Protein AF-0000000080481669 (afdb_homodimer)

Foldseek 3Di:
DWWDAQQDIDFPVRDDPVLVPDDAPFAAAFEACPDPHDQFFPFKEKEAELQDLLQLLLVLLCQVLVCCRRYPYFYFALAADRRGTAADCVDPPGHAPPQPRDGHQSVLQCQQPVGHRDHRHDTWMAGNVVSHTNGHGRLRSSVRSLPSSVVSDPPDNQQDPVCNVVLVVLLVLCPQQQVVLLVQLQVPPDPVSNVVSLVSNVVVVVVVLVVLVPALAPRHQHHHSSRSSCLSSLVCCQQDSCPQSVSPPDRLCVSLRSLLSNLVSCPPPRSVVSNDNVSNQQNRLQNPCVRHVVSDRDPDDDDDSNPHSPRPNPPDD/DWWAAQQDIDFPVRDDPVLVPDDAPFAAAFEACPDPHDQFFPFKEKEAELQDLLQLLLVLLCQVLVCCRRYPYFYFALAADRRGTAADCVDPPGHAPPQPRDGHQSVLQCQQPVGHRTHRHDTWMAGNVVSHTNGHGRLRSSVRSLPSSVVSDPPANQQDPVCNVVLVVLLVLCVQQQVVLLVQLQVPPDPVSNVVSLVSNVVVVVVVLVVLVPALAPRHQHHHSSRSSCLSSLVCCQQDSCPQSVSPPDRLCVSLRSLLSNLVSCPPPRSVVSNDNVSNQQNRLQNPCVRHVVSDRDPDDDDDSNPHSPRPSPPPD

Radius of gyration: 29.28 Å; Cα contacts (8 Å, |Δi|>4): 1212; chains: 2; bounding box: 60×85×59 Å

Nearest PDB structures (foldseek):
  4fqu-assembly1_A  TM=9.410E-01  e=4.681E-32  Sphingobium chlorophenolicum
  4fqu-assembly4_G  TM=9.455E-01  e=5.014E-31  Sphingobium chlorophenolicum
  4fqu-assembly3_F  TM=9.466E-01  e=1.044E-30  Sphingobium chlorophenolicum
  4fqu-assembly1_B  TM=9.462E-01  e=3.053E-30  Sphingobium chlorophenolicum
  4pts-assembly1_A  TM=9.419E-01  e=7.474E-26  Gordonia bronchialis DSM 43247

Sequence (634 aa):
MGRLIDGHWKTTDELTENDQNRSDDGFRERVSPDSRYPPESGRYHLYIARACPWAHGATLVRKLLGLEDVISMDIVDPDRGAGGWQFTPDKPGCTPDSIHDSDFLHEVYTAADREYTGGVTTPVLWDREDGTIVNNESIEIMQMLATAFADHTDEYDLYPAGKRDRIDAVVEKLYEPILKGVYTAGFAQSQDTYERAVEAMFDALDYWEDVLDNQRFLVGDSLTIADLRLFPALVRFDPVYYTHFKCNIRRLVDYPNLWGYTRDIYQHDGVSETVNLDHIKKHYYRSHTDINPTGFVPVGPNIDFTASHSRKRTVSKMGRLIDGHWKTTDELTENDQNRSDDGFRERVSPDSRYPPESGRYHLYIARACPWAHGATLVRKLLGLEDVISMDIVDPDRGAGGWQFTPDKPGCTPDSIHDSDFLHEVYTAADREYTGGVTTPVLWDREDGTIVNNESIEIMQMLATAFADHTDEYDLYPAGKRDRIDAVVEKLYEPILKGVYTAGFAQSQDTYERAVEAMFDALDYWEDVLDNQRFLVGDSLTIADLRLFPALVRFDPVYYTHFKCNIRRLVDYPNLWGYTRDIYQHDGVSETVNLDHIKKHYYRSHTDINPTGFVPVGPNIDFTASHSRKRTVSK

InterPro domains:
  IPR004045 Glutathione S-transferase, N-terminal [PF13409] (51-147)
  IPR010987 Glutathione S-transferase, C-terminal-like [PS50405] (157-284)
  IPR016639 Glutathione S-transferase Omega/GSH [PIRSF015753] (12-311)
  IPR016639 Glutathione S-transferase Omega/GSH [PTHR32419] (15-314)
  IPR016639 Glutathione S-transferase Omega/GSH [SFLDG01206] (1-313)
  IPR036249 Thioredoxin-like superfamily [SSF52833] (32-151)
  IPR036282 Glutathione S-transferase, C-terminal domain superfamily [SSF47616] (168-312)
  IPR040079 Glutathione transferase family [SFLDS00019] (1-313)
  IPR047047 Glutathione S-transferases Omega-like, C-terminal [cd03190] (160-301)

Solvent-accessible surface area (backbone atoms only — not comparable to full-atom values): 33386 Å² total; per-residue (Å²): 118,43,32,31,55,64,43,40,82,32,34,55,89,65,55,46,72,69,62,71,65,51,71,60,78,78,39,82,54,64,51,24,81,89,41,98,36,49,73,50,78,62,40,37,35,36,40,31,30,67,44,36,50,50,17,38,26,35,52,48,52,35,53,67,40,64,29,66,84,32,40,45,74,32,25,30,36,40,60,42,56,73,82,38,49,27,39,37,52,87,42,90,87,25,25,51,39,86,85,76,64,42,58,33,52,62,53,57,50,30,63,46,31,62,58,40,42,30,75,75,69,54,21,32,36,33,31,63,84,81,52,31,61,37,26,51,47,36,72,57,50,33,50,30,50,41,56,48,48,37,83,67,34,89,85,59,65,39,61,46,80,96,43,42,68,60,38,51,51,50,44,57,65,40,33,61,36,46,71,48,12,53,50,46,23,50,66,39,90,42,64,66,53,22,51,52,26,42,53,44,23,51,52,49,52,52,51,50,33,57,53,40,68,77,32,68,32,86,79,37,64,49,73,32,53,45,45,43,59,47,44,43,56,59,76,40,27,54,63,32,40,26,44,78,34,39,47,29,50,59,55,54,81,74,33,69,41,51,31,19,45,49,21,48,56,41,66,39,82,65,44,51,80,67,61,45,64,66,36,32,40,42,19,58,28,48,42,38,45,76,60,28,58,79,38,59,64,59,87,26,50,76,75,74,60,81,53,86,33,88,65,75,79,57,68,82,126,118,42,31,31,55,64,42,39,82,34,34,54,89,66,54,46,72,69,62,71,66,51,71,58,80,78,40,81,54,63,50,24,80,89,41,98,34,50,73,49,78,63,40,35,36,35,39,30,30,69,43,36,48,51,18,38,27,36,52,47,51,36,51,66,40,64,30,66,83,32,39,44,74,34,25,31,37,41,60,42,56,73,83,38,48,27,40,38,50,89,43,91,86,26,27,51,38,86,84,76,65,42,59,32,53,63,53,56,52,30,63,46,33,63,58,39,39,30,75,75,68,53,19,31,35,32,32,64,84,81,51,30,60,38,26,49,47,35,71,56,51,34,50,31,51,41,57,48,46,36,83,65,35,88,85,59,64,36,61,45,81,93,44,42,69,59,36,51,51,50,44,55,65,41,34,62,36,45,70,47,12,53,52,46,22,50,66,40,91,43,64,66,52,22,51,52,26,43,52,43,24,50,52,48,51,51,51,51,31,55,53,41,70,78,32,67,34,88,79,37,67,49,72,33,55,45,44,43,60,47,44,43,55,58,75,40,27,56,62,33,40,24,44,77,35,38,48,29,50,59,54,52,81,75,34,69,42,51,32,18,44,49,20,47,56,41,65,39,83,64,43,51,79,64,61,45,64,67,37,31,39,43,19,57,26,48,42,38,46,76,60,29,59,78,38,60,64,59,86,24,50,73,75,73,62,80,53,87,33,86,66,72,78,56,66,83,126

Organism: Haloferax mediterranei (strain ATCC 33500 / DSM 1411 / JCM 8866 / NBRC 14739 / NCIMB 2177 / R-4) (NCBI:txid523841)

Structure (mmCIF, N/CA/C/O backbone):
data_AF-0000000080481669-model_v1
#
loop_
_entity.id
_entity.type
_entity.pdbx_description
1 polymer 'Glutathione S-transferase'
#
loop_
_atom_site.group_PDB
_atom_site.id
_atom_site.type_symbol
_atom_site.label_atom_id
_atom_site.label_alt_id
_atom_site.label_comp_id
_atom_site.label_asym_id
_atom_site.label_entity_id
_atom_site.label_seq_id
_atom_site.pdbx_PDB_ins_code
_atom_site.Cartn_x
_atom_site.Cartn_y
_atom_site.Cartn_z
_atom_site.occupancy
_atom_site.B_iso_or_equiv
_atom_site.auth_seq_id
_atom_site.auth_comp_id
_atom_site.auth_asym_id
_atom_site.auth_atom_id
_atom_site.pdbx_PDB_model_num
ATOM 1 N N . MET A 1 1 ? 15.781 13.719 10.516 1 81.69 1 MET A N 1
ATOM 2 C CA . MET A 1 1 ? 15.531 14.984 9.828 1 81.69 1 MET A CA 1
ATOM 3 C C . MET A 1 1 ? 16.516 16.047 10.273 1 81.69 1 MET A C 1
ATOM 5 O O . MET A 1 1 ? 16.984 16.031 11.414 1 81.69 1 MET A O 1
ATOM 9 N N . GLY A 1 2 ? 16.812 16.938 9.398 1 91.19 2 GLY A N 1
ATOM 10 C CA . GLY A 1 2 ? 17.719 18.016 9.734 1 91.19 2 GLY A CA 1
ATOM 11 C C . GLY A 1 2 ? 17.219 18.875 10.883 1 91.19 2 GLY A C 1
ATOM 12 O O . GLY A 1 2 ? 16.031 18.844 11.227 1 91.19 2 GLY A O 1
ATOM 13 N N . ARG A 1 3 ? 18.156 19.547 11.492 1 95.44 3 ARG A N 1
ATOM 14 C CA . ARG A 1 3 ? 17.812 20.391 12.617 1 95.44 3 ARG A CA 1
ATOM 15 C C . ARG A 1 3 ? 18.734 21.609 12.695 1 95.44 3 ARG A C 1
ATOM 17 O O . ARG A 1 3 ? 19.797 21.609 12.07 1 95.44 3 ARG A O 1
ATOM 24 N N . LEU A 1 4 ? 18.266 22.594 13.367 1 97.25 4 LEU A N 1
ATOM 25 C CA . LEU A 1 4 ? 19.125 23.734 13.672 1 97.25 4 LEU A CA 1
ATOM 26 C C . LEU A 1 4 ? 19.938 23.484 14.938 1 97.25 4 LEU A C 1
ATOM 28 O O . LEU A 1 4 ? 19.391 23 15.938 1 97.25 4 LEU A O 1
ATOM 32 N N . ILE A 1 5 ? 21.234 23.75 14.852 1 97.12 5 ILE A N 1
ATOM 33 C CA . ILE A 1 5 ? 22.141 23.703 15.984 1 97.12 5 ILE A CA 1
ATOM 34 C C . ILE A 1 5 ? 22.844 25.047 16.156 1 97.12 5 ILE A C 1
ATOM 36 O O . ILE A 1 5 ? 23.703 25.406 15.344 1 97.12 5 ILE A O 1
ATOM 40 N N . ASP A 1 6 ? 22.469 25.75 17.125 1 96 6 ASP A N 1
ATOM 41 C CA . ASP A 1 6 ? 23.031 27.078 17.375 1 96 6 ASP A CA 1
ATOM 42 C C . ASP A 1 6 ? 22.891 27.969 16.141 1 96 6 ASP A C 1
ATOM 44 O O . ASP A 1 6 ? 23.844 28.609 15.727 1 96 6 ASP A O 1
ATOM 48 N N . GLY A 1 7 ? 21.766 27.844 15.539 1 96.5 7 GLY A N 1
ATOM 49 C CA . GLY A 1 7 ? 21.422 28.719 14.43 1 96.5 7 GLY A CA 1
ATOM 50 C C . GLY A 1 7 ? 21.906 28.203 13.086 1 96.5 7 GLY A C 1
ATOM 51 O O . GLY A 1 7 ? 21.672 28.828 12.055 1 96.5 7 GLY A O 1
ATOM 52 N N . HIS A 1 8 ? 22.578 27.062 13.117 1 97.12 8 HIS A N 1
ATOM 53 C CA . HIS A 1 8 ? 23.109 26.516 11.883 1 97.12 8 HIS A CA 1
ATOM 54 C C . HIS A 1 8 ? 22.375 25.234 11.477 1 97.12 8 HIS A C 1
ATOM 56 O O . HIS A 1 8 ? 22.219 24.312 12.289 1 97.12 8 HIS A O 1
ATOM 62 N N . TRP A 1 9 ? 21.891 25.25 10.242 1 97.38 9 TRP A N 1
ATOM 63 C CA . TRP A 1 9 ? 21.172 24.078 9.727 1 97.38 9 TRP A CA 1
ATOM 64 C C . TRP A 1 9 ? 22.141 22.922 9.516 1 97.38 9 TRP A C 1
ATOM 66 O O . TRP A 1 9 ? 23.188 23.078 8.891 1 97.38 9 TRP A O 1
ATOM 76 N N . LYS A 1 10 ? 21.797 21.797 10.055 1 97.06 10 LYS A N 1
ATOM 77 C CA . LYS A 1 10 ? 22.516 20.547 9.82 1 97.06 10 LYS A CA 1
ATOM 78 C C . LYS A 1 10 ? 21.594 19.484 9.219 1 97.06 10 LYS A C 1
ATOM 80 O O . LYS A 1 10 ? 20.5 19.25 9.727 1 97.06 10 LYS A O 1
ATOM 85 N N . THR A 1 11 ? 22.078 18.922 8.148 1 95.5 11 THR A N 1
ATOM 86 C CA . THR A 1 11 ? 21.328 17.844 7.539 1 95.5 11 THR A CA 1
ATOM 87 C C . THR A 1 11 ? 21.391 16.578 8.398 1 95.5 11 THR A C 1
ATOM 89 O O . THR A 1 11 ? 22.172 16.516 9.344 1 95.5 11 THR A O 1
ATOM 92 N N . THR A 1 12 ? 20.547 15.641 8.031 1 90.38 12 THR A N 1
ATOM 93 C CA . THR A 1 12 ? 20.469 14.406 8.797 1 90.38 12 THR A CA 1
ATOM 94 C C . THR A 1 12 ? 21.828 13.727 8.883 1 90.38 12 THR A C 1
ATOM 96 O O . THR A 1 12 ? 22.219 13.234 9.938 1 90.38 12 THR A O 1
ATOM 99 N N . ASP A 1 13 ? 22.594 13.75 7.84 1 90.69 13 ASP A N 1
ATOM 100 C CA . ASP A 1 13 ? 23.891 13.062 7.758 1 90.69 13 ASP A CA 1
ATOM 101 C C . ASP A 1 13 ? 24.953 13.812 8.547 1 90.69 13 ASP A C 1
ATOM 103 O O . ASP A 1 13 ? 25.984 13.234 8.906 1 90.69 13 ASP A O 1
ATOM 107 N N . GLU A 1 14 ? 24.672 15 8.844 1 94.5 14 GLU A N 1
ATOM 108 C CA . GLU A 1 14 ? 25.656 15.836 9.516 1 94.5 14 GLU A CA 1
ATOM 109 C C . GLU A 1 14 ? 25.453 15.82 11.031 1 94.5 14 GLU A C 1
ATOM 111 O O . GLU A 1 14 ? 26.328 16.25 11.781 1 94.5 14 GLU A O 1
ATOM 116 N N . LEU A 1 15 ? 24.406 15.383 11.453 1 93.5 15 LEU A N 1
ATOM 117 C CA . LEU A 1 15 ? 24.062 15.445 12.867 1 93.5 15 LEU A CA 1
ATOM 118 C C . LEU A 1 15 ? 24.859 14.414 13.664 1 93.5 15 LEU A C 1
ATOM 120 O O . LEU A 1 15 ? 24.953 13.25 13.266 1 93.5 15 LEU A O 1
ATOM 124 N N . THR A 1 16 ? 25.391 14.852 14.734 1 93.19 16 THR A N 1
ATOM 125 C CA . THR A 1 16 ? 26.047 13.953 15.688 1 93.19 16 THR A CA 1
ATOM 126 C C . THR A 1 16 ? 25.062 13.5 16.766 1 93.19 16 THR A C 1
ATOM 128 O O . THR A 1 16 ? 23.938 14.016 16.844 1 93.19 16 THR A O 1
ATOM 131 N N . GLU A 1 17 ? 25.547 12.57 17.516 1 91.56 17 GLU A N 1
ATOM 132 C CA . GLU A 1 17 ? 24.734 12.125 18.641 1 91.56 17 GLU A CA 1
ATOM 133 C C . GLU A 1 17 ? 24.469 13.266 19.625 1 91.56 17 GLU A C 1
ATOM 135 O O . GLU A 1 17 ? 23.375 13.375 20.188 1 91.56 17 GLU A O 1
ATOM 140 N N . ASN A 1 18 ? 25.422 14.031 19.781 1 92 18 ASN A N 1
ATOM 141 C CA . ASN A 1 18 ? 25.297 15.172 20.672 1 92 18 ASN A CA 1
ATOM 142 C C . ASN A 1 18 ? 24.25 16.172 20.156 1 92 18 ASN A C 1
ATOM 144 O O . ASN A 1 18 ? 23.5 16.734 20.953 1 92 18 ASN A O 1
ATOM 148 N N . ASP A 1 19 ? 24.266 16.375 18.906 1 91.56 19 ASP A N 1
ATOM 149 C CA . ASP A 1 19 ? 23.281 17.266 18.297 1 91.56 19 ASP A CA 1
ATOM 150 C C . ASP A 1 19 ? 21.859 16.766 18.516 1 91.56 19 ASP A C 1
ATOM 152 O O . ASP A 1 19 ? 20.953 17.547 18.828 1 91.56 19 ASP A O 1
ATOM 156 N N . GLN A 1 20 ? 21.719 15.453 18.391 1 86.31 20 GLN A N 1
ATOM 157 C CA . GLN A 1 20 ? 20.391 14.828 18.469 1 86.31 20 GLN A CA 1
ATOM 158 C C . GLN A 1 20 ? 19.844 14.867 19.891 1 86.31 20 GLN A C 1
ATOM 160 O O . GLN A 1 20 ? 18.625 14.859 20.078 1 86.31 20 GLN A O 1
ATOM 165 N N . ASN A 1 21 ? 20.672 15.062 20.812 1 87.94 21 ASN A N 1
ATOM 166 C CA . ASN A 1 21 ? 20.266 15.023 22.219 1 87.94 21 ASN A CA 1
ATOM 167 C C . ASN A 1 21 ? 20.047 16.422 22.766 1 87.94 21 ASN A C 1
ATOM 169 O O . ASN A 1 21 ? 19.625 16.578 23.922 1 87.94 21 ASN A O 1
ATOM 173 N N . ARG A 1 22 ? 20.266 17.344 21.969 1 86.19 22 ARG A N 1
ATOM 174 C CA . ARG A 1 22 ? 20.047 18.703 22.438 1 86.19 22 ARG A CA 1
ATOM 175 C C . ARG A 1 22 ? 18.562 18.969 22.656 1 86.19 22 ARG A C 1
ATOM 177 O O . ARG A 1 22 ? 17.719 18.516 21.891 1 86.19 22 ARG A O 1
ATOM 184 N N . SER A 1 23 ? 18.344 19.703 23.641 1 84.12 23 SER A N 1
ATOM 185 C CA . SER A 1 23 ? 16.969 20.031 23.969 1 84.12 23 SER A CA 1
ATOM 186 C C . SER A 1 23 ? 16.344 20.953 22.938 1 84.12 23 SER A C 1
ATOM 188 O O . SER A 1 23 ? 17.031 21.797 22.344 1 84.12 23 SER A O 1
ATOM 190 N N . ASP A 1 24 ? 15.062 20.75 22.688 1 87.19 24 ASP A N 1
ATOM 191 C CA . ASP A 1 24 ? 14.227 21.578 21.828 1 87.19 24 ASP A CA 1
ATOM 192 C C . ASP A 1 24 ? 13.086 22.219 22.625 1 87.19 24 ASP A C 1
ATOM 194 O O . ASP A 1 24 ? 12.094 21.547 22.922 1 87.19 24 ASP A O 1
ATOM 198 N N . ASP A 1 25 ? 13.25 23.422 22.969 1 83.25 25 ASP A N 1
ATOM 199 C CA . ASP A 1 25 ? 12.234 24.078 23.797 1 83.25 25 ASP A CA 1
ATOM 200 C C . ASP A 1 25 ? 11.102 24.625 22.938 1 83.25 25 ASP A C 1
ATOM 202 O O . ASP A 1 25 ? 10 24.859 23.422 1 83.25 25 ASP A O 1
ATOM 206 N N . GLY A 1 26 ? 11.367 24.797 21.781 1 93 26 GLY A N 1
ATOM 207 C CA . GLY A 1 26 ? 10.383 25.359 20.875 1 93 26 GLY A CA 1
ATOM 208 C C . GLY A 1 26 ? 9.914 26.75 21.297 1 93 26 GLY A C 1
ATOM 209 O O . GLY A 1 26 ? 10.586 27.422 22.078 1 93 26 GLY A O 1
ATOM 210 N N . PHE A 1 27 ? 8.953 27.312 20.625 1 97.62 27 PHE A N 1
ATOM 211 C CA . PHE A 1 27 ? 8.266 28.562 20.938 1 97.62 27 PHE A CA 1
ATOM 212 C C . PHE A 1 27 ? 6.875 28.297 21.5 1 97.62 27 PHE A C 1
ATOM 214 O O . PHE A 1 27 ? 6.066 27.609 20.859 1 97.62 27 PHE A O 1
ATOM 221 N N . ARG A 1 28 ? 6.523 28.875 22.719 1 97.5 28 ARG A N 1
ATOM 222 C CA . ARG A 1 28 ? 5.324 28.422 23.406 1 97.5 28 ARG A CA 1
ATOM 223 C C . ARG A 1 28 ? 4.504 29.594 23.922 1 97.5 28 ARG A C 1
ATOM 225 O O . ARG A 1 28 ? 3.723 29.453 24.875 1 97.5 28 ARG A O 1
ATOM 232 N N . GLU A 1 29 ? 4.688 30.719 23.297 1 97.69 29 GLU A N 1
ATOM 233 C CA . GLU A 1 29 ? 3.846 31.844 23.672 1 97.69 29 GLU A CA 1
ATOM 234 C C . GLU A 1 29 ? 2.426 31.688 23.141 1 97.69 29 GLU A C 1
ATOM 236 O O . GLU A 1 29 ? 2.162 30.797 22.328 1 97.69 29 GLU A O 1
ATOM 241 N N . ARG A 1 30 ? 1.489 32.562 23.672 1 97.25 30 ARG A N 1
ATOM 242 C CA . ARG A 1 30 ? 0.082 32.375 23.344 1 97.25 30 ARG A CA 1
ATOM 243 C C . ARG A 1 30 ? -0.57 33.688 22.938 1 97.25 30 ARG A C 1
ATOM 245 O O . ARG A 1 30 ? -0.304 34.719 23.547 1 97.25 30 ARG A O 1
ATOM 252 N N . VAL A 1 31 ? -1.377 33.594 21.969 1 97.81 31 VAL A N 1
ATOM 253 C CA . VAL A 1 31 ? -2.223 34.719 21.578 1 97.81 31 VAL A CA 1
ATOM 254 C C . VAL A 1 31 ? -3.457 34.781 22.469 1 97.81 31 VAL A C 1
ATOM 256 O O . VAL A 1 31 ? -4.219 33.812 22.547 1 97.81 31 VAL A O 1
ATOM 259 N N . SER A 1 32 ? -3.617 35.844 23.125 1 96 32 SER A N 1
ATOM 260 C CA . SER A 1 32 ? -4.785 36.125 23.969 1 96 32 SER A CA 1
ATOM 261 C C . SER A 1 32 ? -4.934 37.625 24.25 1 96 32 SER A C 1
ATOM 263 O O . SER A 1 32 ? -3.963 38.375 24.156 1 96 32 SER A O 1
ATOM 265 N N . PRO A 1 33 ? -6.152 38 24.625 1 93.19 33 PRO A N 1
ATOM 266 C CA . PRO A 1 33 ? -6.379 39.438 24.859 1 93.19 33 PRO A CA 1
ATOM 267 C C . PRO A 1 33 ? -5.492 40 25.953 1 93.19 33 PRO A C 1
ATOM 269 O O . PRO A 1 33 ? -5.09 41.156 25.891 1 93.19 33 PRO A O 1
ATOM 272 N N . ASP A 1 34 ? -5.117 39.219 26.891 1 92.38 34 ASP A N 1
ATOM 273 C CA . ASP A 1 34 ? -4.391 39.719 28.062 1 92.38 34 ASP A CA 1
ATOM 274 C C . ASP A 1 34 ? -2.896 39.438 27.938 1 92.38 34 ASP A C 1
ATOM 276 O O . ASP A 1 34 ? -2.137 39.625 28.891 1 92.38 34 ASP A O 1
ATOM 280 N N . SER A 1 35 ? -2.494 39 26.781 1 93.69 35 SER A N 1
ATOM 281 C CA . SER A 1 35 ? -1.089 38.625 26.609 1 93.69 35 SER A CA 1
ATOM 282 C C . SER A 1 35 ? -0.345 39.688 25.797 1 93.69 35 SER A C 1
ATOM 284 O O . SER A 1 35 ? -0.941 40.688 25.344 1 93.69 35 SER A O 1
ATOM 286 N N . ARG A 1 36 ? 0.949 39.438 25.75 1 95.75 36 ARG A N 1
ATOM 287 C CA . ARG A 1 36 ? 1.813 40.25 24.875 1 95.75 36 ARG A CA 1
ATOM 288 C C . ARG A 1 36 ? 1.383 40.125 23.422 1 95.75 36 ARG A C 1
ATOM 290 O O . ARG A 1 36 ? 1.724 40.969 22.594 1 95.75 36 ARG A O 1
ATOM 297 N N . TYR A 1 37 ? 0.617 39.156 23.141 1 98 37 TYR A N 1
ATOM 298 C CA . TYR A 1 37 ? 0.192 38.875 21.781 1 98 37 TYR A CA 1
ATOM 299 C C . TYR A 1 37 ? -1.327 38.906 21.656 1 98 37 TYR A C 1
ATOM 301 O O . TYR A 1 37 ? -1.975 37.875 21.516 1 98 37 TYR A O 1
ATOM 309 N N . PRO A 1 38 ? -1.915 40.094 21.625 1 97.12 38 PRO A N 1
ATOM 310 C CA . PRO A 1 38 ? -3.371 40.188 21.484 1 97.12 38 PRO A CA 1
ATOM 311 C C . PRO A 1 38 ? -3.863 39.75 20.109 1 97.12 38 PRO A C 1
ATOM 313 O O . PRO A 1 38 ? -3.113 39.844 19.125 1 97.12 38 PRO A O 1
ATOM 316 N N . PRO A 1 39 ? -5.09 39.312 19.984 1 97.25 39 PRO A N 1
ATOM 317 C CA . PRO A 1 39 ? -5.645 38.875 18.703 1 97.25 39 PRO A CA 1
ATOM 318 C C . PRO A 1 39 ? -5.992 40.062 17.797 1 97.25 39 PRO A C 1
ATOM 320 O O . PRO A 1 39 ? -7.129 40.531 17.797 1 97.25 39 PRO A O 1
ATOM 323 N N . GLU A 1 40 ? -5.09 40.469 17.016 1 96.62 40 GLU A N 1
ATOM 324 C CA . GLU A 1 40 ? -5.25 41.594 16.109 1 96.62 40 GLU A CA 1
ATOM 325 C C . GLU A 1 40 ? -5.191 41.156 14.648 1 96.62 40 GLU A C 1
ATOM 327 O O . GLU A 1 40 ? -4.309 40.406 14.266 1 96.62 40 GLU A O 1
ATOM 332 N N . SER A 1 41 ? -6.172 41.719 13.891 1 96.31 41 SER A N 1
ATOM 333 C CA . SER A 1 41 ? -6.227 41.375 12.469 1 96.31 41 SER A CA 1
ATOM 334 C C . SER A 1 41 ? -4.969 41.844 11.75 1 96.31 41 SER A C 1
ATOM 336 O O . SER A 1 41 ? -4.523 42.969 11.922 1 96.31 41 SER A O 1
ATOM 338 N N . GLY A 1 42 ? -4.379 40.875 10.984 1 97.25 42 GLY A N 1
ATOM 339 C CA . GLY A 1 42 ? -3.244 41.219 10.148 1 97.25 42 GLY A CA 1
ATOM 340 C C . GLY A 1 42 ? -1.913 41.094 10.859 1 97.25 42 GLY A C 1
ATOM 341 O O . GLY A 1 42 ? -0.854 41.188 10.234 1 97.25 42 GLY A O 1
ATOM 342 N N . ARG A 1 43 ? -1.948 40.812 12.102 1 98.12 43 ARG A N 1
ATOM 343 C CA . ARG A 1 43 ? -0.722 40.781 12.891 1 98.12 43 ARG A CA 1
ATOM 344 C C . ARG A 1 43 ? -0.009 39.438 12.742 1 98.12 43 ARG A C 1
ATOM 346 O O . ARG A 1 43 ? 1.22 39.375 12.664 1 98.12 43 ARG A O 1
ATOM 353 N N . TYR A 1 44 ? -0.714 38.406 12.633 1 98.56 44 TYR A N 1
ATOM 354 C CA . TYR A 1 44 ? -0.13 37.062 12.695 1 98.56 44 TYR A CA 1
ATOM 355 C C . TYR A 1 44 ? -0.088 36.406 11.312 1 98.56 44 TYR A C 1
ATOM 357 O O . TYR A 1 44 ? -0.847 36.812 10.422 1 98.56 44 TYR A O 1
ATOM 365 N N . HIS A 1 45 ? 0.859 35.531 11.18 1 98.81 45 HIS A N 1
ATOM 366 C CA . HIS A 1 45 ? 1.111 34.812 9.945 1 98.81 45 HIS A CA 1
ATOM 367 C C . HIS A 1 45 ? 1.393 33.344 10.219 1 98.81 45 HIS A C 1
ATOM 369 O O . HIS A 1 45 ? 2.096 33 11.172 1 98.81 45 HIS A O 1
ATOM 375 N N . LEU A 1 46 ? 0.795 32.531 9.406 1 98.88 46 LEU A N 1
ATOM 376 C CA . LEU A 1 46 ? 0.94 31.078 9.586 1 98.88 46 LEU A CA 1
ATOM 377 C C . LEU A 1 46 ? 1.792 30.469 8.477 1 98.88 46 LEU A C 1
ATOM 379 O O . LEU A 1 46 ? 1.552 30.734 7.293 1 98.88 46 LEU A O 1
ATOM 383 N N . TYR A 1 47 ? 2.889 29.719 8.812 1 98.94 47 TYR A N 1
ATOM 384 C CA . TYR A 1 47 ? 3.635 28.891 7.883 1 98.94 47 TYR A CA 1
ATOM 385 C C . TYR A 1 47 ? 3.195 27.438 7.992 1 98.94 47 TYR A C 1
ATOM 387 O O . TYR A 1 47 ? 3.162 26.859 9.086 1 98.94 47 TYR A O 1
ATOM 395 N N . ILE A 1 48 ? 2.881 26.828 6.844 1 98.88 48 ILE A N 1
ATOM 396 C CA . ILE A 1 48 ? 2.4 25.438 6.898 1 98.88 48 ILE A CA 1
ATOM 397 C C . ILE A 1 48 ? 2.979 24.656 5.73 1 98.88 48 ILE A C 1
ATOM 399 O O . ILE A 1 48 ? 3.475 25.234 4.762 1 98.88 48 ILE A O 1
ATOM 403 N N . ALA A 1 49 ? 3.023 23.406 5.922 1 98.69 49 ALA A N 1
ATOM 404 C CA . ALA A 1 49 ? 3.059 22.438 4.832 1 98.69 49 ALA A CA 1
ATOM 405 C C . ALA A 1 49 ? 1.709 21.734 4.668 1 98.69 49 ALA A C 1
ATOM 407 O O . ALA A 1 49 ? 1.194 21.141 5.617 1 98.69 49 ALA A O 1
ATOM 408 N N . ARG A 1 50 ? 1.157 21.766 3.508 1 98.19 50 ARG A N 1
ATOM 409 C CA . ARG A 1 50 ? -0.155 21.156 3.299 1 98.19 50 ARG A CA 1
ATOM 410 C C . ARG A 1 50 ? -0.109 19.656 3.527 1 98.19 50 ARG A C 1
ATOM 412 O O . ARG A 1 50 ? -1.134 19.031 3.814 1 98.19 50 ARG A O 1
ATOM 419 N N . ALA A 1 51 ? 1.061 19.141 3.455 1 97.31 51 ALA A N 1
ATOM 420 C CA . ALA A 1 51 ? 1.238 17.703 3.627 1 97.31 51 ALA A CA 1
ATOM 421 C C . ALA A 1 51 ? 1.22 17.312 5.102 1 97.31 51 ALA A C 1
ATOM 423 O O . ALA A 1 51 ? 1.003 16.156 5.445 1 97.31 51 ALA A O 1
ATOM 424 N N . CYS A 1 52 ? 1.562 18.234 5.98 1 98 52 CYS A N 1
ATOM 425 C CA . CYS A 1 52 ? 1.727 17.953 7.406 1 98 52 CYS A CA 1
ATOM 426 C C . CYS A 1 52 ? 0.376 17.891 8.109 1 98 52 CYS A C 1
ATOM 428 O O . CYS A 1 52 ? -0.364 18.875 8.125 1 98 52 CYS A O 1
ATOM 430 N N . PRO A 1 53 ? 0.102 16.734 8.719 1 98.38 53 PRO A N 1
ATOM 431 C CA . PRO A 1 53 ? -1.205 16.625 9.375 1 98.38 53 PRO A CA 1
ATOM 432 C C . PRO A 1 53 ? -1.338 17.562 10.57 1 98.38 53 PRO A C 1
ATOM 434 O O . PRO A 1 53 ? -2.447 17.984 10.914 1 98.38 53 PRO A O 1
ATOM 437 N N . TRP A 1 54 ? -0.24 17.906 11.172 1 98 54 TRP A N 1
ATOM 438 C CA . TRP A 1 54 ? -0.253 18.812 12.312 1 98 54 TRP A CA 1
ATOM 439 C C . TRP A 1 54 ? -0.583 20.234 11.875 1 98 54 TRP A C 1
ATOM 441 O O . TRP A 1 54 ? -1.429 20.891 12.477 1 98 54 TRP A O 1
ATOM 451 N N . ALA A 1 55 ? 0.039 20.625 10.82 1 98.75 55 ALA A N 1
ATOM 452 C CA . ALA A 1 55 ? -0.239 21.938 10.266 1 98.75 55 ALA A CA 1
ATOM 453 C C . ALA A 1 55 ? -1.657 22.016 9.711 1 98.75 55 ALA A C 1
ATOM 455 O O . ALA A 1 55 ? -2.297 23.062 9.758 1 98.75 55 ALA A O 1
ATOM 456 N N . HIS A 1 56 ? -2.123 20.891 9.211 1 98.88 56 HIS A N 1
ATOM 457 C CA . HIS A 1 56 ? -3.469 20.812 8.648 1 98.88 56 HIS A CA 1
ATOM 458 C C . HIS A 1 56 ? -4.516 21.172 9.703 1 98.88 56 HIS A C 1
ATOM 460 O O . HIS A 1 56 ? -5.504 21.859 9.391 1 98.88 56 HIS A O 1
ATOM 466 N N . GLY A 1 57 ? -4.336 20.75 10.898 1 98.75 57 GLY A N 1
ATOM 467 C CA . GLY A 1 57 ? -5.246 21.125 11.969 1 98.75 57 GLY A CA 1
ATOM 468 C C . GLY A 1 57 ? -5.391 22.625 12.148 1 98.75 57 GLY A C 1
ATOM 469 O O . GLY A 1 57 ? -6.504 23.125 12.266 1 98.75 57 GLY A O 1
ATOM 470 N N . ALA A 1 58 ? -4.301 23.281 12.125 1 98.69 58 ALA A N 1
ATOM 471 C CA . ALA A 1 58 ? -4.316 24.734 12.273 1 98.69 58 ALA A CA 1
ATOM 472 C C . ALA A 1 58 ? -5.023 25.406 11.094 1 98.69 58 ALA A C 1
ATOM 474 O O . ALA A 1 58 ? -5.785 26.359 11.273 1 98.69 58 ALA A O 1
ATOM 475 N N . THR A 1 59 ? -4.77 24.891 9.961 1 98.75 59 THR A N 1
ATOM 476 C CA . THR A 1 59 ? -5.398 25.422 8.758 1 98.75 59 THR A CA 1
ATOM 477 C C . THR A 1 59 ? -6.914 25.234 8.805 1 98.75 59 THR A C 1
ATOM 479 O O . THR A 1 59 ? -7.664 26.094 8.336 1 98.75 59 THR A O 1
ATOM 482 N N . LEU A 1 60 ? -7.301 24.125 9.328 1 98.81 60 LEU A N 1
ATOM 483 C CA . LEU A 1 60 ? -8.727 23.844 9.461 1 98.81 60 LEU A CA 1
ATOM 484 C C . LEU A 1 60 ? -9.406 24.859 10.375 1 98.81 60 LEU A C 1
ATOM 486 O O . LEU A 1 60 ? -10.469 25.391 10.047 1 98.81 60 LEU A O 1
ATOM 490 N N . VAL A 1 61 ? -8.828 25.125 11.508 1 98.56 61 VAL A N 1
ATOM 491 C CA . VAL A 1 61 ? -9.398 26.094 12.438 1 98.56 61 VAL A CA 1
ATOM 492 C C . VAL A 1 61 ? -9.461 27.469 11.781 1 98.56 61 VAL A C 1
ATOM 494 O O . VAL A 1 61 ? -10.484 28.156 11.852 1 98.56 61 VAL A O 1
ATOM 497 N N . ARG A 1 62 ? -8.406 27.844 11.086 1 98.56 62 ARG A N 1
ATOM 498 C CA . ARG A 1 62 ? -8.359 29.109 10.375 1 98.56 62 ARG A CA 1
ATOM 499 C C . ARG A 1 62 ? -9.5 29.219 9.367 1 98.56 62 ARG A C 1
ATOM 501 O O . ARG A 1 62 ? -10.141 30.266 9.266 1 98.56 62 ARG A O 1
ATOM 508 N N . LYS A 1 63 ? -9.734 28.156 8.672 1 98.19 63 LYS A N 1
ATOM 509 C CA . LYS A 1 63 ? -10.758 28.141 7.633 1 98.19 63 LYS A CA 1
ATOM 510 C C . LYS A 1 63 ? -12.156 28.219 8.234 1 98.19 63 LYS A C 1
ATOM 512 O O . LYS A 1 63 ? -12.969 29.047 7.82 1 98.19 63 LYS A O 1
ATOM 517 N N . LEU A 1 64 ? -12.406 27.391 9.188 1 98.06 64 LEU A N 1
ATOM 518 C CA . LEU A 1 64 ? -13.75 27.266 9.742 1 98.06 64 LEU A CA 1
ATOM 519 C C . LEU A 1 64 ? -14.164 28.531 10.484 1 98.06 64 LEU A C 1
ATOM 521 O O . LEU A 1 64 ? -15.336 28.906 10.484 1 98.06 64 LEU A O 1
ATOM 525 N N . LEU A 1 65 ? -13.188 29.25 11.055 1 97.56 65 LEU A N 1
ATOM 526 C CA . LEU A 1 65 ? -13.492 30.484 11.781 1 97.56 65 LEU A CA 1
ATOM 527 C C . LEU A 1 65 ? -13.469 31.688 10.844 1 97.56 65 LEU A C 1
ATOM 529 O O . LEU A 1 65 ? -13.742 32.812 11.266 1 97.56 65 LEU A O 1
ATOM 533 N N . GLY A 1 66 ? -13.133 31.438 9.586 1 97.25 66 GLY A N 1
ATOM 534 C CA . GLY A 1 66 ? -13.117 32.531 8.609 1 97.25 66 GLY A CA 1
ATOM 535 C C . GLY A 1 66 ? -11.984 33.5 8.828 1 97.25 66 GLY A C 1
ATOM 536 O O . GLY A 1 66 ? -12.172 34.719 8.703 1 97.25 66 GLY A O 1
ATOM 537 N N . LEU A 1 67 ? -10.812 33 9.18 1 97.81 67 LEU A N 1
ATOM 538 C CA . LEU A 1 67 ? -9.711 33.875 9.57 1 97.81 67 LEU A CA 1
ATOM 539 C C . LEU A 1 67 ? -8.758 34.125 8.406 1 97.81 67 LEU A C 1
ATOM 541 O O . LEU A 1 67 ? -7.633 34.594 8.602 1 97.81 67 LEU A O 1
ATOM 545 N N . GLU A 1 68 ? -9.133 33.844 7.215 1 97.19 68 GLU A N 1
ATOM 546 C CA . GLU A 1 68 ? -8.234 33.906 6.066 1 97.19 68 GLU A CA 1
ATOM 547 C C . GLU A 1 68 ? -7.77 35.344 5.789 1 97.19 68 GLU A C 1
ATOM 549 O O . GLU A 1 68 ? -6.648 35.531 5.324 1 97.19 68 GLU A O 1
ATOM 554 N N . ASP A 1 69 ? -8.609 36.312 6.164 1 96.25 69 ASP A N 1
ATOM 555 C CA . ASP A 1 69 ? -8.227 37.688 5.965 1 96.25 69 ASP A CA 1
ATOM 556 C C . ASP A 1 69 ? -7.566 38.25 7.219 1 96.25 69 ASP A C 1
ATOM 558 O O . ASP A 1 69 ? -7.07 39.406 7.203 1 96.25 69 ASP A O 1
ATOM 562 N N . VAL A 1 70 ? -7.582 37.531 8.289 1 96.94 70 VAL A N 1
ATOM 563 C CA . VAL A 1 70 ? -7.074 38 9.586 1 96.94 70 VAL A CA 1
ATOM 564 C C . VAL A 1 70 ? -5.664 37.438 9.797 1 96.94 70 VAL A C 1
ATOM 566 O O . VAL A 1 70 ? -4.797 38.156 10.328 1 96.94 70 VAL A O 1
ATOM 569 N N . ILE A 1 71 ? -5.469 36.219 9.391 1 98.38 71 ILE A N 1
ATOM 570 C CA . ILE A 1 71 ? -4.195 35.531 9.531 1 98.38 71 ILE A CA 1
ATOM 571 C C . ILE A 1 71 ? -3.719 35.031 8.164 1 98.38 71 ILE A C 1
ATOM 573 O O . ILE A 1 71 ? -4.285 34.094 7.609 1 98.38 71 ILE A O 1
ATOM 577 N N . SER A 1 72 ? -2.672 35.688 7.621 1 98.62 72 SER A N 1
ATOM 578 C CA . SER A 1 72 ? -2.115 35.25 6.34 1 98.62 72 SER A CA 1
ATOM 579 C C . SER A 1 72 ? -1.364 33.938 6.48 1 98.62 72 SER A C 1
ATOM 581 O O . SER A 1 72 ? -1.113 33.469 7.598 1 98.62 72 SER A O 1
ATOM 583 N N . MET A 1 73 ? -1.04 33.312 5.328 1 98.75 73 MET A N 1
ATOM 584 C CA . MET A 1 73 ? -0.473 31.969 5.379 1 98.75 73 MET A CA 1
ATOM 585 C C . MET A 1 73 ? 0.457 31.734 4.195 1 98.75 73 MET A C 1
ATOM 587 O O . MET A 1 73 ? 0.158 32.156 3.07 1 98.75 73 MET A O 1
ATOM 591 N N . ASP A 1 74 ? 1.589 31.203 4.438 1 98.88 74 ASP A N 1
ATOM 592 C CA . ASP A 1 74 ? 2.498 30.734 3.395 1 98.88 74 ASP A CA 1
ATOM 593 C C . ASP A 1 74 ? 2.674 29.219 3.457 1 98.88 74 ASP A C 1
ATOM 595 O O . ASP A 1 74 ? 2.562 28.625 4.527 1 98.88 74 ASP A O 1
ATOM 599 N N . ILE A 1 75 ? 2.898 28.625 2.293 1 98.88 75 ILE A N 1
ATOM 600 C CA . ILE A 1 75 ? 2.893 27.188 2.129 1 98.88 75 ILE A CA 1
ATOM 601 C C . ILE A 1 75 ? 4.223 26.719 1.539 1 98.88 75 ILE A C 1
ATOM 603 O O . ILE A 1 75 ? 4.625 27.172 0.466 1 98.88 75 ILE A O 1
ATOM 607 N N . VAL A 1 76 ? 4.898 25.828 2.195 1 98.75 76 VAL A N 1
ATOM 608 C CA . VAL A 1 76 ? 6.188 25.297 1.742 1 98.75 76 VAL A CA 1
ATOM 609 C C . VAL A 1 76 ? 5.961 24.141 0.781 1 98.75 76 VAL A C 1
ATOM 611 O O . VAL A 1 76 ? 4.84 23.641 0.638 1 98.75 76 VAL A O 1
ATOM 614 N N . ASP A 1 77 ? 7.031 23.719 0.22 1 98.38 77 ASP A N 1
ATOM 615 C CA . ASP A 1 77 ? 7.082 22.641 -0.758 1 98.38 77 ASP A CA 1
ATOM 616 C C . ASP A 1 77 ? 6.75 21.297 -0.11 1 98.38 77 ASP A C 1
ATOM 618 O O . ASP A 1 77 ? 7.184 21.031 1.011 1 98.38 77 ASP A O 1
ATOM 622 N N . PRO A 1 78 ? 5.949 20.469 -0.825 1 97.5 78 PRO A N 1
ATOM 623 C CA . PRO A 1 78 ? 5.707 19.141 -0.259 1 97.5 78 PRO A CA 1
ATOM 624 C C . PRO A 1 78 ? 6.953 18.25 -0.258 1 97.5 78 PRO A C 1
ATOM 626 O O . PRO A 1 78 ? 7.066 17.344 0.565 1 97.5 78 PRO A O 1
ATOM 629 N N . ASP A 1 79 ? 7.82 18.469 -1.187 1 95 79 ASP A N 1
ATOM 630 C CA . ASP A 1 79 ? 9.078 17.734 -1.209 1 95 79 ASP A CA 1
ATOM 631 C C . ASP A 1 79 ? 10.07 18.297 -0.2 1 95 79 ASP A C 1
ATOM 633 O O . ASP A 1 79 ? 10.516 19.438 -0.34 1 95 79 ASP A O 1
ATOM 637 N N . ARG A 1 80 ? 10.336 17.531 0.722 1 94.5 80 ARG A N 1
ATOM 638 C CA . ARG A 1 80 ? 11.289 17.953 1.737 1 94.5 80 ARG A CA 1
ATOM 639 C C . ARG A 1 80 ? 12.664 17.328 1.501 1 94.5 80 ARG A C 1
ATOM 641 O O . ARG A 1 80 ? 12.891 16.172 1.844 1 94.5 80 ARG A O 1
ATOM 648 N N . GLY A 1 81 ? 13.57 18.047 0.963 1 92.31 81 GLY A N 1
ATOM 649 C CA . GLY A 1 81 ? 14.93 17.594 0.719 1 92.31 81 GLY A CA 1
ATOM 650 C C . GLY A 1 81 ? 15.844 17.781 1.912 1 92.31 81 GLY A C 1
ATOM 651 O O . GLY A 1 81 ? 15.375 17.969 3.035 1 92.31 81 GLY A O 1
ATOM 652 N N . ALA A 1 82 ? 17.078 17.703 1.707 1 93.12 82 ALA A N 1
ATOM 653 C CA . ALA A 1 82 ? 18.094 17.766 2.76 1 93.12 82 ALA A CA 1
ATOM 654 C C . ALA A 1 82 ? 18.078 19.125 3.459 1 93.12 82 ALA A C 1
ATOM 656 O O . ALA A 1 82 ? 18.391 19.219 4.648 1 93.12 82 ALA A O 1
ATOM 657 N N . GLY A 1 83 ? 17.641 20.109 2.748 1 95.56 83 GLY A N 1
ATOM 658 C CA . GLY A 1 83 ? 17.625 21.453 3.307 1 95.56 83 GLY A CA 1
ATOM 659 C C . GLY A 1 83 ? 16.406 21.719 4.168 1 95.56 83 GLY A C 1
ATOM 660 O O . GLY A 1 83 ? 16.297 22.781 4.797 1 95.56 83 GLY A O 1
ATOM 661 N N . GLY A 1 84 ? 15.523 20.781 4.207 1 96.31 84 GLY A N 1
ATOM 662 C CA . GLY A 1 84 ? 14.312 20.953 4.996 1 96.31 84 GLY A CA 1
ATOM 663 C C . GLY A 1 84 ? 13.164 21.547 4.211 1 96.31 84 GLY A C 1
ATOM 664 O O . GLY A 1 84 ? 13.102 21.406 2.986 1 96.31 84 GLY A O 1
ATOM 665 N N . TRP A 1 85 ? 12.242 22.156 4.895 1 98 85 TRP A N 1
ATOM 666 C CA . TRP A 1 85 ? 11.078 22.781 4.27 1 98 85 TRP A CA 1
ATOM 667 C C . TRP A 1 85 ? 11.5 24 3.439 1 98 85 TRP A C 1
ATOM 669 O O . TRP A 1 85 ? 12.109 24.938 3.957 1 98 85 TRP A O 1
ATOM 679 N N . GLN A 1 86 ? 11.148 23.969 2.141 1 98.44 86 GLN A N 1
ATOM 680 C CA . GLN A 1 86 ? 11.594 25 1.209 1 98.44 86 GLN A CA 1
ATOM 681 C C . GLN A 1 86 ? 10.414 25.766 0.628 1 98.44 86 GLN A C 1
ATOM 683 O O . GLN A 1 86 ? 9.359 25.188 0.372 1 98.44 86 GLN A O 1
ATOM 688 N N . PHE A 1 87 ? 10.578 27.031 0.422 1 98.75 87 PHE A N 1
ATOM 689 C CA . PHE A 1 87 ? 9.617 27.844 -0.312 1 98.75 87 PHE A CA 1
ATOM 690 C C . PHE A 1 87 ? 9.906 27.797 -1.809 1 98.75 87 PHE A C 1
ATOM 692 O O . PHE A 1 87 ? 11 28.172 -2.248 1 98.75 87 PHE A O 1
ATOM 699 N N . THR A 1 88 ? 8.914 27.312 -2.537 1 98.25 88 THR A N 1
ATOM 700 C CA . THR A 1 88 ? 9.047 27.203 -3.986 1 98.25 88 THR A CA 1
ATOM 701 C C . THR A 1 88 ? 7.82 27.781 -4.684 1 98.25 88 THR A C 1
ATOM 703 O O . THR A 1 88 ? 6.965 27.031 -5.168 1 98.25 88 THR A O 1
ATOM 706 N N . PRO A 1 89 ? 7.781 29.062 -4.855 1 97.5 89 PRO A N 1
ATOM 707 C CA . PRO A 1 89 ? 6.566 29.734 -5.332 1 97.5 89 PRO A CA 1
ATOM 708 C C . PRO A 1 89 ? 6.188 29.328 -6.758 1 97.5 89 PRO A C 1
ATOM 710 O O . PRO A 1 89 ? 5.039 29.5 -7.172 1 97.5 89 PRO A O 1
ATOM 713 N N . ASP A 1 90 ? 7.082 28.719 -7.527 1 97.19 90 ASP A N 1
ATOM 714 C CA . ASP A 1 90 ? 6.797 28.344 -8.906 1 97.19 90 ASP A CA 1
ATOM 715 C C . ASP A 1 90 ? 6.039 27.016 -8.961 1 97.19 90 ASP A C 1
ATOM 717 O O . ASP A 1 90 ? 5.477 26.656 -10 1 97.19 90 ASP A O 1
ATOM 721 N N . LYS A 1 91 ? 6.02 26.312 -7.867 1 96.69 91 LYS A N 1
ATOM 722 C CA . LYS A 1 91 ? 5.293 25.047 -7.828 1 96.69 91 LYS A CA 1
ATOM 723 C C . LYS A 1 91 ? 3.836 25.266 -7.426 1 96.69 91 LYS A C 1
ATOM 725 O O . LYS A 1 91 ? 3.543 26.062 -6.535 1 96.69 91 LYS A O 1
ATOM 730 N N . PRO A 1 92 ? 2.938 24.516 -8.117 1 96.81 92 PRO A N 1
ATOM 731 C CA . PRO A 1 92 ? 1.52 24.672 -7.781 1 96.81 92 PRO A CA 1
ATOM 732 C C . PRO A 1 92 ? 1.231 24.406 -6.305 1 96.81 92 PRO A C 1
ATOM 734 O O . PRO A 1 92 ? 1.684 23.391 -5.758 1 96.81 92 PRO A O 1
ATOM 737 N N . GLY A 1 93 ? 0.584 25.359 -5.664 1 97.12 93 GLY A N 1
ATOM 738 C CA . GLY A 1 93 ? 0.145 25.172 -4.289 1 97.12 93 GLY A CA 1
ATOM 739 C C . GLY A 1 93 ? 1.152 25.672 -3.27 1 97.12 93 GLY A C 1
ATOM 740 O O . GLY A 1 93 ? 0.896 25.641 -2.064 1 97.12 93 GLY A O 1
ATOM 741 N N . CYS A 1 94 ? 2.299 26.156 -3.717 1 98.44 94 CYS A N 1
ATOM 742 C CA . CYS A 1 94 ? 3.332 26.688 -2.84 1 98.44 94 CYS A CA 1
ATOM 743 C C . CYS A 1 94 ? 3.395 28.203 -2.939 1 98.44 94 CYS A C 1
ATOM 745 O O . CYS A 1 94 ? 2.941 28.797 -3.928 1 98.44 94 CYS A O 1
ATOM 747 N N . THR A 1 95 ? 3.887 28.828 -1.938 1 98.69 95 THR A N 1
ATOM 748 C CA . THR A 1 95 ? 4.035 30.281 -1.909 1 98.69 95 THR A CA 1
ATOM 749 C C . THR A 1 95 ? 5.473 30.672 -1.573 1 98.69 95 THR A C 1
ATOM 751 O O . THR A 1 95 ? 6.242 29.844 -1.076 1 98.69 95 THR A O 1
ATOM 754 N N . PRO A 1 96 ? 5.832 31.906 -1.949 1 98.69 96 PRO A N 1
ATOM 755 C CA . PRO A 1 96 ? 7.047 32.438 -1.323 1 98.69 96 PRO A CA 1
ATOM 756 C C . PRO A 1 96 ? 6.863 32.719 0.162 1 98.69 96 PRO A C 1
ATOM 758 O O . PRO A 1 96 ? 5.742 32.688 0.672 1 98.69 96 PRO A O 1
ATOM 761 N N . ASP A 1 97 ? 7.93 32.875 0.885 1 98.75 97 ASP A N 1
ATOM 762 C CA . ASP A 1 97 ? 7.848 33.531 2.186 1 98.75 97 ASP A CA 1
ATOM 763 C C . ASP A 1 97 ? 7.512 35 2.031 1 98.75 97 ASP A C 1
ATOM 765 O O . ASP A 1 97 ? 8.375 35.812 1.653 1 98.75 97 ASP A O 1
ATOM 769 N N . SER A 1 98 ? 6.363 35.344 2.375 1 98.38 98 SER A N 1
ATOM 770 C CA . SER A 1 98 ? 5.883 36.688 2.098 1 98.38 98 SER A CA 1
ATOM 771 C C . SER A 1 98 ? 6.387 37.656 3.139 1 98.38 98 SER A C 1
ATOM 773 O O . SER A 1 98 ? 6.219 38.875 2.984 1 98.38 98 SER A O 1
ATOM 775 N N . ILE A 1 99 ? 6.961 37.156 4.164 1 98.12 99 ILE A N 1
ATOM 776 C CA . ILE A 1 99 ? 7.391 38.031 5.25 1 98.12 99 ILE A CA 1
ATOM 777 C C . ILE A 1 99 ? 8.883 38.312 5.113 1 98.12 99 ILE A C 1
ATOM 779 O O . ILE A 1 99 ? 9.297 39.5 5.105 1 98.12 99 ILE A O 1
ATOM 783 N N . HIS A 1 100 ? 9.711 37.281 4.879 1 97.88 100 HIS A N 1
ATOM 784 C CA . HIS A 1 100 ? 11.156 37.406 4.945 1 97.88 100 HIS A CA 1
ATOM 785 C C . HIS A 1 100 ? 11.805 37.156 3.59 1 97.88 100 HIS A C 1
ATOM 787 O O . HIS A 1 100 ? 13.008 37.344 3.426 1 97.88 100 HIS A O 1
ATOM 793 N N . ASP A 1 101 ? 11.023 36.625 2.703 1 98.25 101 ASP A N 1
ATOM 794 C CA . ASP A 1 101 ? 11.562 36.188 1.42 1 98.25 101 ASP A CA 1
ATOM 795 C C . ASP A 1 101 ? 12.609 35.094 1.61 1 98.25 101 ASP A C 1
ATOM 797 O O . ASP A 1 101 ? 13.633 35.062 0.933 1 98.25 101 ASP A O 1
ATOM 801 N N . SER A 1 102 ? 12.43 34.25 2.58 1 98.56 102 SER A N 1
ATOM 802 C CA . SER A 1 102 ? 13.336 33.125 2.883 1 98.56 102 SER A CA 1
ATOM 803 C C . SER A 1 102 ? 13.234 32.031 1.828 1 98.56 102 SER A C 1
ATOM 805 O O . SER A 1 102 ? 12.203 31.875 1.184 1 98.56 102 SER A O 1
ATOM 807 N N . ASP A 1 103 ? 14.336 31.328 1.671 1 98.44 103 ASP A N 1
ATOM 808 C CA . ASP A 1 103 ? 14.352 30.141 0.812 1 98.44 103 ASP A CA 1
ATOM 809 C C . ASP A 1 103 ? 13.867 28.906 1.57 1 98.44 103 ASP A C 1
ATOM 811 O O . ASP A 1 103 ? 13.227 28.031 0.992 1 98.44 103 ASP A O 1
ATOM 815 N N . PHE A 1 104 ? 14.273 28.891 2.82 1 98.69 104 PHE A N 1
ATOM 816 C CA . PHE A 1 104 ? 13.922 27.75 3.664 1 98.69 104 PHE A CA 1
ATOM 817 C C . PHE A 1 104 ? 13.258 28.219 4.953 1 98.69 104 PHE A C 1
ATOM 819 O O . PHE A 1 104 ? 13.531 29.312 5.438 1 98.69 104 PHE A O 1
ATOM 826 N N . LEU A 1 105 ? 12.469 27.312 5.504 1 98.75 105 LEU A N 1
ATOM 827 C CA . LEU A 1 105 ? 11.719 27.641 6.715 1 98.75 105 LEU A CA 1
ATOM 828 C C . LEU A 1 105 ? 12.656 27.828 7.898 1 98.75 105 LEU A C 1
ATOM 830 O O . LEU A 1 105 ? 12.359 28.594 8.812 1 98.75 105 LEU A O 1
ATOM 834 N N . HIS A 1 106 ? 13.82 27.078 7.93 1 98.31 106 HIS A N 1
ATOM 835 C CA . HIS A 1 106 ? 14.719 27.219 9.07 1 98.31 106 HIS A CA 1
ATOM 836 C C . HIS A 1 106 ? 15.258 28.641 9.188 1 98.31 106 HIS A C 1
ATOM 838 O O . HIS A 1 106 ? 15.719 29.047 10.25 1 98.31 106 HIS A O 1
ATOM 844 N N . GLU A 1 107 ? 15.188 29.422 8.094 1 98.62 107 GLU A N 1
ATOM 845 C CA . GLU A 1 107 ? 15.586 30.828 8.141 1 98.62 107 GLU A CA 1
ATOM 846 C C . GLU A 1 107 ? 14.586 31.672 8.93 1 98.62 107 GLU A C 1
ATOM 848 O O . GLU A 1 107 ? 14.953 32.688 9.531 1 98.62 107 GLU A O 1
ATOM 853 N N . VAL A 1 108 ? 13.336 31.297 8.914 1 98.75 108 VAL A N 1
ATOM 854 C CA . VAL A 1 108 ? 12.312 31.953 9.727 1 98.75 108 VAL A CA 1
ATOM 855 C C . VAL A 1 108 ? 12.602 31.703 11.203 1 98.75 108 VAL A C 1
ATOM 857 O O . VAL A 1 108 ? 12.469 32.594 12.031 1 98.75 108 VAL A O 1
ATOM 860 N N . TYR A 1 109 ? 13.008 30.469 11.555 1 98.5 109 TYR A N 1
ATOM 861 C CA . TYR A 1 109 ? 13.367 30.141 12.93 1 98.5 109 TYR A CA 1
ATOM 862 C C . TYR A 1 109 ? 14.555 30.969 13.398 1 98.5 109 TYR A C 1
ATOM 864 O O . TYR A 1 109 ? 14.562 31.469 14.523 1 98.5 109 TYR A O 1
ATOM 872 N N . THR A 1 110 ? 15.562 31.125 12.523 1 98.06 110 THR A N 1
ATOM 873 C CA . THR A 1 110 ? 16.75 31.875 12.914 1 98.06 110 THR A CA 1
ATOM 874 C C . THR A 1 110 ? 16.453 33.375 12.969 1 98.06 110 THR A C 1
ATOM 876 O O . THR A 1 110 ? 17.109 34.125 13.711 1 98.06 110 THR A O 1
ATOM 879 N N . ALA A 1 111 ? 15.469 33.781 12.18 1 98.44 111 ALA A N 1
ATOM 880 C CA . ALA A 1 111 ? 15.023 35.188 12.297 1 98.44 111 ALA A CA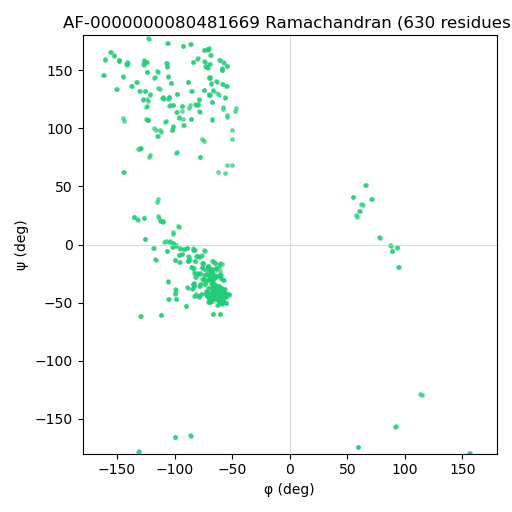 1
ATOM 881 C C . ALA A 1 111 ? 14.422 35.438 13.672 1 98.44 111 ALA A C 1
ATOM 883 O O . ALA A 1 111 ? 14.555 36.531 14.219 1 98.44 111 ALA A O 1
ATOM 884 N N . ALA A 1 112 ? 13.742 34.5 14.219 1 98.31 112 ALA A N 1
ATOM 885 C CA . ALA A 1 112 ? 13.125 34.625 15.539 1 98.31 112 ALA A CA 1
ATOM 886 C C . ALA A 1 112 ? 14.164 34.5 16.641 1 98.31 112 ALA A C 1
ATOM 888 O O . ALA A 1 112 ? 14.102 35.188 17.656 1 98.31 112 ALA A O 1
ATOM 889 N N . ASP A 1 113 ? 15.094 33.531 16.469 1 97.44 113 ASP A N 1
ATOM 890 C CA . ASP A 1 113 ? 16.188 33.25 17.391 1 97.44 113 ASP A CA 1
ATOM 891 C C . ASP A 1 113 ? 17.438 32.812 16.641 1 97.44 113 ASP A C 1
ATOM 893 O O . ASP A 1 113 ? 17.547 31.656 16.219 1 97.44 113 ASP A O 1
ATOM 897 N N . ARG A 1 114 ? 18.391 33.656 16.625 1 97.25 114 ARG A N 1
ATOM 898 C CA . ARG A 1 114 ? 19.594 33.438 15.828 1 97.25 114 ARG A CA 1
ATOM 899 C C . ARG A 1 114 ? 20.359 32.219 16.312 1 97.25 114 ARG A C 1
ATOM 901 O O . ARG A 1 114 ? 21.156 31.641 15.562 1 97.25 114 ARG A O 1
ATOM 908 N N . GLU A 1 115 ? 20.141 31.828 17.531 1 96.19 115 GLU A N 1
ATOM 909 C CA . GLU A 1 115 ? 20.875 30.719 18.094 1 96.19 115 GLU A CA 1
ATOM 910 C C . GLU A 1 115 ? 19.969 29.516 18.344 1 96.19 115 GLU A C 1
ATOM 912 O O . GLU A 1 115 ? 20.266 28.656 19.188 1 96.19 115 GLU A O 1
ATOM 917 N N . TYR A 1 116 ? 18.859 29.484 17.688 1 96.94 116 TYR A N 1
ATOM 918 C CA . TYR A 1 116 ? 17.875 28.438 17.906 1 96.94 116 TYR A CA 1
ATOM 919 C C . TYR A 1 116 ? 18.5 27.062 17.719 1 96.94 116 TYR A C 1
ATOM 921 O O . TYR A 1 116 ? 19.297 26.844 16.812 1 96.94 116 TYR A O 1
ATOM 929 N N . THR A 1 117 ? 18.188 26.172 18.609 1 96.62 117 THR A N 1
ATOM 930 C CA . THR A 1 117 ? 18.516 24.75 18.516 1 96.62 117 THR A CA 1
ATOM 931 C C . THR A 1 117 ? 17.266 23.891 18.641 1 96.62 117 THR A C 1
ATOM 933 O O . THR A 1 117 ? 16.531 23.984 19.625 1 96.62 117 THR A O 1
ATOM 936 N N . GLY A 1 118 ? 17 23.141 17.562 1 95.81 118 GLY A N 1
ATOM 937 C CA . GLY A 1 118 ? 15.82 22.312 17.578 1 95.81 118 GLY A CA 1
ATOM 938 C C . GLY A 1 118 ? 15.312 21.969 16.188 1 95.81 118 GLY A C 1
ATOM 939 O O . GLY A 1 118 ? 15.969 22.281 15.188 1 95.81 118 GLY A O 1
ATOM 940 N N . GLY A 1 119 ? 14.281 21.266 16.172 1 94.88 119 GLY A N 1
ATOM 941 C CA . GLY A 1 119 ? 13.664 20.906 14.914 1 94.88 119 GLY A CA 1
ATOM 942 C C . GLY A 1 119 ? 12.945 22.062 14.25 1 94.88 119 GLY A C 1
ATOM 943 O O . GLY A 1 119 ? 12.508 23 14.93 1 94.88 119 GLY A O 1
ATOM 944 N N . VAL A 1 120 ? 12.859 22 12.969 1 96.81 120 VAL A N 1
ATOM 945 C CA . VAL A 1 120 ? 12.102 22.969 12.188 1 96.81 120 VAL A CA 1
ATOM 946 C C . VAL A 1 120 ? 10.828 22.328 11.656 1 96.81 120 VAL A C 1
ATOM 948 O O . VAL A 1 120 ? 10.867 21.531 10.711 1 96.81 120 VAL A O 1
ATOM 951 N N . THR A 1 121 ? 9.703 22.703 12.266 1 95.56 121 THR A N 1
ATOM 952 C CA . THR A 1 121 ? 8.438 22.031 11.992 1 95.56 121 THR A CA 1
ATOM 953 C C . THR A 1 121 ? 7.375 23.031 11.555 1 95.56 121 THR A C 1
ATOM 955 O O . THR A 1 121 ? 7.578 24.25 11.664 1 95.56 121 THR A O 1
ATOM 958 N N . THR A 1 122 ? 6.395 22.594 10.875 1 97.94 122 THR A N 1
ATOM 959 C CA . THR A 1 122 ? 5.152 23.312 10.633 1 97.94 122 THR A CA 1
ATOM 960 C C . THR A 1 122 ? 4.016 22.734 11.469 1 97.94 122 THR A C 1
ATOM 962 O O . THR A 1 122 ? 4.02 21.547 11.781 1 97.94 122 THR A O 1
ATOM 965 N N . PRO A 1 123 ? 3.121 23.484 11.945 1 98.62 123 PRO A N 1
ATOM 966 C CA . PRO A 1 123 ? 2.887 24.906 11.672 1 98.62 123 PRO A CA 1
ATOM 967 C C . PRO A 1 123 ? 3.748 25.828 12.531 1 98.62 123 PRO A C 1
ATOM 969 O O . PRO A 1 123 ? 4.23 25.406 13.594 1 98.62 123 PRO A O 1
ATOM 972 N N . VAL A 1 124 ? 3.924 27.016 12.008 1 98.69 124 VAL A N 1
ATOM 973 C CA . VAL A 1 124 ? 4.59 28.094 12.742 1 98.69 124 VAL A CA 1
ATOM 974 C C . VAL A 1 124 ? 3.715 29.344 12.75 1 98.69 124 VAL A C 1
ATOM 976 O O . VAL A 1 124 ? 3.268 29.797 11.695 1 98.69 124 VAL A O 1
ATOM 979 N N . LEU A 1 125 ? 3.453 29.797 13.93 1 98.88 125 LEU A N 1
ATOM 980 C CA . LEU A 1 125 ? 2.73 31.062 14.055 1 98.88 125 LEU A CA 1
ATOM 981 C C . LEU A 1 125 ? 3.695 32.219 14.297 1 98.88 125 LEU A C 1
ATOM 983 O O . LEU A 1 125 ? 4.348 32.281 15.336 1 98.88 125 LEU A O 1
ATOM 987 N N . TRP A 1 126 ? 3.754 33.094 13.352 1 98.88 126 TRP A N 1
ATOM 988 C CA . TRP A 1 126 ? 4.672 34.219 13.352 1 98.88 126 TRP A CA 1
ATOM 989 C C . TRP A 1 126 ? 3.945 35.531 13.727 1 98.88 126 TRP A C 1
ATOM 991 O O . TRP A 1 126 ? 2.811 35.75 13.297 1 98.88 126 TRP A O 1
ATOM 1001 N N . ASP A 1 127 ? 4.543 36.344 14.516 1 98.75 127 ASP A N 1
ATOM 1002 C CA . ASP A 1 127 ? 4.066 37.688 14.844 1 98.75 127 ASP A CA 1
ATOM 1003 C C . ASP A 1 127 ? 4.836 38.75 14.062 1 98.75 127 ASP A C 1
ATOM 1005 O O . ASP A 1 127 ? 6.027 38.938 14.297 1 98.75 127 ASP A O 1
ATOM 1009 N N . ARG A 1 128 ? 4.176 39.5 13.289 1 98 128 ARG A N 1
ATOM 1010 C CA . ARG A 1 128 ? 4.801 40.5 12.445 1 98 128 ARG A CA 1
ATOM 1011 C C . ARG A 1 128 ? 5.273 41.688 13.273 1 98 128 ARG A C 1
ATOM 1013 O O . ARG A 1 128 ? 6.258 42.344 12.93 1 98 128 ARG A O 1
ATOM 1020 N N . GLU A 1 129 ? 4.551 41.969 14.266 1 97.69 129 GLU A N 1
ATOM 1021 C CA . GLU A 1 129 ? 4.836 43.156 15.07 1 97.69 129 GLU A CA 1
ATOM 1022 C C . GLU A 1 129 ? 6.121 43 15.875 1 97.69 129 GLU A C 1
ATOM 1024 O O . GLU A 1 129 ? 7.012 43.844 15.812 1 97.69 129 GLU A O 1
ATOM 1029 N N . ASP A 1 130 ? 6.266 41.875 16.547 1 97.75 130 ASP A N 1
ATOM 1030 C CA . ASP A 1 130 ? 7.457 41.625 17.344 1 97.75 130 ASP A CA 1
ATOM 1031 C C . ASP A 1 130 ? 8.555 40.969 16.516 1 97.75 130 ASP A C 1
ATOM 1033 O O . ASP A 1 130 ? 9.711 40.906 16.953 1 97.75 130 ASP A O 1
ATOM 1037 N N . GLY A 1 131 ? 8.188 40.5 15.391 1 98.06 131 GLY A N 1
ATOM 1038 C CA . GLY A 1 131 ? 9.18 39.875 14.539 1 98.06 131 GLY A CA 1
ATOM 1039 C C . GLY A 1 131 ? 9.742 38.594 15.133 1 98.06 131 GLY A C 1
ATOM 1040 O O . GLY A 1 131 ? 10.961 38.406 15.203 1 98.06 131 GLY A O 1
ATOM 1041 N N . THR A 1 132 ? 8.82 37.719 15.539 1 98.62 132 THR A N 1
ATOM 1042 C CA . THR A 1 132 ? 9.258 36.5 16.172 1 98.62 132 THR A CA 1
ATOM 1043 C C . THR A 1 132 ? 8.195 35.406 16.031 1 98.62 132 THR A C 1
ATOM 1045 O O . THR A 1 132 ? 7.086 35.656 15.555 1 98.62 132 THR A O 1
ATOM 1048 N N . ILE A 1 133 ? 8.625 34.156 16.312 1 98.75 133 ILE A N 1
ATOM 1049 C CA . ILE A 1 133 ? 7.684 33.031 16.375 1 98.75 133 ILE A CA 1
ATOM 1050 C C . ILE A 1 133 ? 6.957 33.062 17.719 1 98.75 133 ILE A C 1
ATOM 1052 O O . ILE A 1 133 ? 7.59 33.094 18.781 1 98.75 133 ILE A O 1
ATOM 1056 N N . VAL A 1 134 ? 5.617 33.062 17.609 1 98.69 134 VAL A N 1
ATOM 1057 C CA . VAL A 1 134 ? 4.809 33.031 18.828 1 98.69 134 VAL A CA 1
ATOM 1058 C C . VAL A 1 134 ? 4.73 31.578 19.328 1 98.69 134 VAL A C 1
ATOM 1060 O O . VAL A 1 134 ? 4.895 31.328 20.531 1 98.69 134 VAL A O 1
ATOM 1063 N N . ASN A 1 135 ? 4.539 30.656 18.422 1 98.62 135 ASN A N 1
ATOM 1064 C CA . ASN A 1 135 ? 4.305 29.266 18.781 1 98.62 135 ASN A CA 1
ATOM 1065 C C . ASN A 1 135 ? 4.551 28.328 17.594 1 98.62 135 ASN A C 1
ATOM 1067 O O . ASN A 1 135 ? 4.293 28.703 16.453 1 98.62 135 ASN A O 1
ATOM 1071 N N . ASN A 1 136 ? 5.055 27.141 17.906 1 98.56 136 ASN A N 1
ATOM 1072 C CA . ASN A 1 136 ? 5.25 26.156 16.844 1 98.56 136 ASN A CA 1
ATOM 1073 C C . ASN A 1 136 ? 4.703 24.781 17.25 1 98.56 136 ASN A C 1
ATOM 1075 O O . ASN A 1 136 ? 5.141 23.766 16.734 1 98.56 136 ASN A O 1
ATOM 1079 N N . GLU A 1 137 ? 3.779 24.766 18.219 1 97.62 137 GLU A N 1
ATOM 1080 C CA . GLU A 1 137 ? 3.064 23.562 18.625 1 97.62 137 GLU A CA 1
ATOM 1081 C C . GLU A 1 137 ? 1.64 23.562 18.078 1 97.62 137 GLU A C 1
ATOM 1083 O O . GLU A 1 137 ? 0.821 24.391 18.453 1 97.62 137 GLU A O 1
ATOM 1088 N N . SER A 1 138 ? 1.292 22.547 17.266 1 98.06 138 SER A N 1
ATOM 1089 C CA . SER A 1 138 ? 0.084 22.547 16.438 1 98.06 138 SER A CA 1
ATOM 1090 C C . SER A 1 138 ? -1.17 22.609 17.312 1 98.06 138 SER A C 1
ATOM 1092 O O . SER A 1 138 ? -2.07 23.406 17.047 1 98.06 138 SER A O 1
ATOM 1094 N N . ILE A 1 139 ? -1.232 21.75 18.391 1 98.06 139 ILE A N 1
ATOM 1095 C CA . ILE A 1 139 ? -2.453 21.703 19.188 1 98.06 139 ILE A CA 1
ATOM 1096 C C . ILE A 1 139 ? -2.643 23.016 19.938 1 98.06 139 ILE A C 1
ATOM 1098 O O . ILE A 1 139 ? -3.77 23.484 20.109 1 98.06 139 ILE A O 1
ATOM 1102 N N . GLU A 1 140 ? -1.578 23.625 20.328 1 98.12 140 GLU A N 1
ATOM 1103 C CA . GLU A 1 140 ? -1.667 24.922 21 1 98.12 140 GLU A CA 1
ATOM 1104 C C . GLU A 1 140 ? -2.115 26.016 20.031 1 98.12 140 GLU A C 1
ATOM 1106 O O . GLU A 1 140 ? -2.93 26.859 20.391 1 98.12 140 GLU A O 1
ATOM 1111 N N . ILE A 1 141 ? -1.575 25.969 18.875 1 98.75 141 ILE A N 1
ATOM 1112 C CA . ILE A 1 141 ? -1.972 26.938 17.859 1 98.75 141 ILE A CA 1
ATOM 1113 C C . ILE A 1 141 ? -3.463 26.797 17.562 1 98.75 141 ILE A C 1
ATOM 1115 O O . ILE A 1 141 ? -4.18 27.797 17.469 1 98.75 141 ILE A O 1
ATOM 1119 N N . MET A 1 142 ? -3.963 25.594 17.469 1 98.69 142 MET A N 1
ATOM 1120 C CA . MET A 1 142 ? -5.387 25.359 17.25 1 98.69 142 MET A CA 1
ATOM 1121 C C . MET A 1 142 ? -6.223 25.938 18.375 1 98.69 142 MET A C 1
ATOM 1123 O O . MET A 1 142 ? -7.219 26.625 18.125 1 98.69 142 MET A O 1
ATOM 1127 N N . GLN A 1 143 ? -5.785 25.703 19.578 1 98.12 143 GLN A N 1
ATOM 1128 C CA . GLN A 1 143 ? -6.504 26.203 20.734 1 98.12 143 GLN A CA 1
ATOM 1129 C C . GLN A 1 143 ? -6.512 27.734 20.781 1 98.12 143 GLN A C 1
ATOM 1131 O O . GLN A 1 143 ? -7.543 28.344 21.047 1 98.12 143 GLN A O 1
ATOM 1136 N N . MET A 1 144 ? -5.441 28.344 20.469 1 96.69 144 MET A N 1
ATOM 1137 C CA . MET A 1 144 ? -5.32 29.797 20.5 1 96.69 144 MET A CA 1
ATOM 1138 C C . MET A 1 144 ? -6.203 30.438 19.438 1 96.69 144 MET A C 1
ATOM 1140 O O . MET A 1 144 ? -6.891 31.422 19.719 1 96.69 144 MET A O 1
ATOM 1144 N N . LEU A 1 145 ? -6.137 29.828 18.297 1 97.44 145 LEU A N 1
ATOM 1145 C CA . LEU A 1 145 ? -6.977 30.391 17.25 1 97.44 145 LEU A CA 1
ATOM 1146 C C . LEU A 1 145 ? -8.453 30.234 17.594 1 97.44 145 LEU A C 1
ATOM 1148 O O . LEU A 1 145 ? -9.242 31.156 17.422 1 97.44 145 LEU A O 1
ATOM 1152 N N . ALA A 1 146 ? -8.82 29.109 18.141 1 97.56 146 ALA A N 1
ATOM 1153 C CA . ALA A 1 146 ? -10.211 28.781 18.438 1 97.56 146 ALA A CA 1
ATOM 1154 C C . ALA A 1 146 ? -10.758 29.656 19.562 1 97.56 146 ALA A C 1
ATOM 1156 O O . ALA A 1 146 ? -11.969 29.844 19.672 1 97.56 146 ALA A O 1
ATOM 1157 N N . THR A 1 147 ? -9.883 30.188 20.375 1 97 147 THR A N 1
ATOM 1158 C CA . THR A 1 147 ? -10.336 30.953 21.531 1 97 147 THR A CA 1
ATOM 1159 C C . THR A 1 147 ? -10.125 32.438 21.312 1 97 147 THR A C 1
ATOM 1161 O O . THR A 1 147 ? -11.07 33.219 21.422 1 97 147 THR A O 1
ATOM 1164 N N . ALA A 1 148 ? -8.977 32.812 20.859 1 96.31 148 ALA A N 1
ATOM 1165 C CA . ALA A 1 148 ? -8.617 34.219 20.734 1 96.31 148 ALA A CA 1
ATOM 1166 C C . ALA A 1 148 ? -9.414 34.875 19.625 1 96.31 148 ALA A C 1
ATOM 1168 O O . ALA A 1 148 ? -9.672 36.094 19.688 1 96.31 148 ALA A O 1
ATOM 1169 N N . PHE A 1 149 ? -9.781 34.156 18.656 1 95.06 149 PHE A N 1
ATOM 1170 C CA . PHE A 1 149 ? -10.5 34.719 17.516 1 95.06 149 PHE A CA 1
ATOM 1171 C C . PHE A 1 149 ? -11.922 34.156 17.453 1 95.06 149 PHE A C 1
ATOM 1173 O O . PHE A 1 149 ? -12.539 34.156 16.375 1 95.06 149 PHE A O 1
ATOM 1180 N N . ALA A 1 150 ? -12.477 33.719 18.5 1 88.44 150 ALA A N 1
ATOM 1181 C CA . ALA A 1 150 ? -13.766 33.031 18.578 1 88.44 150 ALA A CA 1
ATOM 1182 C C . ALA A 1 150 ? -14.891 33.969 18.078 1 88.44 150 ALA A C 1
ATOM 1184 O O . ALA A 1 150 ? -15.883 33.469 17.531 1 88.44 150 ALA A O 1
ATOM 1185 N N . ASP A 1 151 ? -14.68 35.25 18.188 1 89.12 151 ASP A N 1
ATOM 1186 C CA . ASP A 1 151 ? -15.75 36.188 17.875 1 89.12 151 ASP A CA 1
ATOM 1187 C C . ASP A 1 151 ? -15.82 36.469 16.375 1 89.12 151 ASP A C 1
ATOM 1189 O O . ASP A 1 151 ? -16.734 37.156 15.906 1 89.12 151 ASP A O 1
ATOM 1193 N N . HIS A 1 152 ? -14.914 35.906 15.68 1 90.19 152 HIS A N 1
ATOM 1194 C CA . HIS A 1 152 ? -14.867 36.156 14.242 1 90.19 152 HIS A CA 1
ATOM 1195 C C . HIS A 1 152 ? -16.031 35.5 13.523 1 90.19 152 HIS A C 1
ATOM 1197 O O . HIS A 1 152 ? -16.344 35.844 12.383 1 90.19 152 HIS A O 1
ATOM 1203 N N . THR A 1 153 ? -16.562 34.406 14.125 1 86.75 153 THR A N 1
ATOM 1204 C CA . THR A 1 153 ? -17.719 33.75 13.547 1 86.75 153 THR A CA 1
ATOM 1205 C C . THR A 1 153 ? -18.672 33.281 14.641 1 86.75 153 THR A C 1
ATOM 1207 O O . THR A 1 153 ? -18.266 33.062 15.781 1 86.75 153 THR A O 1
ATOM 1210 N N . ASP A 1 154 ? -19.922 33.156 14.281 1 86.56 154 ASP A N 1
ATOM 1211 C CA . ASP A 1 154 ? -20.938 32.594 15.18 1 86.56 154 ASP A CA 1
ATOM 1212 C C . ASP A 1 154 ? -21.281 31.172 14.789 1 86.56 154 ASP A C 1
ATOM 1214 O O . ASP A 1 154 ? -22.078 30.516 15.477 1 86.56 154 ASP A O 1
ATOM 1218 N N . GLU A 1 155 ? -20.641 30.703 13.844 1 90.5 155 GLU A N 1
ATOM 1219 C CA . GLU A 1 155 ? -21.016 29.406 13.289 1 90.5 155 GLU A CA 1
ATOM 1220 C C . GLU A 1 155 ? -20.391 28.25 14.078 1 90.5 155 GLU A C 1
ATOM 1222 O O . GLU A 1 155 ? -21 27.188 14.227 1 90.5 155 GLU A O 1
ATOM 1227 N N . TYR A 1 156 ? -19.188 28.5 14.586 1 94.12 156 TYR A N 1
ATOM 1228 C CA . TYR A 1 156 ? -18.453 27.406 15.234 1 94.12 156 TYR A CA 1
ATOM 1229 C C . TYR A 1 156 ? -17.922 27.844 16.594 1 94.12 156 TYR A C 1
ATOM 1231 O O . TYR A 1 156 ? -17.422 28.953 16.75 1 94.12 156 TYR A O 1
ATOM 1239 N N . ASP A 1 157 ? -18.141 27.062 17.516 1 96.38 157 ASP A N 1
ATOM 1240 C CA . ASP A 1 157 ? -17.359 27.062 18.75 1 96.38 157 ASP A CA 1
ATOM 1241 C C . ASP A 1 157 ? -16.531 25.781 18.875 1 96.38 157 ASP A C 1
ATOM 1243 O O . ASP A 1 157 ? -17 24.781 19.406 1 96.38 157 ASP A O 1
ATOM 1247 N N . LEU A 1 158 ? -15.273 25.906 18.5 1 98.19 158 LEU A N 1
ATOM 1248 C CA . LEU A 1 158 ? -14.445 24.719 18.281 1 98.19 158 LEU A CA 1
ATOM 1249 C C . LEU A 1 158 ? -13.766 24.297 19.578 1 98.19 158 LEU A C 1
ATOM 1251 O O . LEU A 1 158 ? -13.164 23.219 19.656 1 98.19 158 LEU A O 1
ATOM 1255 N N . TYR A 1 159 ? -13.789 25.141 20.547 1 98.25 159 TYR A N 1
ATOM 1256 C CA . TYR A 1 159 ? -13.188 24.844 21.844 1 98.25 159 TYR A CA 1
ATOM 1257 C C . TYR A 1 159 ? -14.008 25.453 22.984 1 98.25 159 TYR A C 1
ATOM 1259 O O . TYR A 1 159 ? -13.492 26.234 23.781 1 98.25 159 TYR A O 1
ATOM 1267 N N . PRO A 1 160 ? -15.242 24.969 23.078 1 96.94 160 PRO A N 1
ATOM 1268 C CA . PRO A 1 160 ? -16.141 25.562 24.062 1 96.94 160 PRO A CA 1
ATOM 1269 C C . PRO A 1 160 ? -15.664 25.359 25.5 1 96.94 160 PRO A C 1
ATOM 1271 O O . PRO A 1 160 ? -15.188 24.281 25.844 1 96.94 160 PRO A O 1
ATOM 1274 N N . ALA A 1 161 ? -15.812 26.328 26.312 1 95.5 161 ALA A N 1
ATOM 1275 C CA . ALA A 1 161 ? -15.297 26.344 27.672 1 95.5 161 ALA A CA 1
ATOM 1276 C C . ALA A 1 161 ? -15.812 25.156 28.469 1 95.5 161 ALA A C 1
ATOM 1278 O O . ALA A 1 161 ? -15.062 24.531 29.219 1 95.5 161 ALA A O 1
ATOM 1279 N N . GLY A 1 162 ? -17.031 24.781 28.391 1 96.31 162 GLY A N 1
ATOM 1280 C CA . GLY A 1 162 ? -17.656 23.719 29.172 1 96.31 162 GLY A CA 1
ATOM 1281 C C . GLY A 1 162 ? -17.234 22.328 28.734 1 96.31 162 GLY A C 1
ATOM 1282 O O . GLY A 1 162 ? -17.5 21.359 29.438 1 96.31 162 GLY A O 1
ATOM 1283 N N . LYS A 1 163 ? -16.438 22.203 27.625 1 97.56 163 LYS A N 1
ATOM 1284 C CA . LYS A 1 163 ? -16.078 20.891 27.094 1 97.56 163 LYS A CA 1
ATOM 1285 C C . LYS A 1 163 ? -14.562 20.734 26.969 1 97.56 163 LYS A C 1
ATOM 1287 O O . LYS A 1 163 ? -14.078 19.719 26.469 1 97.56 163 LYS A O 1
ATOM 1292 N N . ARG A 1 164 ? -13.797 21.672 27.406 1 98.12 164 ARG A N 1
ATOM 1293 C CA . ARG A 1 164 ? -12.367 21.719 27.125 1 98.12 164 ARG A CA 1
ATOM 1294 C C . ARG A 1 164 ? -11.648 20.531 27.75 1 98.12 164 ARG A C 1
ATOM 1296 O O . ARG A 1 164 ? -10.766 19.922 27.141 1 98.12 164 ARG A O 1
ATOM 1303 N N . ASP A 1 165 ? -12.039 20.141 28.969 1 98.19 165 ASP A N 1
ATOM 1304 C CA . ASP A 1 165 ? -11.414 18.984 29.609 1 98.19 165 ASP A CA 1
ATOM 1305 C C . ASP A 1 165 ? -11.641 17.719 28.812 1 98.19 165 ASP A C 1
ATOM 1307 O O . ASP A 1 165 ? -10.727 16.906 28.625 1 98.19 165 ASP A O 1
ATOM 1311 N N . ARG A 1 166 ? -12.852 17.578 28.375 1 98.31 166 ARG A N 1
ATOM 1312 C CA . ARG A 1 166 ? -13.188 16.391 27.578 1 98.31 166 ARG A CA 1
ATOM 1313 C C . ARG A 1 166 ? -12.477 16.406 26.234 1 98.31 166 ARG A C 1
ATOM 1315 O O . ARG A 1 166 ? -11.977 15.383 25.766 1 98.31 166 ARG A O 1
ATOM 1322 N N . ILE A 1 167 ? -12.414 17.562 25.625 1 98.69 167 ILE A N 1
ATOM 1323 C CA . ILE A 1 167 ? -11.742 17.734 24.344 1 98.69 167 ILE A CA 1
ATOM 1324 C C . ILE A 1 167 ? -10.266 17.375 24.484 1 98.69 167 ILE A C 1
ATOM 1326 O O . ILE A 1 167 ? -9.734 16.578 23.703 1 98.69 167 ILE A O 1
ATOM 1330 N N . ASP A 1 168 ? -9.656 17.875 25.531 1 98.56 168 ASP A N 1
ATOM 1331 C CA . ASP A 1 168 ? -8.234 17.625 25.734 1 98.56 168 ASP A CA 1
ATOM 1332 C C . ASP A 1 168 ? -7.973 16.156 26.031 1 98.56 168 ASP A C 1
ATOM 1334 O O . ASP A 1 168 ? -6.957 15.602 25.609 1 98.56 168 ASP A O 1
ATOM 1338 N N . ALA A 1 169 ? -8.828 15.547 26.75 1 98.62 169 ALA A N 1
ATOM 1339 C CA . ALA A 1 169 ? -8.703 14.125 27.047 1 98.62 169 ALA A CA 1
ATOM 1340 C C . ALA A 1 169 ? -8.781 13.289 25.766 1 98.62 169 ALA A C 1
ATOM 1342 O O . ALA A 1 169 ? -8.047 12.312 25.609 1 98.62 169 ALA A O 1
ATOM 1343 N N . VAL A 1 170 ? -9.695 13.648 24.875 1 98.69 170 VAL A N 1
ATOM 1344 C CA . VAL A 1 170 ? -9.836 12.93 23.609 1 98.69 170 VAL A CA 1
ATOM 1345 C C . VAL A 1 170 ? -8.586 13.141 22.766 1 98.69 170 VAL A C 1
ATOM 1347 O O . VAL A 1 170 ? -8.07 12.188 22.172 1 98.69 170 VAL A O 1
ATOM 1350 N N . VAL A 1 171 ? -8.133 14.359 22.703 1 98.56 171 VAL A N 1
ATOM 1351 C CA . VAL A 1 171 ? -6.93 14.664 21.938 1 98.56 171 VAL A CA 1
ATOM 1352 C C . VAL A 1 171 ? -5.766 13.812 22.438 1 98.56 171 VAL A C 1
ATOM 1354 O O . VAL A 1 171 ? -5 13.266 21.625 1 98.56 171 VAL A O 1
ATOM 1357 N N . GLU A 1 172 ? -5.652 13.695 23.703 1 97.88 172 GLU A N 1
ATOM 1358 C CA . GLU A 1 172 ? -4.598 12.883 24.297 1 97.88 172 GLU A CA 1
ATOM 1359 C C . GLU A 1 172 ? -4.77 11.414 23.938 1 97.88 172 GLU A C 1
ATOM 1361 O O . GLU A 1 172 ? -3.793 10.719 23.641 1 97.88 172 GLU A O 1
ATOM 1366 N N . LYS A 1 173 ? -5.949 10.93 23.953 1 98.25 173 LYS A N 1
ATOM 1367 C CA . LYS A 1 173 ? -6.258 9.531 23.672 1 98.25 173 LYS A CA 1
ATOM 1368 C C . LYS A 1 173 ? -5.93 9.18 22.219 1 98.25 173 LYS A C 1
ATOM 1370 O O . LYS A 1 173 ? -5.602 8.031 21.906 1 98.25 173 LYS A O 1
ATOM 1375 N N . LEU A 1 174 ? -6.016 10.156 21.328 1 98.5 174 LEU A N 1
ATOM 1376 C CA . LEU A 1 174 ? -5.77 9.953 19.906 1 98.5 174 LEU A CA 1
ATOM 1377 C C . LEU A 1 174 ? -4.273 9.883 19.609 1 98.5 174 LEU A C 1
ATOM 1379 O O . LEU A 1 174 ? -3.857 9.289 18.625 1 98.5 174 LEU A O 1
ATOM 1383 N N . TYR A 1 175 ? -3.529 10.477 20.453 1 98.12 175 TYR A N 1
ATOM 1384 C CA . TYR A 1 175 ? -2.152 10.828 20.125 1 98.12 175 TYR A CA 1
ATOM 1385 C C . TYR A 1 175 ? -1.301 9.57 19.953 1 98.12 175 TYR A C 1
ATOM 1387 O O . TYR A 1 175 ? -0.824 9.281 18.844 1 98.12 175 TYR A O 1
ATOM 1395 N N . GLU A 1 176 ? -1.15 8.719 20.891 1 97.25 176 GLU A N 1
ATOM 1396 C CA . GLU A 1 176 ? -0.202 7.605 20.859 1 97.25 176 GLU A CA 1
ATOM 1397 C C . GLU A 1 176 ? -0.623 6.539 19.859 1 97.25 176 GLU A C 1
ATOM 1399 O O . GLU A 1 176 ? 0.177 6.121 19.016 1 97.25 176 GLU A O 1
ATOM 1404 N N . PRO A 1 177 ? -1.854 6.102 19.891 1 98.12 177 PRO A N 1
ATOM 1405 C CA . PRO A 1 177 ? -2.164 4.941 19.047 1 98.12 177 PRO A CA 1
ATOM 1406 C C . PRO A 1 177 ? -2.422 5.316 17.594 1 98.12 177 PRO A C 1
ATOM 1408 O O . PRO A 1 177 ? -2.203 4.5 16.688 1 98.12 177 PRO A O 1
ATOM 1411 N N . ILE A 1 178 ? -2.91 6.57 17.359 1 98.69 178 ILE A N 1
ATOM 1412 C CA . ILE A 1 178 ? -3.307 6.883 15.992 1 98.69 178 ILE A CA 1
ATOM 1413 C C . ILE A 1 178 ? -2.354 7.918 15.406 1 98.69 178 ILE A C 1
ATOM 1415 O O . ILE A 1 178 ? -1.61 7.625 14.469 1 98.69 178 ILE A O 1
ATOM 1419 N N . LEU A 1 179 ? -2.25 9.148 16.016 1 98.62 179 LEU A N 1
ATOM 1420 C CA . LEU A 1 179 ? -1.533 10.266 15.422 1 98.62 179 LEU A CA 1
ATOM 1421 C C . LEU A 1 179 ? -0.03 10.008 15.414 1 98.62 179 LEU A C 1
ATOM 1423 O O . LEU A 1 179 ? 0.64 10.234 14.406 1 98.62 179 LEU A O 1
ATOM 1427 N N . LYS A 1 180 ? 0.496 9.555 16.531 1 97.94 180 LYS A N 1
ATOM 1428 C CA . LYS A 1 180 ? 1.896 9.141 16.594 1 97.94 180 LYS A CA 1
ATOM 1429 C C . LYS A 1 180 ? 2.076 7.711 16.094 1 97.94 180 LYS A C 1
ATOM 1431 O O . LYS A 1 180 ? 3.107 7.379 15.508 1 97.94 180 LYS A O 1
ATOM 1436 N N . GLY A 1 181 ? 1.053 6.863 16.344 1 98.31 181 GLY A N 1
ATOM 1437 C CA . GLY A 1 181 ? 1.114 5.441 16.062 1 98.31 181 GLY A CA 1
ATOM 1438 C C . GLY A 1 181 ? 1.372 5.145 14.594 1 98.31 181 GLY A C 1
ATOM 1439 O O . GLY A 1 181 ? 2.104 4.211 14.258 1 98.31 181 GLY A O 1
ATOM 1440 N N . VAL A 1 182 ? 0.752 5.902 13.703 1 98.25 182 VAL A N 1
ATOM 1441 C CA . VAL A 1 182 ? 0.931 5.676 12.273 1 98.25 182 VAL A CA 1
ATOM 1442 C C . VAL A 1 182 ? 2.398 5.871 11.898 1 98.25 182 VAL A C 1
ATOM 1444 O O . VAL A 1 182 ? 2.932 5.145 11.055 1 98.25 182 VAL A O 1
ATOM 1447 N N . TYR A 1 183 ? 3.107 6.809 12.523 1 97.69 183 TYR A N 1
ATOM 1448 C CA . TYR A 1 183 ? 4.52 7.051 12.25 1 97.69 183 TYR A CA 1
ATOM 1449 C C . TYR A 1 183 ? 5.395 6.008 12.93 1 97.69 183 TYR A C 1
ATOM 1451 O O . TYR A 1 183 ? 6.449 5.633 12.406 1 97.69 183 TYR A O 1
ATOM 1459 N N . THR A 1 184 ? 4.949 5.602 14.125 1 98.12 184 THR A N 1
ATOM 1460 C CA . THR A 1 184 ? 5.652 4.492 14.766 1 98.12 184 THR A CA 1
ATOM 1461 C C . THR A 1 184 ? 5.66 3.266 13.852 1 98.12 184 THR A C 1
ATOM 1463 O O . THR A 1 184 ? 6.688 2.598 13.711 1 98.12 184 THR A O 1
ATOM 1466 N N . ALA A 1 185 ? 4.574 3.01 13.211 1 98.38 185 ALA A N 1
ATOM 1467 C CA . ALA A 1 185 ? 4.484 1.907 12.258 1 98.38 185 ALA A CA 1
ATOM 1468 C C . ALA A 1 185 ? 5.336 2.182 11.016 1 98.38 185 ALA A C 1
ATOM 1470 O O . ALA A 1 185 ? 6.137 1.34 10.609 1 98.38 185 ALA A O 1
ATOM 1471 N N . GLY A 1 186 ? 5.199 3.328 10.469 1 97.62 186 GLY A N 1
ATOM 1472 C CA . GLY A 1 186 ? 5.844 3.674 9.211 1 97.62 186 GLY A CA 1
ATOM 1473 C C . GLY A 1 186 ? 7.355 3.695 9.305 1 97.62 186 GLY A C 1
ATOM 1474 O O . GLY A 1 186 ? 8.047 3.35 8.344 1 97.62 186 GLY A O 1
ATOM 1475 N N . PHE A 1 187 ? 7.875 4.145 10.469 1 96.44 187 PHE A N 1
ATOM 1476 C CA . PHE A 1 187 ? 9.312 4.309 10.633 1 96.44 187 PHE A CA 1
ATOM 1477 C C . PHE A 1 187 ? 9.875 3.27 11.602 1 96.44 187 PHE A C 1
ATOM 1479 O O . PHE A 1 187 ? 10.914 3.486 12.219 1 96.44 187 PHE A O 1
ATOM 1486 N N . ALA A 1 188 ? 9.133 2.209 11.789 1 97.06 188 ALA A N 1
ATOM 1487 C CA . ALA A 1 188 ? 9.547 1.145 12.703 1 97.06 188 ALA A CA 1
ATOM 1488 C C . ALA A 1 188 ? 10.938 0.63 12.352 1 97.06 188 ALA A C 1
ATOM 1490 O O . ALA A 1 188 ? 11.344 0.659 11.188 1 97.06 188 ALA A O 1
ATOM 1491 N N . GLN A 1 189 ? 11.617 0.103 13.367 1 95.19 189 GLN A N 1
ATOM 1492 C CA . GLN A 1 189 ? 12.969 -0.41 13.18 1 95.19 189 GLN A CA 1
ATOM 1493 C C . GLN A 1 189 ? 12.992 -1.936 13.211 1 95.19 189 GLN A C 1
ATOM 1495 O O . GLN A 1 189 ? 14.047 -2.551 13.047 1 95.19 189 GLN A O 1
ATOM 1500 N N . SER A 1 190 ? 11.859 -2.508 13.508 1 97.62 190 SER A N 1
ATOM 1501 C CA . SER A 1 190 ? 11.727 -3.961 13.516 1 97.62 190 SER A CA 1
ATOM 1502 C C . SER A 1 190 ? 10.312 -4.387 13.125 1 97.62 190 SER A C 1
ATOM 1504 O O . SER A 1 190 ? 9.359 -3.621 13.289 1 97.62 190 SER A O 1
ATOM 1506 N N . GLN A 1 191 ? 10.18 -5.594 12.664 1 97.75 191 GLN A N 1
ATOM 1507 C CA . GLN A 1 191 ? 8.875 -6.16 12.328 1 97.75 191 GLN A CA 1
ATOM 1508 C C . GLN A 1 191 ? 7.949 -6.156 13.539 1 97.75 191 GLN A C 1
ATOM 1510 O O . GLN A 1 191 ? 6.766 -5.836 13.422 1 97.75 191 GLN A O 1
ATOM 1515 N N . ASP A 1 192 ? 8.469 -6.484 14.68 1 98.12 192 ASP A N 1
ATOM 1516 C CA . ASP A 1 192 ? 7.672 -6.551 15.898 1 98.12 192 ASP A CA 1
ATOM 1517 C C . ASP A 1 192 ? 7.109 -5.18 16.266 1 98.12 192 ASP A C 1
ATOM 1519 O O . ASP A 1 192 ? 5.926 -5.059 16.594 1 98.12 192 ASP A O 1
ATOM 1523 N N . THR A 1 193 ? 7.965 -4.129 16.219 1 98.19 193 THR A N 1
ATOM 1524 C CA . THR A 1 193 ? 7.523 -2.771 16.516 1 98.19 193 THR A CA 1
ATOM 1525 C C . THR A 1 193 ? 6.434 -2.334 15.547 1 98.19 193 THR A C 1
ATOM 1527 O O . THR A 1 193 ? 5.43 -1.741 15.953 1 98.19 193 THR A O 1
ATOM 1530 N N . TYR A 1 194 ? 6.68 -2.68 14.281 1 98.56 194 TYR A N 1
ATOM 1531 C CA . TYR A 1 194 ? 5.691 -2.377 13.25 1 98.56 194 TYR A CA 1
ATOM 1532 C C . TYR A 1 194 ? 4.355 -3.033 13.562 1 98.56 194 TYR A C 1
ATOM 1534 O O . TYR A 1 194 ? 3.318 -2.361 13.594 1 98.56 194 TYR A O 1
ATOM 1542 N N . GLU A 1 195 ? 4.363 -4.32 13.852 1 98.62 195 GLU A N 1
ATOM 1543 C CA . GLU A 1 195 ? 3.135 -5.074 14.086 1 98.62 195 GLU A CA 1
ATOM 1544 C C . GLU A 1 195 ? 2.396 -4.559 15.32 1 98.62 195 GLU A C 1
ATOM 1546 O O . GLU A 1 195 ? 1.172 -4.414 15.297 1 98.62 195 GLU A O 1
ATOM 1551 N N . ARG A 1 196 ? 3.1 -4.215 16.359 1 98.38 196 ARG A N 1
ATOM 1552 C CA . ARG A 1 196 ? 2.488 -3.709 17.594 1 98.38 196 ARG A CA 1
ATOM 1553 C C . ARG A 1 196 ? 1.823 -2.357 17.344 1 98.38 196 ARG A C 1
ATOM 1555 O O . ARG A 1 196 ? 0.716 -2.111 17.828 1 98.38 196 ARG A O 1
ATOM 1562 N N . ALA A 1 197 ? 2.539 -1.525 16.625 1 98.69 197 ALA A N 1
ATOM 1563 C CA . ALA A 1 197 ? 1.993 -0.204 16.328 1 98.69 197 ALA A CA 1
ATOM 1564 C C . ALA A 1 197 ? 0.728 -0.311 15.477 1 98.69 197 ALA A C 1
ATOM 1566 O O . ALA A 1 197 ? -0.261 0.378 15.734 1 98.69 197 ALA A O 1
ATOM 1567 N N . VAL A 1 198 ? 0.749 -1.204 14.484 1 98.81 198 VAL A N 1
ATOM 1568 C CA . VAL A 1 198 ? -0.393 -1.39 13.602 1 98.81 198 VAL A CA 1
ATOM 1569 C C . VAL A 1 198 ? -1.58 -1.938 14.391 1 98.81 198 VAL A C 1
ATOM 1571 O O . VAL A 1 198 ? -2.699 -1.435 14.266 1 98.81 198 VAL A O 1
ATOM 1574 N N . GLU A 1 199 ? -1.353 -2.91 15.18 1 98.5 199 GLU A N 1
ATOM 1575 C CA . GLU A 1 199 ? -2.426 -3.508 15.969 1 98.5 199 GLU A CA 1
ATOM 1576 C C . GLU A 1 199 ? -3.041 -2.488 16.922 1 98.5 199 GLU A C 1
ATOM 1578 O O . GLU A 1 199 ? -4.266 -2.387 17.031 1 98.5 199 GLU A O 1
ATOM 1583 N N . ALA A 1 200 ? -2.162 -1.722 17.578 1 98.69 200 ALA A N 1
ATOM 1584 C CA . ALA A 1 200 ? -2.641 -0.705 18.516 1 98.69 200 ALA A CA 1
ATOM 1585 C C . ALA A 1 200 ? -3.467 0.355 17.797 1 98.69 200 ALA A C 1
ATOM 1587 O O . ALA A 1 200 ? -4.492 0.81 18.312 1 98.69 200 ALA A O 1
ATOM 1588 N N . MET A 1 201 ? -3.027 0.748 16.656 1 98.75 201 MET A N 1
ATOM 1589 C CA . MET A 1 201 ? -3.727 1.761 15.875 1 98.75 201 MET A CA 1
ATOM 1590 C C . MET A 1 201 ? -5.113 1.275 15.477 1 98.75 201 MET A C 1
ATOM 1592 O O . MET A 1 201 ? -6.098 2.004 15.617 1 98.75 201 MET A O 1
ATOM 1596 N N . PHE A 1 202 ? -5.223 0.044 15.023 1 98.81 202 PHE A N 1
ATOM 1597 C CA . PHE A 1 202 ? -6.504 -0.445 14.531 1 98.81 202 PHE A CA 1
ATOM 1598 C C . PHE A 1 202 ? -7.445 -0.755 15.688 1 98.81 202 PHE A C 1
ATOM 1600 O O . PHE A 1 202 ? -8.664 -0.607 15.562 1 98.81 202 PHE A O 1
ATOM 1607 N N . ASP A 1 203 ? -6.859 -1.15 16.844 1 98.75 203 ASP A N 1
ATOM 1608 C CA . ASP A 1 203 ? -7.688 -1.234 18.047 1 98.75 203 ASP A CA 1
ATOM 1609 C C . ASP A 1 203 ? -8.312 0.12 18.375 1 98.75 203 ASP A C 1
ATOM 1611 O O . ASP A 1 203 ? -9.492 0.198 18.734 1 98.75 203 ASP A O 1
ATOM 1615 N N . ALA A 1 204 ? -7.52 1.131 18.266 1 98.88 204 ALA A N 1
ATOM 1616 C CA . ALA A 1 204 ? -8 2.48 18.547 1 98.88 204 ALA A CA 1
ATOM 1617 C C . ALA A 1 204 ? -9.039 2.918 17.516 1 98.88 204 ALA A C 1
ATOM 1619 O O . ALA A 1 204 ? -10.055 3.521 17.875 1 98.88 204 ALA A O 1
ATOM 1620 N N . LEU A 1 205 ? -8.812 2.662 16.219 1 98.88 205 LEU A N 1
ATOM 1621 C CA . LEU A 1 205 ? -9.781 2.982 15.18 1 98.88 205 LEU A CA 1
ATOM 1622 C C . LEU A 1 205 ? -11.102 2.252 15.43 1 98.88 205 LEU A C 1
ATOM 1624 O O . LEU A 1 205 ? -12.172 2.83 15.258 1 98.88 205 LEU A O 1
ATOM 1628 N N . ASP A 1 206 ? -10.984 0.989 15.828 1 98.81 206 ASP A N 1
ATOM 1629 C CA . ASP A 1 206 ? -12.188 0.223 16.156 1 98.81 206 ASP A CA 1
ATOM 1630 C C . ASP A 1 206 ? -12.945 0.863 17.312 1 98.81 206 ASP A C 1
ATOM 1632 O O . ASP A 1 206 ? -14.172 0.921 17.297 1 98.81 206 ASP A O 1
ATOM 1636 N N . TYR A 1 207 ? -12.188 1.293 18.297 1 98.81 207 TYR A N 1
ATOM 1637 C CA . TYR A 1 207 ? -12.797 1.966 19.438 1 98.81 207 TYR A CA 1
ATOM 1638 C C . TYR A 1 207 ? -13.578 3.197 18.984 1 98.81 207 TYR A C 1
ATOM 1640 O O . TYR A 1 207 ? -14.742 3.369 19.359 1 98.81 207 TYR A O 1
ATOM 1648 N N . TRP A 1 208 ? -13.023 4.027 18.172 1 98.75 208 TRP A N 1
ATOM 1649 C CA . TRP A 1 208 ? -13.68 5.262 17.766 1 98.75 208 TRP A CA 1
ATOM 1650 C C . TRP A 1 208 ? -14.805 4.969 16.766 1 98.75 208 TRP A C 1
ATOM 1652 O O . TRP A 1 208 ? -15.797 5.695 16.719 1 98.75 208 TRP A O 1
ATOM 1662 N N . GLU A 1 209 ? -14.625 3.867 15.961 1 98.56 209 GLU A N 1
ATOM 1663 C CA . GLU A 1 209 ? -15.734 3.391 15.133 1 98.56 209 GLU A CA 1
ATOM 1664 C C . GLU A 1 209 ? -16.984 3.129 15.977 1 98.56 209 GLU A C 1
ATOM 1666 O O . GLU A 1 209 ? -18.078 3.535 15.609 1 98.56 209 GLU A O 1
ATOM 1671 N N . ASP A 1 210 ? -16.75 2.529 17.094 1 98.25 210 ASP A N 1
ATOM 1672 C CA . ASP A 1 210 ? -17.844 2.199 17.984 1 98.25 210 ASP A CA 1
ATOM 1673 C C . ASP A 1 210 ? -18.422 3.457 18.641 1 98.25 210 ASP A C 1
ATOM 1675 O O . ASP A 1 210 ? -19.641 3.602 18.766 1 98.25 210 ASP A O 1
ATOM 1679 N N . VAL A 1 211 ? -17.609 4.391 19.062 1 98.06 211 VAL A N 1
ATOM 1680 C CA . VAL A 1 211 ? -18.047 5.633 19.703 1 98.06 211 VAL A CA 1
ATOM 1681 C C . VAL A 1 211 ? -18.906 6.43 18.734 1 98.06 211 VAL A C 1
ATOM 1683 O O . VAL A 1 211 ? -19.969 6.941 19.109 1 98.06 211 VAL A O 1
ATOM 1686 N N . LEU A 1 212 ? -18.547 6.465 17.469 1 98.06 212 LEU A N 1
ATOM 1687 C CA . LEU A 1 212 ? -19.203 7.293 16.469 1 98.06 212 LEU A CA 1
ATOM 1688 C C . LEU A 1 212 ? -20.5 6.648 15.984 1 98.06 212 LEU A C 1
ATOM 1690 O O . LEU A 1 212 ? -21.25 7.262 15.234 1 98.06 212 LEU A O 1
ATOM 1694 N N . ASP A 1 213 ? -20.609 5.418 16.422 1 96 213 ASP A N 1
ATOM 1695 C CA . ASP A 1 213 ? -21.906 4.785 16.172 1 96 213 ASP A CA 1
ATOM 1696 C C . ASP A 1 213 ? -23.016 5.441 17 1 96 213 ASP A C 1
ATOM 1698 O O . ASP A 1 213 ? -24.188 5.387 16.625 1 96 213 ASP A O 1
ATOM 1702 N N . ASN A 1 214 ? -22.625 6.141 18.094 1 95.31 214 ASN A N 1
ATOM 1703 C CA . ASN A 1 214 ? -23.609 6.633 19.047 1 95.31 214 ASN A CA 1
ATOM 1704 C C . ASN A 1 214 ? -23.578 8.156 19.156 1 95.31 214 ASN A C 1
ATOM 1706 O O . ASN A 1 214 ? -24.391 8.75 19.859 1 95.31 214 ASN A O 1
ATOM 1710 N N . GLN A 1 215 ? -22.719 8.805 18.5 1 95.56 215 GLN A N 1
ATOM 1711 C CA . GLN A 1 215 ? -22.641 10.258 18.484 1 95.56 215 GLN A CA 1
ATOM 1712 C C . GLN A 1 215 ? -22.031 10.766 17.188 1 95.56 215 GLN A C 1
ATOM 1714 O O . GLN A 1 215 ? -21.344 10.016 16.484 1 95.56 215 GLN A O 1
ATOM 1719 N N . ARG A 1 216 ? -22.156 12.008 16.828 1 96.69 216 ARG A N 1
ATOM 1720 C CA . ARG A 1 216 ? -21.797 12.531 15.516 1 96.69 216 ARG A CA 1
ATOM 1721 C C . ARG A 1 216 ? -20.297 12.844 15.445 1 96.69 216 ARG A C 1
ATOM 1723 O O . ARG A 1 216 ? -19.641 12.555 14.445 1 96.69 216 ARG A O 1
ATOM 1730 N N . PHE A 1 217 ? -19.812 13.5 16.547 1 98.19 217 PHE A N 1
ATOM 1731 C CA . PHE A 1 217 ? -18.406 13.875 16.609 1 98.19 217 PHE A CA 1
ATOM 1732 C C . PHE A 1 217 ? -17.719 13.266 17.828 1 98.19 217 PHE A C 1
ATOM 1734 O O . PHE A 1 217 ? -18.359 12.539 18.594 1 98.19 217 PHE A O 1
ATOM 1741 N N . LEU A 1 218 ? -16.453 13.461 17.984 1 98.5 218 LEU A N 1
ATOM 1742 C CA . LEU A 1 218 ? -15.664 12.758 19 1 98.5 218 LEU A CA 1
ATOM 1743 C C . LEU A 1 218 ? -16.094 13.156 20.406 1 98.5 218 LEU A C 1
ATOM 1745 O O . LEU A 1 218 ? -16 12.352 21.328 1 98.5 218 LEU A O 1
ATOM 1749 N N . VAL A 1 219 ? -16.5 14.43 20.594 1 97.75 219 VAL A N 1
ATOM 1750 C CA . VAL A 1 219 ? -16.906 14.93 21.906 1 97.75 219 VAL A CA 1
ATOM 1751 C C . VAL A 1 219 ? -18.391 15.289 21.875 1 97.75 219 VAL A C 1
ATOM 1753 O O . VAL A 1 219 ? -18.781 16.359 22.344 1 97.75 219 VAL A O 1
ATOM 1756 N N . GLY A 1 220 ? -19.203 14.5 21.203 1 95 220 GLY A N 1
ATOM 1757 C CA . GLY A 1 220 ? -20.656 14.711 21.219 1 95 220 GLY A CA 1
ATOM 1758 C C . GLY A 1 220 ? -21.203 15.141 19.875 1 95 220 GLY A C 1
ATOM 1759 O O . GLY A 1 220 ? -20.891 14.531 18.844 1 95 220 GLY A O 1
ATOM 1760 N N . ASP A 1 221 ? -21.953 16.203 19.906 1 93.62 221 ASP A N 1
ATOM 1761 C CA . ASP A 1 221 ? -22.75 16.5 18.719 1 93.62 221 ASP A CA 1
ATOM 1762 C C . ASP A 1 221 ? -22.203 17.719 17.984 1 93.62 221 ASP A C 1
ATOM 1764 O O . ASP A 1 221 ? -22.734 18.109 16.953 1 93.62 221 ASP A O 1
ATOM 1768 N N . SER A 1 222 ? -21.156 18.219 18.484 1 94.5 222 SER A N 1
ATOM 1769 C CA . SER A 1 222 ? -20.594 19.391 17.844 1 94.5 222 SER A CA 1
ATOM 1770 C C . SER A 1 222 ? -19.141 19.172 17.453 1 94.5 222 SER A C 1
ATOM 1772 O O . SER A 1 222 ? -18.406 18.438 18.125 1 94.5 222 SER A O 1
ATOM 1774 N N . LEU A 1 223 ? -18.797 19.844 16.359 1 97.62 223 LEU A N 1
ATOM 1775 C CA . LEU A 1 223 ? -17.422 19.812 15.867 1 97.62 223 LEU A CA 1
ATOM 1776 C C . LEU A 1 223 ? -16.484 20.562 16.812 1 97.62 223 LEU A C 1
ATOM 1778 O O . LEU A 1 223 ? -16.797 21.672 17.25 1 97.62 223 LEU A O 1
ATOM 1782 N N . THR A 1 224 ? -15.43 19.984 17.219 1 98.44 224 THR A N 1
ATOM 1783 C CA . THR A 1 224 ? -14.445 20.625 18.078 1 98.44 224 THR A CA 1
ATOM 1784 C C . THR A 1 224 ? -13.039 20.438 17.531 1 98.44 224 THR A C 1
ATOM 1786 O O . THR A 1 224 ? -12.844 19.766 16.516 1 98.44 224 THR A O 1
ATOM 1789 N N . ILE A 1 225 ? -12.031 20.922 18.219 1 98.62 225 ILE A N 1
ATOM 1790 C CA . ILE A 1 225 ? -10.648 20.797 17.781 1 98.62 225 ILE A CA 1
ATOM 1791 C C . ILE A 1 225 ? -10.195 19.344 17.875 1 98.62 225 ILE A C 1
ATOM 1793 O O . ILE A 1 225 ? -9.227 18.938 17.234 1 98.62 225 ILE A O 1
ATOM 1797 N N . ALA A 1 226 ? -10.867 18.516 18.719 1 98.81 226 ALA A N 1
ATOM 1798 C CA . ALA A 1 226 ? -10.547 17.094 18.766 1 98.81 226 ALA A CA 1
ATOM 1799 C C . ALA A 1 226 ? -10.797 16.438 17.406 1 98.81 226 ALA A C 1
ATOM 1801 O O . ALA A 1 226 ? -9.984 15.641 16.938 1 98.81 226 ALA A O 1
ATOM 1802 N N . ASP A 1 227 ? -11.898 16.844 16.812 1 98.88 227 ASP A N 1
ATOM 1803 C CA . ASP A 1 227 ? -12.219 16.328 15.484 1 98.88 227 ASP A CA 1
ATOM 1804 C C . ASP A 1 227 ? -11.211 16.812 14.453 1 98.88 227 ASP A C 1
ATOM 1806 O O . ASP A 1 227 ? -10.766 16.031 13.594 1 98.88 227 ASP A O 1
ATOM 1810 N N . LEU A 1 228 ? -10.852 18.031 14.594 1 98.88 228 LEU A N 1
ATOM 1811 C CA . LEU A 1 228 ? -9.969 18.656 13.617 1 98.88 228 LEU A CA 1
ATOM 1812 C C . LEU A 1 228 ? -8.531 18.188 13.797 1 98.88 228 LEU A C 1
ATOM 1814 O O . LEU A 1 228 ? -7.703 18.359 12.906 1 98.88 228 LEU A O 1
ATOM 1818 N N . ARG A 1 229 ? -8.25 17.594 14.953 1 98.69 229 ARG A N 1
ATOM 1819 C CA . ARG A 1 229 ? -6.973 16.938 15.203 1 98.69 229 ARG A CA 1
ATOM 1820 C C . ARG A 1 229 ? -6.914 15.57 14.531 1 98.69 229 ARG A C 1
ATOM 1822 O O . ARG A 1 229 ? -5.855 15.156 14.055 1 98.69 229 ARG A O 1
ATOM 1829 N N . LEU A 1 230 ? -7.988 14.875 14.438 1 98.94 230 LEU A N 1
ATOM 1830 C CA . LEU A 1 230 ? -8.047 13.516 13.914 1 98.94 230 LEU A CA 1
ATOM 1831 C C . LEU A 1 230 ? -8.258 13.523 12.398 1 98.94 230 LEU A C 1
ATOM 1833 O O . LEU A 1 230 ? -7.688 12.703 11.688 1 98.94 230 LEU A O 1
ATOM 1837 N N . PHE A 1 231 ? -9.07 14.477 11.898 1 98.88 231 PHE A N 1
ATOM 1838 C CA . PHE A 1 231 ? -9.516 14.531 10.508 1 98.88 231 PHE A CA 1
ATOM 1839 C C . PHE A 1 231 ? -8.328 14.461 9.555 1 98.88 231 PHE A C 1
ATOM 1841 O O . PHE A 1 231 ? -8.359 13.711 8.578 1 98.88 231 PHE A O 1
ATOM 1848 N N . PRO A 1 232 ? -7.242 15.18 9.836 1 98.94 232 PRO A N 1
ATOM 1849 C CA . PRO A 1 232 ? -6.113 15.125 8.906 1 98.94 232 PRO A CA 1
ATOM 1850 C C . PRO A 1 232 ? -5.535 13.719 8.758 1 98.94 232 PRO A C 1
ATOM 1852 O O . PRO A 1 232 ? -5.121 13.328 7.668 1 98.94 232 PRO A O 1
ATOM 1855 N N . ALA A 1 233 ? -5.484 12.977 9.844 1 98.81 233 ALA A N 1
ATOM 1856 C CA . ALA A 1 233 ? -5.004 11.594 9.766 1 98.81 233 ALA A CA 1
ATOM 1857 C C . ALA A 1 233 ? -5.961 10.727 8.953 1 98.81 233 ALA A C 1
ATOM 1859 O O . ALA A 1 233 ? -5.523 9.875 8.172 1 98.81 233 ALA A O 1
ATOM 1860 N N . LEU A 1 234 ? -7.234 10.945 9.109 1 98.88 234 LEU A N 1
ATOM 1861 C CA . LEU A 1 234 ? -8.227 10.109 8.453 1 98.88 234 LEU A CA 1
ATOM 1862 C C . LEU A 1 234 ? -8.258 10.375 6.949 1 98.88 234 LEU A C 1
ATOM 1864 O O . LEU A 1 234 ? -8.289 9.438 6.148 1 98.88 234 LEU A O 1
ATOM 1868 N N . VAL A 1 235 ? -8.227 11.633 6.574 1 98.69 235 VAL A N 1
ATOM 1869 C CA . VAL A 1 235 ? -8.391 11.992 5.172 1 98.69 235 VAL A CA 1
ATOM 1870 C C . VAL A 1 235 ? -7.184 11.5 4.367 1 98.69 235 VAL A C 1
ATOM 1872 O O . VAL A 1 235 ? -7.289 11.266 3.162 1 98.69 235 VAL A O 1
ATOM 1875 N N . ARG A 1 236 ? -6.02 11.297 4.973 1 98.25 236 ARG A N 1
ATOM 1876 C CA . ARG A 1 236 ? -4.828 10.844 4.27 1 98.25 236 ARG A CA 1
ATOM 1877 C C . ARG A 1 236 ? -4.602 9.352 4.492 1 98.25 236 ARG A C 1
ATOM 1879 O O . ARG A 1 236 ? -3.656 8.773 3.949 1 98.25 236 ARG A O 1
ATOM 1886 N N . PHE A 1 237 ? -5.453 8.648 5.227 1 98.81 237 PHE A N 1
ATOM 1887 C CA . PHE A 1 237 ? -5.23 7.27 5.645 1 98.81 237 PHE A CA 1
ATOM 1888 C C . PHE A 1 237 ? -5.094 6.352 4.438 1 98.81 237 PHE A C 1
ATOM 1890 O O . PHE A 1 237 ? -4.047 5.734 4.238 1 98.81 237 PHE A O 1
ATOM 1897 N N . ASP A 1 238 ? -6.062 6.258 3.604 1 98.56 238 ASP A N 1
ATOM 1898 C CA . ASP A 1 238 ? -6.059 5.34 2.471 1 98.56 238 ASP A CA 1
ATOM 1899 C C . ASP A 1 238 ? -5.062 5.793 1.403 1 98.56 238 ASP A C 1
ATOM 1901 O O . ASP A 1 238 ? -4.328 4.973 0.844 1 98.56 238 ASP A O 1
ATOM 1905 N N . PRO A 1 239 ? -4.914 7.098 1.146 1 98.38 239 PRO A N 1
ATOM 1906 C CA . PRO A 1 239 ? -3.986 7.535 0.1 1 98.38 239 PRO A CA 1
ATOM 1907 C C . PRO A 1 239 ? -2.521 7.352 0.495 1 98.38 239 PRO A C 1
ATOM 1909 O O . PRO A 1 239 ? -1.653 7.242 -0.374 1 98.38 239 PRO A O 1
ATOM 1912 N N . VAL A 1 240 ? -2.26 7.348 1.785 1 98.62 240 VAL A N 1
ATOM 1913 C CA . VAL A 1 240 ? -0.853 7.371 2.172 1 98.62 240 VAL A CA 1
ATOM 1914 C C . VAL A 1 240 ? -0.579 6.266 3.189 1 98.62 240 VAL A C 1
ATOM 1916 O O . VAL A 1 240 ? 0.161 5.32 2.906 1 98.62 240 VAL A O 1
ATOM 1919 N N . TYR A 1 241 ? -1.226 6.301 4.383 1 98.75 241 TYR A N 1
ATOM 1920 C CA . TYR A 1 241 ? -0.841 5.457 5.508 1 98.75 241 TYR A CA 1
ATOM 1921 C C . TYR A 1 241 ? -1.059 3.982 5.18 1 98.75 241 TYR A C 1
ATOM 1923 O O . TYR A 1 241 ? -0.25 3.131 5.559 1 98.75 241 TYR A O 1
ATOM 1931 N N . TYR A 1 242 ? -2.145 3.676 4.457 1 98.62 242 TYR A N 1
ATOM 1932 C CA . TYR A 1 242 ? -2.482 2.305 4.09 1 98.62 242 TYR A CA 1
ATOM 1933 C C . TYR A 1 242 ? -1.36 1.667 3.281 1 98.62 242 TYR A C 1
ATOM 1935 O O . TYR A 1 242 ? -0.931 0.549 3.576 1 98.62 242 TYR A O 1
ATOM 1943 N N . THR A 1 243 ? -0.915 2.35 2.256 1 98.19 243 THR A N 1
ATOM 1944 C CA . THR A 1 243 ? 0.066 1.79 1.333 1 98.19 243 THR A CA 1
ATOM 1945 C C . THR A 1 243 ? 1.485 2.107 1.794 1 98.19 243 THR A C 1
ATOM 1947 O O . THR A 1 243 ? 2.285 1.2 2.027 1 98.19 243 THR A O 1
ATOM 1950 N N . HIS A 1 244 ? 1.816 3.363 2.057 1 98.31 244 HIS A N 1
ATOM 1951 C CA . HIS A 1 244 ? 3.17 3.836 2.32 1 98.31 244 HIS A CA 1
ATOM 1952 C C . HIS A 1 244 ? 3.699 3.285 3.641 1 98.31 244 HIS A C 1
ATOM 1954 O O . HIS A 1 244 ? 4.848 2.84 3.717 1 98.31 244 HIS A O 1
ATOM 1960 N N . PHE A 1 245 ? 2.816 3.291 4.66 1 98.44 245 PHE A N 1
ATOM 1961 C CA . PHE A 1 245 ? 3.232 2.85 5.984 1 98.44 245 PHE A CA 1
ATOM 1962 C C . PHE A 1 245 ? 2.748 1.432 6.262 1 98.44 245 PHE A C 1
ATOM 1964 O O . PHE A 1 245 ? 3 0.883 7.336 1 98.44 245 PHE A O 1
ATOM 1971 N N . LYS A 1 246 ? 1.985 0.822 5.297 1 98.38 246 LYS A N 1
ATOM 1972 C CA . LYS A 1 246 ? 1.488 -0.548 5.375 1 98.38 246 LYS A CA 1
ATOM 1973 C C . LYS A 1 246 ? 0.58 -0.734 6.59 1 98.38 246 LYS A C 1
ATOM 1975 O O . LYS A 1 246 ? 0.607 -1.783 7.234 1 98.38 246 LYS A O 1
ATOM 1980 N N . CYS A 1 247 ? -0.078 0.353 6.988 1 98.69 247 CYS A N 1
ATOM 1981 C CA . CYS A 1 247 ? -1.183 0.241 7.934 1 98.69 247 CYS A CA 1
ATOM 1982 C C . CYS A 1 247 ? -2.449 -0.241 7.238 1 98.69 247 CYS A C 1
ATOM 1984 O O . CYS A 1 247 ? -3.412 0.516 7.098 1 98.69 247 CYS A O 1
ATOM 1986 N N . ASN A 1 248 ? -2.484 -1.544 6.918 1 98.31 248 ASN A N 1
ATOM 1987 C CA . ASN A 1 248 ? -3.359 -1.934 5.82 1 98.31 248 ASN A CA 1
ATOM 1988 C C . ASN A 1 248 ? -4.316 -3.049 6.23 1 98.31 248 ASN A C 1
ATOM 1990 O O . ASN A 1 248 ? -4.746 -3.844 5.395 1 98.31 248 ASN A O 1
ATOM 1994 N N . ILE A 1 249 ? -4.605 -3.207 7.566 1 98.19 249 ILE A N 1
ATOM 1995 C CA . ILE A 1 249 ? -5.578 -4.219 7.965 1 98.19 249 ILE A CA 1
ATOM 1996 C C . ILE A 1 249 ? -6.926 -3.934 7.305 1 98.19 249 ILE A C 1
ATOM 1998 O O . ILE A 1 249 ? -7.547 -4.836 6.738 1 98.19 249 ILE A O 1
ATOM 2002 N N . ARG A 1 250 ? -7.312 -2.684 7.348 1 97.81 250 ARG A N 1
ATOM 2003 C CA . ARG A 1 250 ? -8.547 -2.18 6.754 1 97.81 250 ARG A CA 1
ATOM 2004 C C . ARG A 1 250 ? -8.352 -0.773 6.195 1 97.81 250 ARG A C 1
ATOM 2006 O O . ARG A 1 250 ? -7.602 0.027 6.766 1 97.81 250 ARG A O 1
ATOM 2013 N N . ARG A 1 251 ? -9.016 -0.488 5.094 1 97.88 251 ARG A N 1
ATOM 2014 C CA . ARG A 1 251 ? -9.062 0.901 4.648 1 97.88 251 ARG A CA 1
ATOM 2015 C C . ARG A 1 251 ? -10 1.725 5.523 1 97.88 251 ARG A C 1
ATOM 2017 O O . ARG A 1 251 ? -10.898 1.175 6.172 1 97.88 251 ARG A O 1
ATOM 2024 N N . LEU A 1 252 ? -9.812 3.033 5.539 1 98.5 252 LEU A N 1
ATOM 2025 C CA . LEU A 1 252 ? -10.75 3.918 6.227 1 98.5 252 LEU A CA 1
ATOM 2026 C C . LEU A 1 252 ? -12.156 3.777 5.648 1 98.5 252 LEU A C 1
ATOM 2028 O O . LEU A 1 252 ? -13.141 3.783 6.395 1 98.5 252 LEU A O 1
ATOM 2032 N N . VAL A 1 253 ? -12.289 3.609 4.312 1 97.81 253 VAL A N 1
ATOM 2033 C CA . VAL A 1 253 ? -13.586 3.588 3.641 1 97.81 253 VAL A CA 1
ATOM 2034 C C . VAL A 1 253 ? -14.375 2.352 4.07 1 97.81 253 VAL A C 1
ATOM 2036 O O . VAL A 1 253 ? -15.586 2.27 3.848 1 97.81 253 VAL A O 1
ATOM 2039 N N . ASP A 1 254 ? -13.68 1.4 4.703 1 96.56 254 ASP A N 1
ATOM 2040 C CA . ASP A 1 254 ? -14.328 0.164 5.129 1 96.56 254 ASP A CA 1
ATOM 2041 C C . ASP A 1 254 ? -14.859 0.283 6.555 1 96.56 254 ASP A C 1
ATOM 2043 O O . ASP A 1 254 ? -15.438 -0.666 7.09 1 96.56 254 ASP A O 1
ATOM 2047 N N . TYR A 1 255 ? -14.617 1.396 7.234 1 97.69 255 TYR A N 1
ATOM 2048 C CA . TYR A 1 255 ? -15.242 1.745 8.508 1 97.69 255 TYR A CA 1
ATOM 2049 C C . TYR A 1 255 ? -16.5 2.582 8.281 1 97.69 255 TYR A C 1
ATOM 2051 O O . TYR A 1 255 ? -16.406 3.795 8.07 1 97.69 255 TYR A O 1
ATOM 2059 N N . PRO A 1 256 ? -17.625 1.978 8.398 1 97.12 256 PRO A N 1
ATOM 2060 C CA . PRO A 1 256 ? -18.828 2.727 8.055 1 97.12 256 PRO A CA 1
ATOM 2061 C C . PRO A 1 256 ? -18.953 4.039 8.828 1 97.12 256 PRO A C 1
ATOM 2063 O O . PRO A 1 256 ? -19.234 5.086 8.242 1 97.12 256 PRO A O 1
ATOM 2066 N N . ASN A 1 257 ? -18.703 4.039 10.117 1 97.88 257 ASN A N 1
ATOM 2067 C CA . ASN A 1 257 ? -18.891 5.242 10.93 1 97.88 257 ASN A CA 1
ATOM 2068 C C . ASN A 1 257 ? -17.734 6.215 10.766 1 97.88 257 ASN A C 1
ATOM 2070 O O . ASN A 1 257 ? -17.938 7.414 10.578 1 97.88 257 ASN A O 1
ATOM 2074 N N . LEU A 1 258 ? -16.5 5.758 10.805 1 98.62 258 LEU A N 1
ATOM 2075 C CA . LEU A 1 258 ? -15.344 6.625 10.633 1 98.62 258 LEU A CA 1
ATOM 2076 C C . LEU A 1 258 ? -15.328 7.262 9.25 1 98.62 258 LEU A C 1
ATOM 2078 O O . LEU A 1 258 ? -14.953 8.43 9.102 1 98.62 258 LEU A O 1
ATOM 2082 N N . TRP A 1 259 ? -15.75 6.434 8.289 1 98.44 259 TRP A N 1
ATOM 2083 C CA . TRP A 1 259 ? -15.789 6.961 6.93 1 98.44 259 TRP A CA 1
ATOM 2084 C C . TRP A 1 259 ? -16.875 8.023 6.789 1 98.44 259 TRP A C 1
ATOM 2086 O O . TRP A 1 259 ? -16.625 9.094 6.223 1 98.44 259 TRP A O 1
ATOM 2096 N N . GLY A 1 260 ? -18.047 7.699 7.277 1 98.12 260 GLY A N 1
ATOM 2097 C CA . GLY A 1 260 ? -19.094 8.703 7.293 1 98.12 260 GLY A CA 1
ATOM 2098 C C . GLY A 1 260 ? -18.703 9.969 8.031 1 98.12 260 GLY A C 1
ATOM 2099 O O . GLY A 1 260 ? -18.969 11.078 7.559 1 98.12 260 GLY A O 1
ATOM 2100 N N . TYR A 1 261 ? -18.078 9.812 9.188 1 98.38 261 TYR A N 1
ATOM 2101 C CA . TYR A 1 261 ? -17.562 10.883 10.023 1 98.38 261 TYR A CA 1
ATOM 2102 C C . TYR A 1 261 ? -16.562 11.742 9.258 1 98.38 261 TYR A C 1
ATOM 2104 O O . TYR A 1 261 ? -16.641 12.969 9.281 1 98.38 261 TYR A O 1
ATOM 2112 N N . THR A 1 262 ? -15.656 11.117 8.508 1 98.75 262 THR A N 1
ATOM 2113 C CA . THR A 1 262 ? -14.625 11.812 7.734 1 98.75 262 THR A CA 1
ATOM 2114 C C . THR A 1 262 ? -15.258 12.617 6.598 1 98.75 262 THR A C 1
ATOM 2116 O O . THR A 1 262 ? -14.914 13.781 6.391 1 98.75 262 THR A O 1
ATOM 2119 N N . ARG A 1 263 ? -16.188 12.023 5.918 1 98.5 263 ARG A N 1
ATOM 2120 C CA . ARG A 1 263 ? -16.859 12.719 4.828 1 98.5 263 ARG A CA 1
ATOM 2121 C C . ARG A 1 263 ? -17.703 13.875 5.352 1 98.5 263 ARG A C 1
ATOM 2123 O O . ARG A 1 263 ? -17.812 14.922 4.707 1 98.5 263 ARG A O 1
ATOM 2130 N N . ASP A 1 264 ? -18.328 13.68 6.488 1 98.19 264 ASP A N 1
ATOM 2131 C CA . ASP A 1 264 ? -19.094 14.758 7.105 1 98.19 264 ASP A CA 1
ATOM 2132 C C . ASP A 1 264 ? -18.234 15.992 7.32 1 98.19 264 ASP A C 1
ATOM 2134 O O . ASP A 1 264 ? -18.578 17.094 6.883 1 98.19 264 ASP A O 1
ATOM 2138 N N . ILE A 1 265 ? -17.094 15.812 7.91 1 98.56 265 ILE A N 1
ATOM 2139 C CA . ILE A 1 265 ? -16.203 16.938 8.18 1 98.56 265 ILE A CA 1
ATOM 2140 C C . ILE A 1 265 ? -15.688 17.516 6.867 1 98.56 265 ILE A C 1
ATOM 2142 O O . ILE A 1 265 ? -15.688 18.734 6.676 1 98.56 265 ILE A O 1
ATOM 2146 N N . TYR A 1 266 ? -15.344 16.656 5.918 1 98.69 266 TYR A N 1
ATOM 2147 C CA . TYR A 1 266 ? -14.828 17.062 4.613 1 98.69 266 TYR A CA 1
ATOM 2148 C C . TYR A 1 266 ? -15.82 17.969 3.9 1 98.69 266 TYR A C 1
ATOM 2150 O O . TYR A 1 266 ? -15.422 18.891 3.184 1 98.69 266 TYR A O 1
ATOM 2158 N N . GLN A 1 267 ? -17.062 17.766 4.168 1 97.75 267 GLN A N 1
ATOM 2159 C CA . GLN A 1 267 ? -18.109 18.438 3.4 1 97.75 267 GLN A CA 1
ATOM 2160 C C . GLN A 1 267 ? -18.578 19.703 4.098 1 97.75 267 GLN A C 1
ATOM 2162 O O . GLN A 1 267 ? -19.438 20.422 3.58 1 97.75 267 GLN A O 1
ATOM 2167 N N . HIS A 1 268 ? -18.062 20.031 5.312 1 96.75 268 HIS A N 1
ATOM 2168 C CA . HIS A 1 268 ? -18.297 21.359 5.871 1 96.75 268 HIS A CA 1
ATOM 2169 C C . HIS A 1 268 ? -17.766 22.453 4.945 1 96.75 268 HIS A C 1
ATOM 2171 O O . HIS A 1 268 ? -16.75 22.25 4.277 1 96.75 268 HIS A O 1
ATOM 2177 N N . ASP A 1 269 ? -18.375 23.547 4.988 1 95.94 269 ASP A N 1
ATOM 2178 C CA . ASP A 1 269 ? -18.016 24.641 4.094 1 95.94 269 ASP A CA 1
ATOM 2179 C C . ASP A 1 269 ? -16.547 25.031 4.27 1 95.94 269 ASP A C 1
ATOM 2181 O O . ASP A 1 269 ? -16.109 25.328 5.383 1 95.94 269 ASP A O 1
ATOM 2185 N N . GLY A 1 270 ? -15.844 24.859 3.178 1 96.62 270 GLY A N 1
ATOM 2186 C CA . GLY A 1 270 ? -14.469 25.328 3.139 1 96.62 270 GLY A CA 1
ATOM 2187 C C . GLY A 1 270 ? -13.453 24.266 3.508 1 96.62 270 GLY A C 1
ATOM 2188 O O . GLY A 1 270 ? -12.266 24.406 3.227 1 96.62 270 GLY A O 1
ATOM 2189 N N . VAL A 1 271 ? -13.805 23.188 4.176 1 98.38 271 VAL A N 1
ATOM 2190 C CA . VAL A 1 271 ? -12.875 22.188 4.68 1 98.38 271 VAL A CA 1
ATOM 2191 C C . VAL A 1 271 ? -12.172 21.5 3.51 1 98.38 271 VAL A C 1
ATOM 2193 O O . VAL A 1 271 ? -10.953 21.281 3.551 1 98.38 271 VAL A O 1
ATOM 2196 N N . SER A 1 272 ? -12.922 21.188 2.453 1 98.38 272 SER A N 1
ATOM 2197 C CA . SER A 1 272 ? -12.352 20.484 1.309 1 98.38 272 SER A CA 1
ATOM 2198 C C . SER A 1 272 ? -11.219 21.281 0.671 1 98.38 272 SER A C 1
ATOM 2200 O O . SER A 1 272 ? -10.281 20.703 0.112 1 98.38 272 SER A O 1
ATOM 2202 N N . GLU A 1 273 ? -11.211 22.578 0.791 1 98 273 GLU A N 1
ATOM 2203 C CA . GLU A 1 273 ? -10.188 23.453 0.215 1 98 273 GLU A CA 1
ATOM 2204 C C . GLU A 1 273 ? -8.859 23.297 0.949 1 98 273 GLU A C 1
ATOM 2206 O O . GLU A 1 273 ? -7.809 23.672 0.419 1 98 273 GLU A O 1
ATOM 2211 N N . THR A 1 274 ? -8.945 22.766 2.162 1 98.62 274 THR A N 1
ATOM 2212 C CA . THR A 1 274 ? -7.738 22.609 2.961 1 98.62 274 THR A CA 1
ATOM 2213 C C . THR A 1 274 ? -7.066 21.281 2.668 1 98.62 274 THR A C 1
ATOM 2215 O O . THR A 1 274 ? -5.949 21.031 3.119 1 98.62 274 THR A O 1
ATOM 2218 N N . VAL A 1 275 ? -7.723 20.406 1.951 1 98.62 275 VAL A N 1
ATOM 2219 C CA . VAL A 1 275 ? -7.211 19.078 1.65 1 98.62 275 VAL A CA 1
ATOM 2220 C C . VAL A 1 275 ? -6.539 19.078 0.28 1 98.62 275 VAL A C 1
ATOM 2222 O O . VAL A 1 275 ? -7.203 19.234 -0.746 1 98.62 275 VAL A O 1
ATOM 2225 N N . ASN A 1 276 ? -5.242 18.969 0.274 1 98.31 276 ASN A N 1
ATOM 2226 C CA . ASN A 1 276 ? -4.469 18.875 -0.96 1 98.31 276 ASN A CA 1
ATOM 2227 C C . ASN A 1 276 ? -3.783 17.516 -1.095 1 98.31 276 ASN A C 1
ATOM 2229 O O . ASN A 1 276 ? -2.639 17.359 -0.67 1 98.31 276 ASN A O 1
ATOM 2233 N N . LEU A 1 277 ? -4.445 16.641 -1.749 1 97.81 277 LEU A N 1
ATOM 2234 C CA . LEU A 1 277 ? -3.965 15.266 -1.824 1 97.81 277 LEU A CA 1
ATOM 2235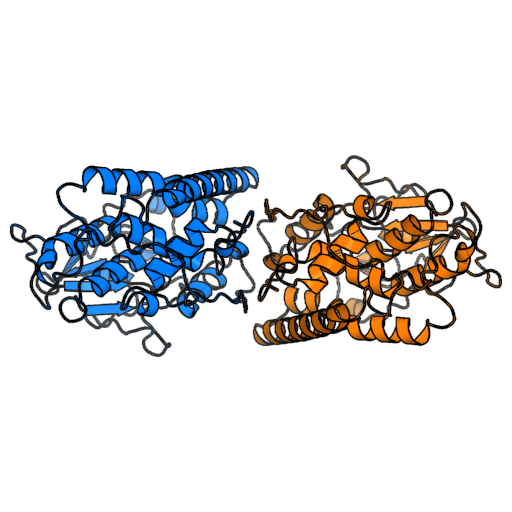 C C . LEU A 1 277 ? -2.682 15.18 -2.643 1 97.81 277 LEU A C 1
ATOM 2237 O O . LEU A 1 277 ? -1.841 14.312 -2.398 1 97.81 277 LEU A O 1
ATOM 2241 N N . ASP A 1 278 ? -2.535 16.078 -3.613 1 97.75 278 ASP A N 1
ATOM 2242 C CA . ASP A 1 278 ? -1.296 16.078 -4.387 1 97.75 278 ASP A CA 1
ATOM 2243 C C . ASP A 1 278 ? -0.091 16.359 -3.488 1 97.75 278 ASP A C 1
ATOM 2245 O O . ASP A 1 278 ? 0.888 15.609 -3.508 1 97.75 278 ASP A O 1
ATOM 2249 N N . HIS A 1 279 ? -0.143 17.391 -2.654 1 98.56 279 HIS A N 1
ATOM 2250 C CA . HIS A 1 279 ? 0.928 17.719 -1.715 1 98.56 279 HIS A CA 1
ATOM 2251 C C . HIS A 1 279 ? 1.118 16.594 -0.697 1 98.56 279 HIS A C 1
ATOM 2253 O O . HIS A 1 279 ? 2.252 16.234 -0.37 1 98.56 279 HIS A O 1
ATOM 2259 N N . ILE A 1 280 ? 0.002 16.062 -0.255 1 98.56 280 ILE A N 1
ATOM 2260 C CA . ILE A 1 280 ? 0.044 15.023 0.767 1 98.56 280 ILE A CA 1
ATOM 2261 C C . ILE A 1 280 ? 0.781 13.805 0.228 1 98.56 280 ILE A C 1
ATOM 2263 O O . ILE A 1 280 ? 1.765 13.352 0.819 1 98.56 280 ILE A O 1
ATOM 2267 N N . LYS A 1 281 ? 0.407 13.32 -0.885 1 98.44 281 LYS A N 1
ATOM 2268 C CA . LYS A 1 281 ? 1.011 12.109 -1.444 1 98.44 281 LYS A CA 1
ATOM 2269 C C . LYS A 1 281 ? 2.467 12.352 -1.829 1 98.44 281 LYS A C 1
ATOM 2271 O O . LYS A 1 281 ? 3.342 11.539 -1.512 1 98.44 281 LYS A O 1
ATOM 2276 N N . LYS A 1 282 ? 2.721 13.438 -2.498 1 97.81 282 LYS A N 1
ATOM 2277 C CA . LYS A 1 282 ? 4.086 13.727 -2.934 1 97.81 282 LYS A CA 1
ATOM 2278 C C . LYS A 1 282 ? 5.043 13.773 -1.745 1 97.81 282 LYS A C 1
ATOM 2280 O O . LYS A 1 282 ? 6.148 13.234 -1.81 1 97.81 282 LYS A O 1
ATOM 2285 N N . HIS A 1 283 ? 4.598 14.422 -0.691 1 98.06 283 HIS A N 1
ATOM 2286 C CA . HIS A 1 283 ? 5.457 14.523 0.481 1 98.06 283 HIS A CA 1
ATOM 2287 C C . HIS A 1 283 ? 5.828 13.141 1.013 1 98.06 283 HIS A C 1
ATOM 2289 O O . HIS A 1 283 ? 7.012 12.828 1.167 1 98.06 283 HIS A O 1
ATOM 2295 N N . TYR A 1 284 ? 4.879 12.305 1.194 1 98.12 284 TYR A N 1
ATOM 2296 C CA . TYR A 1 284 ? 5.137 11.023 1.844 1 98.12 284 TYR A CA 1
ATOM 2297 C C . TYR A 1 284 ? 5.895 10.086 0.912 1 98.12 284 TYR A C 1
ATOM 2299 O O . TYR A 1 284 ? 6.844 9.422 1.329 1 98.12 284 TYR A O 1
ATOM 2307 N N . TYR A 1 285 ? 5.574 10.055 -0.315 1 97.88 285 TYR A N 1
ATOM 2308 C CA . TYR A 1 285 ? 6.133 9.047 -1.209 1 97.88 285 TYR A CA 1
ATOM 2309 C C . TYR A 1 285 ? 7.477 9.492 -1.768 1 97.88 285 TYR A C 1
ATOM 2311 O O . TYR A 1 285 ? 8.273 8.672 -2.223 1 97.88 285 TYR A O 1
ATOM 2319 N N . ARG A 1 286 ? 7.754 10.812 -1.714 1 96.31 286 ARG A N 1
ATOM 2320 C CA . ARG A 1 286 ? 9 11.273 -2.311 1 96.31 286 ARG A CA 1
ATOM 2321 C C . ARG A 1 286 ? 10.023 11.625 -1.235 1 96.31 286 ARG A C 1
ATOM 2323 O O . ARG A 1 286 ? 11.234 11.516 -1.458 1 96.31 286 ARG A O 1
ATOM 2330 N N . SER A 1 287 ? 9.516 12.078 -0.124 1 94.12 287 SER A N 1
ATOM 2331 C CA . SER A 1 287 ? 10.445 12.594 0.88 1 94.12 287 SER A CA 1
ATOM 2332 C C . SER A 1 287 ? 11.031 11.461 1.719 1 94.12 287 SER A C 1
ATOM 2334 O O . SER A 1 287 ? 12.109 11.602 2.295 1 94.12 287 SER A O 1
ATOM 2336 N N . HIS A 1 288 ? 10.336 10.297 1.833 1 93.69 288 HIS A N 1
ATOM 2337 C CA . HIS A 1 288 ? 10.789 9.164 2.633 1 93.69 288 HIS A CA 1
ATOM 2338 C C . HIS A 1 288 ? 11.469 8.117 1.762 1 93.69 288 HIS A C 1
ATOM 2340 O O . HIS A 1 288 ? 10.953 7.008 1.599 1 93.69 288 HIS A O 1
ATOM 2346 N N . THR A 1 289 ? 12.688 8.336 1.406 1 92.06 289 THR A N 1
ATOM 2347 C CA . THR A 1 289 ? 13.383 7.504 0.432 1 92.06 289 THR A CA 1
ATOM 2348 C C . THR A 1 289 ? 13.812 6.18 1.059 1 92.06 289 THR A C 1
ATOM 2350 O O . THR A 1 289 ? 14.078 5.211 0.348 1 92.06 289 THR A O 1
ATOM 2353 N N . ASP A 1 290 ? 13.875 6.16 2.377 1 92.06 290 ASP A N 1
ATOM 2354 C CA . ASP A 1 290 ? 14.211 4.918 3.07 1 92.06 290 ASP A CA 1
ATOM 2355 C C . ASP A 1 290 ? 13.047 3.93 3.023 1 92.06 290 ASP A C 1
ATOM 2357 O O . ASP A 1 290 ? 13.242 2.729 3.217 1 92.06 290 ASP A O 1
ATOM 2361 N N . ILE A 1 291 ? 11.828 4.457 2.803 1 95.38 291 ILE A N 1
ATOM 2362 C CA . ILE A 1 291 ? 10.617 3.635 2.736 1 95.38 291 ILE A CA 1
ATOM 2363 C C . ILE A 1 291 ? 10.25 3.381 1.276 1 95.38 291 ILE A C 1
ATOM 2365 O O . ILE A 1 291 ? 9.945 2.248 0.896 1 95.38 291 ILE A O 1
ATOM 2369 N N . ASN A 1 292 ? 10.352 4.363 0.49 1 96.25 292 ASN A N 1
ATOM 2370 C CA . ASN A 1 292 ? 10.016 4.328 -0.929 1 96.25 292 ASN A CA 1
ATOM 2371 C C . ASN A 1 292 ? 11.141 4.887 -1.79 1 96.25 292 ASN A C 1
ATOM 2373 O O . ASN A 1 292 ? 11.055 6.004 -2.293 1 96.25 292 ASN A O 1
ATOM 2377 N N . PRO A 1 293 ? 12.125 4.094 -2.098 1 95.38 293 PRO A N 1
ATOM 2378 C CA . PRO A 1 293 ? 13.32 4.594 -2.783 1 95.38 293 PRO A CA 1
ATOM 2379 C C . PRO A 1 293 ? 13.039 5.023 -4.219 1 95.38 293 PRO A C 1
ATOM 2381 O O . PRO A 1 293 ? 13.742 5.875 -4.766 1 95.38 293 PRO A O 1
ATOM 2384 N N . THR A 1 294 ? 11.977 4.512 -4.824 1 93.62 294 THR A N 1
ATOM 2385 C CA . THR A 1 294 ? 11.68 4.852 -6.211 1 93.62 294 THR A CA 1
ATOM 2386 C C . THR A 1 294 ? 11.117 6.266 -6.309 1 93.62 294 THR A C 1
ATOM 2388 O O . THR A 1 294 ? 11.211 6.906 -7.363 1 93.62 294 THR A O 1
ATOM 2391 N N . GLY A 1 295 ? 10.406 6.648 -5.203 1 95.56 295 GLY A N 1
ATOM 2392 C CA . GLY A 1 295 ? 9.789 7.965 -5.184 1 95.56 295 GLY A CA 1
ATOM 2393 C C . GLY A 1 295 ? 8.5 8.031 -5.984 1 95.56 295 GLY A C 1
ATOM 2394 O O . GLY A 1 295 ? 7.949 9.109 -6.191 1 95.56 295 GLY A O 1
ATOM 2395 N N . PHE A 1 296 ? 8.055 6.895 -6.477 1 96.81 296 PHE A N 1
ATOM 2396 C CA . PHE A 1 296 ? 6.828 6.891 -7.266 1 96.81 296 PHE A CA 1
ATOM 2397 C C . PHE A 1 296 ? 5.625 7.242 -6.398 1 96.81 296 PHE A C 1
ATOM 2399 O O . PHE A 1 296 ? 5.512 6.77 -5.266 1 96.81 296 PHE A O 1
ATOM 2406 N N . VAL A 1 297 ? 4.828 8.125 -6.891 1 98.19 297 VAL A N 1
ATOM 2407 C CA . VAL A 1 297 ? 3.566 8.484 -6.254 1 98.19 297 VAL A CA 1
ATOM 2408 C C . VAL A 1 297 ? 2.432 7.652 -6.844 1 98.19 297 VAL A C 1
ATOM 2410 O O . VAL A 1 297 ? 2.201 7.68 -8.055 1 98.19 297 VAL A O 1
ATOM 2413 N N . PRO A 1 298 ? 1.741 6.848 -6.043 1 98.31 298 PRO A N 1
ATOM 2414 C CA . PRO A 1 298 ? 0.689 5.98 -6.578 1 98.31 298 PRO A CA 1
ATOM 2415 C C . PRO A 1 298 ? -0.419 6.762 -7.281 1 98.31 298 PRO A C 1
ATOM 2417 O O . PRO A 1 298 ? -0.771 7.863 -6.852 1 98.31 298 PRO A O 1
ATOM 2420 N N . VAL A 1 299 ? -1.04 6.125 -8.234 1 97.38 299 VAL A N 1
ATOM 2421 C CA . VAL A 1 299 ? -2.143 6.707 -8.992 1 97.38 299 VAL A CA 1
ATOM 2422 C C . VAL A 1 299 ? -3.391 6.781 -8.117 1 97.38 299 VAL A C 1
ATOM 2424 O O . VAL A 1 299 ? -4.141 7.758 -8.172 1 97.38 299 VAL A O 1
ATOM 2427 N N . GLY A 1 300 ? -3.576 5.719 -7.41 1 96.88 300 GLY A N 1
ATOM 2428 C CA . GLY A 1 300 ? -4.762 5.648 -6.57 1 96.88 300 GLY A CA 1
ATOM 2429 C C . GLY A 1 300 ? -4.48 5.984 -5.117 1 96.88 300 GLY A C 1
ATOM 2430 O O . GLY A 1 300 ? -3.477 6.633 -4.805 1 96.88 300 GLY A O 1
ATOM 2431 N N . PRO A 1 301 ? -5.375 5.668 -4.316 1 97.69 301 PRO A N 1
ATOM 2432 C CA . PRO A 1 301 ? -6.68 5.086 -4.633 1 97.69 301 PRO A CA 1
ATOM 2433 C C . PRO A 1 301 ? -7.691 6.125 -5.098 1 97.69 301 PRO A C 1
ATOM 2435 O O . PRO A 1 301 ? -7.492 7.324 -4.891 1 97.69 301 PRO A O 1
ATOM 2438 N N . ASN A 1 302 ? -8.695 5.672 -5.758 1 94.62 302 ASN A N 1
ATOM 2439 C CA . ASN A 1 302 ? -9.836 6.52 -6.109 1 94.62 302 ASN A CA 1
ATOM 2440 C C . ASN A 1 302 ? -10.867 6.566 -4.984 1 94.62 302 ASN A C 1
ATOM 2442 O O . ASN A 1 302 ? -11.562 5.582 -4.734 1 94.62 302 ASN A O 1
ATOM 2446 N N . ILE A 1 303 ? -10.938 7.695 -4.32 1 96 303 ILE A N 1
ATOM 2447 C CA . ILE A 1 303 ? -11.828 7.863 -3.178 1 96 303 ILE A CA 1
ATOM 2448 C C . ILE A 1 303 ? -12.727 9.078 -3.4 1 96 303 ILE A C 1
ATOM 2450 O O . ILE A 1 303 ? -12.25 10.148 -3.793 1 96 303 ILE A O 1
ATOM 2454 N N . ASP A 1 304 ? -14.008 8.938 -3.184 1 96.75 304 ASP A N 1
ATOM 2455 C CA . ASP A 1 304 ? -14.961 10.039 -3.309 1 96.75 304 ASP A CA 1
ATOM 2456 C C . ASP A 1 304 ? -15.359 10.578 -1.938 1 96.75 304 ASP A C 1
ATOM 2458 O O . ASP A 1 304 ? -16.281 10.047 -1.299 1 96.75 304 ASP A O 1
ATOM 2462 N N . PHE A 1 305 ? -14.766 11.648 -1.513 1 97.44 305 PHE A N 1
ATOM 2463 C CA . PHE A 1 305 ? -15.047 12.25 -0.215 1 97.44 305 PHE A CA 1
ATOM 2464 C C . PHE A 1 305 ? -16.359 13.016 -0.25 1 97.44 305 PHE A C 1
ATOM 2466 O O . PHE A 1 305 ? -16.891 13.406 0.795 1 97.44 305 PHE A O 1
ATOM 2473 N N . THR A 1 306 ? -16.969 13.219 -1.42 1 97 306 THR A N 1
ATOM 2474 C CA . THR A 1 306 ? -18.141 14.078 -1.573 1 97 306 THR A CA 1
ATOM 2475 C C . THR A 1 306 ? -19.422 13.25 -1.521 1 97 306 THR A C 1
ATOM 2477 O O . THR A 1 306 ? -20.516 13.805 -1.471 1 97 306 THR A O 1
ATOM 2480 N N . ALA A 1 307 ? -19.234 11.891 -1.55 1 95.12 307 ALA A N 1
ATOM 2481 C CA . ALA A 1 307 ? -20.422 11.039 -1.431 1 95.12 307 ALA A CA 1
ATOM 2482 C C . ALA A 1 307 ? -21.172 11.336 -0.142 1 95.12 307 ALA A C 1
ATOM 2484 O O . ALA A 1 307 ? -20.594 11.82 0.833 1 95.12 307 ALA A O 1
ATOM 2485 N N . SER A 1 308 ? -22.438 11.016 -0.13 1 94.81 308 SER A N 1
ATOM 2486 C CA . SER A 1 308 ? -23.25 11.273 1.054 1 94.81 308 SER A CA 1
ATOM 2487 C C . SER A 1 308 ? -22.688 10.562 2.277 1 94.81 308 SER A C 1
ATOM 2489 O O . SER A 1 308 ? -22.234 9.414 2.184 1 94.81 308 SER A O 1
ATOM 2491 N N . HIS A 1 309 ? -22.656 11.195 3.42 1 91.38 309 HIS A N 1
ATOM 2492 C CA . HIS A 1 309 ? -22 10.641 4.605 1 91.38 309 HIS A CA 1
ATOM 2493 C C . HIS A 1 309 ? -23.031 10.016 5.547 1 91.38 309 HIS A C 1
ATOM 2495 O O . HIS A 1 309 ? -22.672 9.273 6.461 1 91.38 309 HIS A O 1
ATOM 2501 N N . SER A 1 310 ? -24.234 10.211 5.426 1 84.94 310 SER A N 1
ATOM 2502 C CA . SER A 1 310 ? -25.328 9.617 6.188 1 84.94 310 SER A CA 1
ATOM 2503 C C . SER A 1 310 ? -25.172 9.898 7.676 1 84.94 310 SER A C 1
ATOM 2505 O O . SER A 1 310 ? -25.469 9.039 8.508 1 84.94 310 SER A O 1
ATOM 2507 N N . ARG A 1 311 ? -24.516 10.914 8.07 1 87.19 311 ARG A N 1
ATOM 2508 C CA . ARG A 1 311 ? -24.375 11.297 9.477 1 87.19 311 ARG A CA 1
ATOM 2509 C C . ARG A 1 311 ? -25.453 12.297 9.875 1 87.19 311 ARG A C 1
ATOM 2511 O O . ARG A 1 311 ? -25.828 13.172 9.086 1 87.19 311 ARG A O 1
ATOM 2518 N N . LYS A 1 312 ? -26.484 11.938 10.867 1 69 312 LYS A N 1
ATOM 2519 C CA . LYS A 1 312 ? -27.562 12.789 11.352 1 69 312 LYS A CA 1
ATOM 2520 C C . LYS A 1 312 ? -27.047 14.164 11.75 1 69 312 LYS A C 1
ATOM 2522 O O . LYS A 1 312 ? -25.922 14.297 12.227 1 69 312 LYS A O 1
ATOM 2527 N N . ARG A 1 313 ? -27.422 15.281 11.078 1 55.56 313 ARG A N 1
ATOM 2528 C CA . ARG A 1 313 ? -27.141 16.625 11.57 1 55.56 313 ARG A CA 1
ATOM 2529 C C . ARG A 1 313 ? -27.672 16.812 12.984 1 55.56 313 ARG A C 1
ATOM 2531 O O . ARG A 1 313 ? -28.875 16.656 13.227 1 55.56 313 ARG A O 1
ATOM 2538 N N . THR A 1 314 ? -27.156 16.203 13.953 1 41.38 314 THR A N 1
ATOM 2539 C CA . THR A 1 314 ? -27.75 16.594 15.227 1 41.38 314 THR A CA 1
ATOM 2540 C C . THR A 1 314 ? -27.5 18.078 15.5 1 41.38 314 THR A C 1
ATOM 2542 O O . THR A 1 314 ? -26.359 18.484 15.766 1 41.38 314 THR A O 1
ATOM 2545 N N . VAL A 1 315 ? -28.031 18.953 14.641 1 39.28 315 VAL A N 1
ATOM 2546 C CA . VAL A 1 315 ? -28 20.312 15.188 1 39.28 315 VAL A CA 1
ATOM 2547 C C . VAL A 1 315 ? -28.688 20.328 16.547 1 39.28 315 VAL A C 1
ATOM 2549 O O . VAL A 1 315 ? -29.781 19.781 16.703 1 39.28 315 VAL A O 1
ATOM 2552 N N . SER A 1 316 ? -28.062 20.516 17.578 1 33.25 316 SER A N 1
ATOM 2553 C CA . SER A 1 316 ? -28.781 21 18.766 1 33.25 316 SER A CA 1
ATOM 2554 C C . SER A 1 316 ? -29.641 22.219 18.422 1 33.25 316 SER A C 1
ATOM 2556 O O . SER A 1 316 ? -29.125 23.234 17.938 1 33.25 316 SER A O 1
ATOM 2558 N N . LYS A 1 317 ? -30.953 22.219 18.156 1 27.83 317 LYS A N 1
ATOM 2559 C CA . LYS A 1 317 ? -31.812 23.359 18.5 1 27.83 317 LYS A CA 1
ATOM 2560 C C . LYS A 1 317 ? -31.734 23.672 19.984 1 27.83 317 LYS A C 1
ATOM 2562 O O . LYS A 1 317 ? -31.766 22.781 20.812 1 27.83 317 LYS A O 1
ATOM 2567 N N . MET B 1 1 ? 17.797 -10.484 -11.672 1 81.69 1 MET B N 1
ATOM 2568 C CA . MET B 1 1 ? 17.844 -11.781 -10.992 1 81.69 1 MET B CA 1
ATOM 2569 C C . MET B 1 1 ? 19.016 -12.609 -11.5 1 81.69 1 MET B C 1
ATOM 2571 O O . MET B 1 1 ? 19.422 -12.484 -12.664 1 81.69 1 MET B O 1
ATOM 2575 N N . GLY B 1 2 ? 19.531 -13.414 -10.656 1 91.12 2 GLY B N 1
ATOM 2576 C CA . GLY B 1 2 ? 20.625 -14.273 -11.062 1 91.12 2 GLY B CA 1
ATOM 2577 C C . GLY B 1 2 ? 20.266 -15.227 -12.18 1 91.12 2 GLY B C 1
ATOM 2578 O O . GLY B 1 2 ? 19.078 -15.438 -12.461 1 91.12 2 GLY B O 1
ATOM 2579 N N . ARG B 1 3 ? 21.281 -15.68 -12.844 1 95.44 3 ARG B N 1
ATOM 2580 C CA . ARG B 1 3 ? 21.062 -16.594 -13.961 1 95.44 3 ARG B CA 1
ATOM 2581 C C . ARG B 1 3 ? 22.219 -17.578 -14.094 1 95.44 3 ARG B C 1
ATOM 2583 O O . ARG B 1 3 ? 23.297 -17.359 -13.523 1 95.44 3 ARG B O 1
ATOM 2590 N N . LEU B 1 4 ? 21.938 -18.656 -14.734 1 97.25 4 LEU B N 1
ATOM 2591 C CA . LEU B 1 4 ? 23 -19.594 -15.094 1 97.25 4 LEU B CA 1
ATOM 2592 C C . LEU B 1 4 ? 23.672 -19.188 -16.391 1 97.25 4 LEU B C 1
ATOM 2594 O O . LEU B 1 4 ? 22.984 -18.844 -17.359 1 97.25 4 LEU B O 1
ATOM 2598 N N . ILE B 1 5 ? 25 -19.172 -16.375 1 97.12 5 ILE B N 1
ATOM 2599 C CA . ILE B 1 5 ? 25.828 -18.938 -17.562 1 97.12 5 ILE B CA 1
ATOM 2600 C C . ILE B 1 5 ? 26.781 -20.109 -17.766 1 97.12 5 ILE B C 1
ATOM 2602 O O . ILE B 1 5 ? 27.734 -20.266 -17.016 1 97.12 5 ILE B O 1
ATOM 2606 N N . ASP B 1 6 ? 26.5 -20.875 -18.734 1 95.94 6 ASP B N 1
ATOM 2607 C CA . ASP B 1 6 ? 27.312 -22.047 -19.016 1 95.94 6 ASP B CA 1
ATOM 2608 C C . ASP B 1 6 ? 27.438 -22.953 -17.781 1 95.94 6 ASP B C 1
ATOM 2610 O O . ASP B 1 6 ? 28.531 -23.375 -17.422 1 95.94 6 ASP B O 1
ATOM 2614 N N . GLY B 1 7 ? 26.344 -23.078 -17.125 1 96.5 7 GLY B N 1
ATOM 2615 C CA . GLY B 1 7 ? 26.25 -24 -16 1 96.5 7 GLY B CA 1
ATOM 2616 C C . GLY B 1 7 ? 26.688 -23.375 -14.68 1 96.5 7 GLY B C 1
ATOM 2617 O O . GLY B 1 7 ? 26.641 -24.031 -13.641 1 96.5 7 GLY B O 1
ATOM 2618 N N . HIS B 1 8 ? 27.094 -22.125 -14.75 1 97.12 8 HIS B N 1
ATOM 2619 C CA . HIS B 1 8 ? 27.562 -21.453 -13.539 1 97.12 8 HIS B CA 1
ATOM 2620 C C . HIS B 1 8 ? 26.594 -20.375 -13.086 1 97.12 8 HIS B C 1
ATOM 2622 O O . HIS B 1 8 ? 26.219 -19.516 -13.883 1 97.12 8 HIS B O 1
ATOM 2628 N N . TRP B 1 9 ? 26.203 -20.484 -11.82 1 97.38 9 TRP B N 1
ATOM 2629 C CA . TRP B 1 9 ? 25.297 -19.484 -11.266 1 97.38 9 TRP B CA 1
ATOM 2630 C C . TRP B 1 9 ? 26 -18.141 -11.102 1 97.38 9 TRP B C 1
ATOM 2632 O O . TRP B 1 9 ? 27.094 -18.062 -10.539 1 97.38 9 TRP B O 1
ATOM 2642 N N . LYS B 1 10 ? 25.391 -17.109 -11.625 1 97.06 10 LYS B N 1
ATOM 2643 C CA . LYS B 1 10 ? 25.844 -15.734 -11.422 1 97.06 10 LYS B CA 1
ATOM 2644 C C . LYS B 1 10 ? 24.766 -14.891 -10.773 1 97.06 10 LYS B C 1
ATOM 2646 O O . LYS B 1 10 ? 23.609 -14.898 -11.211 1 97.06 10 LYS B O 1
ATOM 2651 N N . THR B 1 11 ? 25.172 -14.242 -9.711 1 95.44 11 THR B N 1
ATOM 2652 C CA . THR B 1 11 ? 24.234 -13.328 -9.062 1 95.44 11 THR B CA 1
ATOM 2653 C C . THR B 1 11 ? 23.984 -12.094 -9.922 1 95.44 11 THR B C 1
ATOM 2655 O O . THR B 1 11 ? 24.703 -11.867 -10.906 1 95.44 11 THR B O 1
ATOM 2658 N N . THR B 1 12 ? 22.984 -11.344 -9.508 1 90.31 12 THR B N 1
ATOM 2659 C CA . THR B 1 12 ? 22.609 -10.156 -10.266 1 90.31 12 THR B CA 1
ATOM 2660 C C . THR B 1 12 ? 23.797 -9.211 -10.414 1 90.31 12 THR B C 1
ATOM 2662 O O . THR B 1 12 ? 24.016 -8.656 -11.492 1 90.31 12 THR B O 1
ATOM 2665 N N . ASP B 1 13 ? 24.609 -9.07 -9.406 1 90.69 13 ASP B N 1
ATOM 2666 C CA . ASP B 1 13 ? 25.734 -8.125 -9.391 1 90.69 13 ASP B CA 1
ATOM 2667 C C . ASP B 1 13 ? 26.891 -8.641 -10.242 1 90.69 13 ASP B C 1
ATOM 2669 O O . ASP B 1 13 ? 27.75 -7.859 -10.656 1 90.69 13 ASP B O 1
ATOM 2673 N N . GLU B 1 14 ? 26.828 -9.859 -10.539 1 94.44 14 GLU B N 1
ATOM 2674 C CA . GLU B 1 14 ? 27.938 -10.477 -11.266 1 94.44 14 GLU B CA 1
ATOM 2675 C C . GLU B 1 14 ? 27.656 -10.508 -12.766 1 94.44 14 GLU B C 1
ATOM 2677 O O . GLU B 1 14 ? 28.562 -10.75 -13.562 1 94.44 14 GLU B O 1
ATOM 2682 N N . LEU B 1 15 ? 26.516 -10.305 -13.125 1 93.44 15 LEU B N 1
ATOM 2683 C CA . LEU B 1 15 ? 26.109 -10.438 -14.523 1 93.44 15 LEU B CA 1
ATOM 2684 C C . LEU B 1 15 ? 26.625 -9.266 -15.352 1 93.44 15 LEU B C 1
ATOM 2686 O O . LEU B 1 15 ? 26.5 -8.109 -14.945 1 93.44 15 LEU B O 1
ATOM 2690 N N . THR B 1 16 ? 27.188 -9.586 -16.469 1 93.06 16 THR B N 1
ATOM 2691 C CA . THR B 1 16 ? 27.578 -8.578 -17.438 1 93.06 16 THR B CA 1
ATOM 2692 C C . THR B 1 16 ? 26.469 -8.344 -18.469 1 93.06 16 THR B C 1
ATOM 2694 O O . THR B 1 16 ? 25.484 -9.086 -18.484 1 93.06 16 THR B O 1
ATOM 2697 N N . GLU B 1 17 ? 26.688 -7.348 -19.219 1 91.44 17 GLU B N 1
ATOM 2698 C CA . GLU B 1 17 ? 25.75 -7.09 -20.297 1 91.44 17 GLU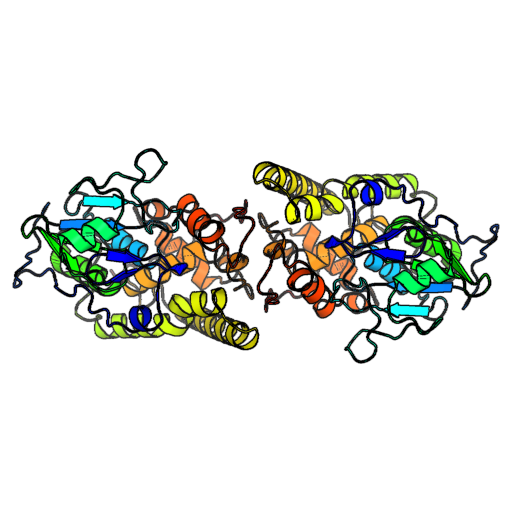 B CA 1
ATOM 2699 C C . GLU B 1 17 ? 25.688 -8.266 -21.266 1 91.44 17 GLU B C 1
ATOM 2701 O O . GLU B 1 17 ? 24.609 -8.609 -21.766 1 91.44 17 GLU B O 1
ATOM 2706 N N . ASN B 1 18 ? 26.766 -8.812 -21.484 1 91.81 18 ASN B N 1
ATOM 2707 C CA . ASN B 1 18 ? 26.828 -9.961 -22.391 1 91.81 18 ASN B CA 1
ATOM 2708 C C . ASN B 1 18 ? 26.062 -11.148 -21.828 1 91.81 18 ASN B C 1
ATOM 2710 O O . ASN B 1 18 ? 25.406 -11.875 -22.562 1 91.81 18 ASN B O 1
ATOM 2714 N N . ASP B 1 19 ? 26.172 -11.344 -20.578 1 91.5 19 ASP B N 1
ATOM 2715 C CA . ASP B 1 19 ? 25.453 -12.43 -19.906 1 91.5 19 ASP B CA 1
ATOM 2716 C C . ASP B 1 19 ? 23.938 -12.234 -20.047 1 91.5 19 ASP B C 1
ATOM 2718 O O . ASP B 1 19 ? 23.203 -13.195 -20.312 1 91.5 19 ASP B O 1
ATOM 2722 N N . GLN B 1 20 ? 23.531 -10.984 -19.906 1 86.25 20 GLN B N 1
ATOM 2723 C CA . GLN B 1 20 ? 22.109 -10.656 -19.906 1 86.25 20 GLN B CA 1
ATOM 2724 C C . GLN B 1 20 ? 21.5 -10.82 -21.297 1 86.25 20 GLN B C 1
ATOM 2726 O O . GLN B 1 20 ? 20.297 -11.07 -21.422 1 86.25 20 GLN B O 1
ATOM 2731 N N . ASN B 1 21 ? 22.297 -10.844 -22.266 1 87.56 21 ASN B N 1
ATOM 2732 C CA . ASN B 1 21 ? 21.828 -10.898 -23.641 1 87.56 21 ASN B CA 1
ATOM 2733 C C . ASN B 1 21 ? 21.875 -12.32 -24.203 1 87.56 21 ASN B C 1
ATOM 2735 O O . ASN B 1 21 ? 21.438 -12.57 -25.328 1 87.56 21 ASN B O 1
ATOM 2739 N N . ARG B 1 22 ? 22.312 -13.156 -23.406 1 86 22 ARG B N 1
ATOM 2740 C CA . ARG B 1 22 ? 22.375 -14.539 -23.875 1 86 22 ARG B CA 1
ATOM 2741 C C . ARG B 1 22 ? 20.969 -15.125 -24.016 1 86 22 ARG B C 1
ATOM 2743 O O . ARG B 1 22 ? 20.094 -14.852 -23.188 1 86 22 ARG B O 1
ATOM 2750 N N . SER B 1 23 ? 20.859 -15.898 -24.984 1 84 23 SER B N 1
ATOM 2751 C CA . SER B 1 23 ? 19.562 -16.516 -25.25 1 84 23 SER B CA 1
ATOM 2752 C C . SER B 1 23 ? 19.203 -17.547 -24.188 1 84 23 SER B C 1
ATOM 2754 O O . SER B 1 23 ? 20.094 -18.203 -23.641 1 84 23 SER B O 1
ATOM 2756 N N . ASP B 1 24 ? 17.938 -17.594 -23.859 1 87 24 ASP B N 1
ATOM 2757 C CA . ASP B 1 24 ? 17.328 -18.578 -22.969 1 87 24 ASP B CA 1
ATOM 2758 C C . ASP B 1 24 ? 16.312 -19.438 -23.688 1 87 24 ASP B C 1
ATOM 2760 O O . ASP B 1 24 ? 15.188 -19 -23.953 1 87 24 ASP B O 1
ATOM 2764 N N . ASP B 1 25 ? 16.719 -20.594 -24.078 1 83.06 25 ASP B N 1
ATOM 2765 C CA . ASP B 1 25 ? 15.82 -21.438 -24.844 1 83.06 25 ASP B CA 1
ATOM 2766 C C . ASP B 1 25 ? 14.875 -22.219 -23.922 1 83.06 25 ASP B C 1
ATOM 2768 O O . ASP B 1 25 ? 13.812 -22.672 -24.359 1 83.06 25 ASP B O 1
ATOM 2772 N N . GLY B 1 26 ? 15.227 -22.328 -22.797 1 92.88 26 GLY B N 1
ATOM 2773 C CA . GLY B 1 26 ? 14.438 -23.078 -21.828 1 92.88 26 GLY B CA 1
ATOM 2774 C C . GLY B 1 26 ? 14.242 -24.531 -22.234 1 92.88 26 GLY B C 1
ATOM 2775 O O . GLY B 1 26 ? 15 -25.062 -23.047 1 92.88 26 GLY B O 1
ATOM 2776 N N . PHE B 1 27 ? 13.461 -25.281 -21.516 1 97.56 27 PHE B N 1
ATOM 2777 C CA . PHE B 1 27 ? 13.039 -26.656 -21.797 1 97.56 27 PHE B CA 1
ATOM 2778 C C . PHE B 1 27 ? 11.594 -26.688 -22.281 1 97.56 27 PHE B C 1
ATOM 2780 O O . PHE B 1 27 ? 10.695 -26.188 -21.594 1 97.56 27 PHE B O 1
ATOM 2787 N N . ARG B 1 28 ? 11.312 -27.344 -23.484 1 97.5 28 ARG B N 1
ATOM 2788 C CA . ARG B 1 28 ? 10.008 -27.156 -24.109 1 97.5 28 ARG B CA 1
ATOM 2789 C C . ARG B 1 28 ? 9.43 -28.484 -24.578 1 97.5 28 ARG B C 1
ATOM 2791 O O . ARG B 1 28 ? 8.586 -28.516 -25.469 1 97.5 28 ARG B O 1
ATOM 2798 N N . GLU B 1 29 ? 9.883 -29.531 -23.969 1 97.69 29 GLU B N 1
ATOM 2799 C CA . GLU B 1 29 ? 9.281 -30.812 -24.312 1 97.69 29 GLU B CA 1
ATOM 2800 C C . GLU B 1 29 ? 7.887 -30.938 -23.703 1 97.69 29 GLU B C 1
ATOM 2802 O O . GLU B 1 29 ? 7.492 -30.125 -22.859 1 97.69 29 GLU B O 1
ATOM 2807 N N . ARG B 1 30 ? 7.129 -32 -24.188 1 97.25 30 ARG B N 1
ATOM 2808 C CA . ARG B 1 30 ? 5.734 -32.094 -23.766 1 97.25 30 ARG B CA 1
ATOM 2809 C C . ARG B 1 30 ? 5.391 -33.531 -23.344 1 97.25 30 ARG B C 1
ATOM 2811 O O . ARG B 1 30 ? 5.832 -34.5 -23.969 1 97.25 30 ARG B O 1
ATOM 2818 N N . VAL B 1 31 ? 4.645 -33.625 -22.328 1 97.88 31 VAL B N 1
ATOM 2819 C CA . VAL B 1 31 ? 4.074 -34.875 -21.891 1 97.88 31 VAL B CA 1
ATOM 2820 C C . VAL B 1 31 ? 2.834 -35.188 -22.719 1 97.88 31 VAL B C 1
ATOM 2822 O O . VAL B 1 31 ? 1.882 -34.406 -22.75 1 97.88 31 VAL B O 1
ATOM 2825 N N . SER B 1 32 ? 2.871 -36.281 -23.391 1 96.12 32 SER B N 1
ATOM 2826 C CA . SER B 1 32 ? 1.742 -36.781 -24.156 1 96.12 32 SER B CA 1
ATOM 2827 C C . SER B 1 32 ? 1.89 -38.281 -24.438 1 96.12 32 SER B C 1
ATOM 2829 O O . SER B 1 32 ? 2.998 -38.812 -24.391 1 96.12 32 SER B O 1
ATOM 2831 N N . PRO B 1 33 ? 0.755 -38.938 -24.734 1 93.31 33 PRO B N 1
ATOM 2832 C CA . PRO B 1 33 ? 0.817 -40.375 -24.969 1 93.31 33 PRO B CA 1
ATOM 2833 C C . PRO B 1 33 ? 1.742 -40.75 -26.125 1 93.31 33 PRO B C 1
ATOM 2835 O O . PRO B 1 33 ? 2.379 -41.812 -26.094 1 93.31 33 PRO B O 1
ATOM 2838 N N . ASP B 1 34 ? 1.888 -39.906 -27.078 1 92.44 34 ASP B N 1
ATOM 2839 C CA . ASP B 1 34 ? 2.637 -40.25 -28.281 1 92.44 34 ASP B CA 1
ATOM 2840 C C . ASP B 1 34 ? 4.047 -39.656 -28.234 1 92.44 34 ASP B C 1
ATOM 2842 O O . ASP B 1 34 ? 4.785 -39.719 -29.219 1 92.44 34 ASP B O 1
ATOM 2846 N N . SER B 1 35 ? 4.418 -39.156 -27.094 1 93.69 35 SER B N 1
ATOM 2847 C CA . SER B 1 35 ? 5.723 -38.5 -27 1 93.69 35 SER B CA 1
ATOM 2848 C C . SER B 1 35 ? 6.711 -39.375 -26.234 1 93.69 35 SER B C 1
ATOM 2850 O O . SER B 1 35 ? 6.359 -40.469 -25.766 1 93.69 35 SER B O 1
ATOM 2852 N N . ARG B 1 36 ? 7.922 -38.875 -26.25 1 95.81 36 ARG B N 1
ATOM 2853 C CA . ARG B 1 36 ? 8.977 -39.438 -25.438 1 95.81 36 ARG B CA 1
ATOM 2854 C C . ARG B 1 36 ? 8.617 -39.406 -23.953 1 95.81 36 ARG B C 1
ATOM 2856 O O . ARG B 1 36 ? 9.172 -40.156 -23.156 1 95.81 36 ARG B O 1
ATOM 2863 N N . TYR B 1 37 ? 7.684 -38.656 -23.625 1 98 37 TYR B N 1
ATOM 2864 C CA . TYR B 1 37 ? 7.281 -38.438 -22.25 1 98 37 TYR B CA 1
ATOM 2865 C C . TYR B 1 37 ? 5.812 -38.812 -22.047 1 98 37 TYR B C 1
ATOM 2867 O O . TYR B 1 37 ? 4.973 -37.906 -21.859 1 98 37 TYR B O 1
ATOM 2875 N N . PRO B 1 38 ? 5.484 -40.094 -21.984 1 97.19 38 PRO B N 1
ATOM 2876 C CA . PRO B 1 38 ? 4.09 -40.469 -21.766 1 97.19 38 PRO B CA 1
ATOM 2877 C C . PRO B 1 38 ? 3.592 -40.156 -20.359 1 97.19 38 PRO B C 1
ATOM 2879 O O . PRO B 1 38 ? 4.391 -40.031 -19.422 1 97.19 38 PRO B O 1
ATOM 2882 N N . PRO B 1 39 ? 2.303 -39.969 -20.172 1 97.31 39 PRO B N 1
ATOM 2883 C CA . PRO B 1 39 ? 1.741 -39.656 -18.859 1 97.31 39 PRO B CA 1
ATOM 2884 C C . PRO B 1 39 ? 1.702 -40.875 -17.938 1 97.31 39 PRO B C 1
ATOM 2886 O O . PRO B 1 39 ? 0.685 -41.594 -17.859 1 97.31 39 PRO B O 1
ATOM 2889 N N . GLU B 1 40 ? 2.723 -41.094 -17.219 1 96.69 40 GLU B N 1
ATOM 2890 C CA . GLU B 1 40 ? 2.854 -42.219 -16.297 1 96.69 40 GLU B CA 1
ATOM 2891 C C . GLU B 1 40 ? 2.895 -41.781 -14.852 1 96.69 40 GLU B C 1
ATOM 2893 O O . GLU B 1 40 ? 3.609 -40.812 -14.516 1 96.69 40 GLU B O 1
ATOM 2898 N N . SER B 1 41 ? 2.096 -42.5 -14.047 1 96.31 41 SER B N 1
ATOM 2899 C CA . SER B 1 41 ? 2.049 -42.188 -12.625 1 96.31 41 SER B CA 1
ATOM 2900 C C . SER B 1 41 ? 3.416 -42.375 -11.969 1 96.31 41 SER B C 1
ATOM 2902 O O . SER B 1 41 ? 4.086 -43.375 -12.188 1 96.31 41 SER B O 1
ATOM 2904 N N . GLY B 1 42 ? 3.816 -41.281 -11.242 1 97.31 42 GLY B N 1
ATOM 2905 C CA . GLY B 1 42 ? 5.043 -41.375 -10.469 1 97.31 42 GLY B CA 1
ATOM 2906 C C . GLY B 1 42 ? 6.277 -40.969 -11.258 1 97.31 42 GLY B C 1
ATOM 2907 O O . GLY B 1 42 ? 7.367 -40.844 -10.695 1 97.31 42 GLY B O 1
ATOM 2908 N N . ARG B 1 43 ? 6.121 -40.719 -12.484 1 98.19 43 ARG B N 1
ATOM 2909 C CA . ARG B 1 43 ? 7.266 -40.438 -13.344 1 98.19 43 ARG B CA 1
ATOM 2910 C C . ARG B 1 43 ? 7.688 -38.969 -13.227 1 98.19 43 ARG B C 1
ATOM 2912 O O . ARG B 1 43 ? 8.883 -38.656 -13.219 1 98.19 43 ARG B O 1
ATOM 2919 N N . TYR B 1 44 ? 6.793 -38.094 -13.078 1 98.62 44 TYR B N 1
ATOM 2920 C CA . TYR B 1 44 ? 7.078 -36.688 -13.164 1 98.62 44 TYR B CA 1
ATOM 2921 C C . TYR B 1 44 ? 7.059 -36.031 -11.781 1 98.62 44 TYR B C 1
ATOM 2923 O O . TYR B 1 44 ? 6.445 -36.562 -10.852 1 98.62 44 TYR B O 1
ATOM 2931 N N . HIS B 1 45 ? 7.801 -34.969 -11.695 1 98.81 45 HIS B N 1
ATOM 2932 C CA . HIS B 1 45 ? 7.961 -34.219 -10.469 1 98.81 45 HIS B CA 1
ATOM 2933 C C . HIS B 1 45 ? 7.91 -32.719 -10.742 1 98.81 45 HIS B C 1
ATOM 2935 O O . HIS B 1 45 ? 8.477 -32.25 -11.734 1 98.81 45 HIS B O 1
ATOM 2941 N N . LEU B 1 46 ? 7.199 -32.031 -9.898 1 98.88 46 LEU B N 1
ATOM 2942 C CA . LEU B 1 46 ? 7.023 -30.594 -10.086 1 98.88 46 LEU B CA 1
ATOM 2943 C C . LEU B 1 46 ? 7.785 -29.812 -9.016 1 98.88 46 LEU B C 1
ATOM 2945 O O . LEU B 1 46 ? 7.668 -30.109 -7.824 1 98.88 46 LEU B O 1
ATOM 2949 N N . TYR B 1 47 ? 8.68 -28.844 -9.406 1 98.94 47 TYR B N 1
ATOM 2950 C CA . TYR B 1 47 ? 9.281 -27.859 -8.516 1 98.94 47 TYR B CA 1
ATOM 2951 C C . TYR B 1 47 ? 8.539 -26.531 -8.594 1 98.94 47 TYR B C 1
ATOM 2953 O O . TYR B 1 47 ? 8.328 -26 -9.68 1 98.94 47 TYR B O 1
ATOM 2961 N N . ILE B 1 48 ? 8.164 -26 -7.434 1 98.88 48 ILE B N 1
ATOM 2962 C CA . ILE B 1 48 ? 7.398 -24.75 -7.457 1 98.88 48 ILE B CA 1
ATOM 2963 C C . ILE B 1 48 ? 7.855 -23.844 -6.32 1 98.88 48 ILE B C 1
ATOM 2965 O O . ILE B 1 48 ? 8.516 -24.297 -5.379 1 98.88 48 ILE B O 1
ATOM 2969 N N . ALA B 1 49 ? 7.633 -22.625 -6.496 1 98.69 49 ALA B N 1
ATOM 2970 C CA . ALA B 1 49 ? 7.52 -21.656 -5.402 1 98.69 49 ALA B CA 1
ATOM 2971 C C . ALA B 1 49 ? 6.062 -21.266 -5.168 1 98.69 49 ALA B C 1
ATOM 2973 O O . ALA B 1 49 ? 5.383 -20.797 -6.086 1 98.69 49 ALA B O 1
ATOM 2974 N N . ARG B 1 50 ? 5.586 -21.391 -3.99 1 98.19 50 ARG B N 1
ATOM 2975 C CA . ARG B 1 50 ? 4.188 -21.078 -3.709 1 98.19 50 ARG B CA 1
ATOM 2976 C C . ARG B 1 50 ? 3.904 -19.594 -3.934 1 98.19 50 ARG B C 1
ATOM 2978 O O . ARG B 1 50 ? 2.758 -19.203 -4.168 1 98.19 50 ARG B O 1
ATOM 2985 N N . ALA B 1 51 ? 4.945 -18.859 -3.91 1 97.31 51 ALA B N 1
ATOM 2986 C CA . ALA B 1 51 ? 4.805 -17.406 -4.082 1 97.31 51 ALA B CA 1
ATOM 2987 C C . ALA B 1 51 ? 4.633 -17.047 -5.555 1 97.31 51 ALA B C 1
ATOM 2989 O O . ALA B 1 51 ? 4.168 -15.953 -5.879 1 97.31 51 ALA B O 1
ATOM 2990 N N . CYS B 1 52 ? 5.105 -17.875 -6.461 1 98 52 CYS B N 1
ATOM 2991 C CA . CYS B 1 52 ? 5.137 -17.578 -7.891 1 98 52 CYS B CA 1
ATOM 2992 C C . CYS B 1 52 ? 3.768 -17.812 -8.523 1 98 52 CYS B C 1
ATOM 2994 O O . CYS B 1 52 ? 3.252 -18.922 -8.508 1 98 52 CYS B O 1
ATOM 2996 N N . PRO B 1 53 ? 3.225 -16.734 -9.102 1 98.38 53 PRO B N 1
ATOM 2997 C CA . PRO B 1 53 ? 1.894 -16.906 -9.688 1 98.38 53 PRO B CA 1
ATOM 2998 C C . PRO B 1 53 ? 1.896 -17.859 -10.883 1 98.38 53 PRO B C 1
ATOM 3000 O O . PRO B 1 53 ? 0.885 -18.5 -11.172 1 98.38 53 PRO B O 1
ATOM 3003 N N . TRP B 1 54 ? 3.006 -17.969 -11.547 1 98.06 54 TRP B N 1
ATOM 3004 C CA . TRP B 1 54 ? 3.123 -18.859 -12.695 1 98.06 54 TRP B CA 1
ATOM 3005 C C . TRP B 1 54 ? 3.123 -20.312 -12.242 1 98.06 54 TRP B C 1
ATOM 3007 O O . TRP B 1 54 ? 2.404 -21.141 -12.805 1 98.06 54 TRP B O 1
ATOM 3017 N N . ALA B 1 55 ? 3.867 -20.562 -11.227 1 98.75 55 ALA B N 1
ATOM 3018 C CA . ALA B 1 55 ? 3.9 -21.906 -10.664 1 98.75 55 ALA B CA 1
ATOM 3019 C C . ALA B 1 55 ? 2.561 -22.266 -10.031 1 98.75 55 ALA B C 1
ATOM 3021 O O . ALA B 1 55 ? 2.154 -23.438 -10.047 1 98.75 55 ALA B O 1
ATOM 3022 N N . HIS B 1 56 ? 1.893 -21.266 -9.5 1 98.88 56 HIS B N 1
ATOM 3023 C CA . HIS B 1 56 ? 0.593 -21.484 -8.867 1 98.88 56 HIS B CA 1
ATOM 3024 C C . HIS B 1 56 ? -0.408 -22.062 -9.859 1 98.88 56 HIS B C 1
ATOM 3026 O O . HIS B 1 56 ? -1.211 -22.922 -9.5 1 98.88 56 HIS B O 1
ATOM 3032 N N . GLY B 1 57 ? -0.378 -21.625 -11.07 1 98.75 57 GLY B N 1
ATOM 3033 C CA . GLY B 1 57 ? -1.249 -22.188 -12.086 1 98.75 57 GLY B CA 1
ATOM 3034 C C . GLY B 1 57 ? -1.08 -23.688 -12.266 1 98.75 57 GLY B C 1
ATOM 3035 O O . GLY B 1 57 ? -2.066 -24.422 -12.32 1 98.75 57 GLY B O 1
ATOM 3036 N N . ALA B 1 58 ? 0.122 -24.109 -12.305 1 98.69 58 ALA B N 1
ATOM 3037 C CA . ALA B 1 58 ? 0.407 -25.531 -12.453 1 98.69 58 ALA B CA 1
ATOM 3038 C C . ALA B 1 58 ? -0.079 -26.328 -11.242 1 98.69 58 ALA B C 1
ATOM 3040 O O . ALA B 1 58 ? -0.637 -27.406 -11.391 1 98.69 58 ALA B O 1
ATOM 3041 N N . THR B 1 59 ? 0.115 -25.75 -10.117 1 98.75 59 THR B N 1
ATOM 3042 C CA . THR B 1 59 ? -0.32 -26.406 -8.891 1 98.75 59 THR B CA 1
ATOM 3043 C C . THR B 1 59 ? -1.84 -26.531 -8.859 1 98.75 59 THR B C 1
ATOM 3045 O O . THR B 1 59 ? -2.369 -27.531 -8.352 1 98.75 59 THR B O 1
ATOM 3048 N N . LEU B 1 60 ? -2.482 -25.547 -9.352 1 98.81 60 LEU B N 1
ATOM 3049 C CA . LEU B 1 60 ? -3.941 -25.562 -9.406 1 98.81 60 LEU B CA 1
ATOM 3050 C C . LEU B 1 60 ? -4.438 -26.703 -10.289 1 98.81 60 LEU B C 1
ATOM 3052 O O . LEU B 1 60 ? -5.344 -27.438 -9.906 1 98.81 60 LEU B O 1
ATOM 3056 N N . VAL B 1 61 ? -3.883 -26.844 -11.461 1 98.56 61 VAL B N 1
ATOM 3057 C CA . VAL B 1 61 ? -4.281 -27.922 -12.359 1 98.56 61 VAL B CA 1
ATOM 3058 C C . VAL B 1 61 ? -4.016 -29.281 -11.703 1 98.56 61 VAL B C 1
ATOM 3060 O O . VAL B 1 61 ? -4.871 -30.156 -11.727 1 98.56 61 VAL B O 1
ATOM 3063 N N . ARG B 1 62 ? -2.871 -29.406 -11.07 1 98.56 62 ARG B N 1
ATOM 3064 C CA . ARG B 1 62 ? -2.512 -30.641 -10.367 1 98.56 62 ARG B CA 1
ATOM 3065 C C . ARG B 1 62 ? -3.551 -30.984 -9.305 1 98.56 62 ARG B C 1
ATOM 3067 O O . ARG B 1 62 ? -3.953 -32.156 -9.18 1 98.56 62 ARG B O 1
ATOM 3074 N N . LYS B 1 63 ? -3.963 -29.984 -8.586 1 98.25 63 LYS B N 1
ATOM 3075 C CA . LYS B 1 63 ? -4.906 -30.172 -7.492 1 98.25 63 LYS B CA 1
ATOM 3076 C C . LYS B 1 63 ? -6.289 -30.547 -8.023 1 98.25 63 LYS B C 1
ATOM 3078 O O . LYS B 1 63 ? -6.887 -31.531 -7.57 1 98.25 63 LYS B O 1
ATOM 3083 N N . LEU B 1 64 ? -6.766 -29.812 -8.961 1 98.12 64 LEU B N 1
ATOM 3084 C CA . LEU B 1 64 ? -8.133 -29.969 -9.445 1 98.12 64 LEU B CA 1
ATOM 3085 C C . LEU B 1 64 ? -8.305 -31.297 -10.164 1 98.12 64 LEU B C 1
ATOM 3087 O O . LEU B 1 64 ? -9.375 -31.906 -10.102 1 98.12 64 LEU B O 1
ATOM 3091 N N . LEU B 1 65 ? -7.23 -31.812 -10.797 1 97.69 65 LEU B N 1
ATOM 3092 C CA . LEU B 1 65 ? -7.305 -33.062 -11.508 1 97.69 65 LEU B CA 1
ATOM 3093 C C . LEU B 1 65 ? -6.98 -34.25 -10.578 1 97.69 65 LEU B C 1
ATOM 3095 O O . LEU B 1 65 ? -7.023 -35.406 -10.992 1 97.69 65 LEU B O 1
ATOM 3099 N N . GLY B 1 66 ? -6.637 -33.906 -9.328 1 97.38 66 GLY B N 1
ATOM 3100 C CA . GLY B 1 66 ? -6.344 -34.969 -8.359 1 97.38 66 GLY B CA 1
ATOM 3101 C C . GLY B 1 66 ? -5.035 -35.688 -8.641 1 97.38 66 GLY B C 1
ATOM 3102 O O . GLY B 1 66 ? -4.953 -36.906 -8.508 1 97.38 66 GLY B O 1
ATOM 3103 N N . LEU B 1 67 ? -4.016 -34.969 -9.055 1 97.88 67 LEU B N 1
ATOM 3104 C CA . LEU B 1 67 ? -2.777 -35.562 -9.508 1 97.88 67 LEU B CA 1
ATOM 3105 C C . LEU B 1 67 ? -1.737 -35.594 -8.391 1 97.88 67 LEU B C 1
ATOM 3107 O O . LEU B 1 67 ? -0.551 -35.812 -8.648 1 97.88 67 LEU B O 1
ATOM 3111 N N . GLU B 1 68 ? -2.092 -35.406 -7.188 1 97.25 68 GLU B N 1
ATOM 3112 C CA . GLU B 1 68 ? -1.143 -35.25 -6.086 1 97.25 68 GLU B CA 1
ATOM 3113 C C . GLU B 1 68 ? -0.369 -36.562 -5.844 1 97.25 68 GLU B C 1
ATOM 3115 O O . GLU B 1 68 ? 0.795 -36.5 -5.441 1 97.25 68 GLU B O 1
ATOM 3120 N N . ASP B 1 69 ? -1.007 -37.688 -6.176 1 96.31 69 ASP B N 1
ATOM 3121 C CA . ASP B 1 69 ? -0.326 -38.969 -6 1 96.31 69 ASP B CA 1
ATOM 3122 C C . ASP B 1 69 ? 0.368 -39.375 -7.293 1 96.31 69 ASP B C 1
ATOM 3124 O O . ASP B 1 69 ? 1.086 -40.375 -7.312 1 96.31 69 ASP B O 1
ATOM 3128 N N . VAL B 1 70 ? 0.146 -38.688 -8.352 1 97 70 VAL B N 1
ATOM 3129 C CA . VAL B 1 70 ? 0.664 -39.031 -9.68 1 97 70 VAL B CA 1
ATOM 3130 C C . VAL B 1 70 ? 1.915 -38.188 -9.969 1 97 70 VAL B C 1
ATOM 3132 O O . VAL B 1 70 ? 2.881 -38.719 -10.539 1 97 70 VAL B O 1
ATOM 3135 N N . ILE B 1 71 ? 1.869 -36.969 -9.57 1 98.38 71 ILE B N 1
ATOM 3136 C CA . ILE B 1 71 ? 2.955 -36 -9.781 1 98.38 71 ILE B CA 1
ATOM 3137 C C . ILE B 1 71 ? 3.387 -35.438 -8.438 1 98.38 71 ILE B C 1
ATOM 3139 O O . ILE B 1 71 ? 2.664 -34.625 -7.848 1 98.38 71 ILE B O 1
ATOM 3143 N N . SER B 1 72 ? 4.57 -35.844 -7.949 1 98.62 72 SER B N 1
ATOM 3144 C CA . SER B 1 72 ? 5.09 -35.281 -6.699 1 98.62 72 SER B CA 1
ATOM 3145 C C . SER B 1 72 ? 5.535 -33.844 -6.871 1 98.62 72 SER B C 1
ATOM 3147 O O . SER B 1 72 ? 5.617 -33.344 -7.996 1 98.62 72 SER B O 1
ATOM 3149 N N . MET B 1 73 ? 5.793 -33.188 -5.738 1 98.75 73 MET B N 1
ATOM 3150 C CA . MET B 1 73 ? 6.059 -31.75 -5.809 1 98.75 73 MET B CA 1
ATOM 3151 C C . MET B 1 73 ? 6.977 -31.297 -4.676 1 98.75 73 MET B C 1
ATOM 3153 O O . MET B 1 73 ? 6.828 -31.75 -3.539 1 98.75 73 MET B O 1
ATOM 3157 N N . ASP B 1 74 ? 7.949 -30.531 -4.973 1 98.88 74 ASP B N 1
ATOM 3158 C CA . ASP B 1 74 ? 8.797 -29.875 -3.975 1 98.88 74 ASP B CA 1
ATOM 3159 C C . ASP B 1 74 ? 8.648 -28.359 -4.039 1 98.88 74 ASP B C 1
ATOM 3161 O O . ASP B 1 74 ? 8.359 -27.812 -5.105 1 98.88 74 ASP B O 1
ATOM 3165 N N . ILE B 1 75 ? 8.805 -27.734 -2.896 1 98.88 75 ILE B N 1
ATOM 3166 C CA . ILE B 1 75 ? 8.5 -26.328 -2.727 1 98.88 75 ILE B CA 1
ATOM 3167 C C . ILE B 1 75 ? 9.734 -25.594 -2.207 1 98.88 75 ILE B C 1
ATOM 3169 O O . ILE B 1 75 ? 10.273 -25.938 -1.159 1 98.88 75 ILE B O 1
ATOM 3173 N N . VAL B 1 76 ? 10.164 -24.562 -2.889 1 98.75 76 VAL B N 1
ATOM 3174 C CA . VAL B 1 76 ? 11.336 -23.781 -2.502 1 98.75 76 VAL B CA 1
ATOM 3175 C C . VAL B 1 76 ? 10.922 -22.688 -1.523 1 98.75 76 VAL B C 1
ATOM 3177 O O . VAL B 1 76 ? 9.734 -22.453 -1.318 1 98.75 76 VAL B O 1
ATOM 3180 N N . ASP B 1 77 ? 11.914 -22.047 -1.02 1 98.38 77 ASP B N 1
ATOM 3181 C CA . ASP B 1 77 ? 11.781 -20.969 -0.042 1 98.38 77 ASP B CA 1
ATOM 3182 C C . ASP B 1 77 ? 11.141 -19.734 -0.669 1 98.38 77 ASP B C 1
ATOM 3184 O O . ASP B 1 77 ? 11.453 -19.375 -1.809 1 98.38 77 ASP B O 1
ATOM 3188 N N . PRO B 1 78 ? 10.219 -19.078 0.087 1 97.5 78 PRO B N 1
ATOM 3189 C CA . PRO B 1 78 ? 9.672 -17.844 -0.464 1 97.5 78 PRO B CA 1
ATOM 3190 C C . PRO B 1 78 ? 10.703 -16.719 -0.529 1 97.5 78 PRO B C 1
ATOM 3192 O O . PRO B 1 78 ? 10.57 -15.797 -1.352 1 97.5 78 PRO B O 1
ATOM 3195 N N . ASP B 1 79 ? 11.641 -16.734 0.356 1 94.88 79 ASP B N 1
ATOM 3196 C CA . ASP B 1 79 ? 12.711 -15.734 0.316 1 94.88 79 ASP B CA 1
ATOM 3197 C C . ASP B 1 79 ? 13.75 -16.094 -0.742 1 94.88 79 ASP B C 1
ATOM 3199 O O . ASP B 1 79 ? 14.445 -17.109 -0.623 1 94.88 79 ASP B O 1
ATOM 3203 N N . ARG B 1 80 ? 13.805 -15.289 -1.677 1 94.25 80 ARG B N 1
ATOM 3204 C CA . ARG B 1 80 ? 14.773 -15.516 -2.742 1 94.25 80 ARG B CA 1
ATOM 3205 C C . ARG B 1 80 ? 15.992 -14.617 -2.576 1 94.25 80 ARG B C 1
ATOM 3207 O O . ARG B 1 80 ? 15.945 -13.43 -2.916 1 94.25 80 ARG B O 1
ATOM 3214 N N . GLY B 1 81 ? 17.062 -15.117 -2.092 1 92.12 81 GLY B N 1
ATOM 3215 C CA . GLY B 1 81 ? 18.297 -14.383 -1.918 1 92.12 81 GLY B CA 1
ATOM 3216 C C . GLY B 1 81 ? 19.172 -14.383 -3.158 1 92.12 81 GLY B C 1
ATOM 3217 O O . GLY B 1 81 ? 18.703 -14.68 -4.258 1 92.12 81 GLY B O 1
ATOM 3218 N N . ALA B 1 82 ? 20.375 -14.055 -3.029 1 93 82 ALA B N 1
ATOM 3219 C CA . ALA B 1 82 ? 21.312 -13.906 -4.133 1 93 82 ALA B CA 1
ATOM 3220 C C . ALA B 1 82 ? 21.547 -15.242 -4.832 1 93 82 ALA B C 1
ATOM 3222 O O . ALA B 1 82 ? 21.812 -15.289 -6.035 1 93 82 ALA B O 1
ATOM 3223 N N . GLY B 1 83 ? 21.375 -16.297 -4.098 1 95.56 83 GLY B N 1
ATOM 3224 C CA . GLY B 1 83 ? 21.609 -17.609 -4.656 1 95.56 83 GLY B CA 1
ATOM 3225 C C . GLY B 1 83 ? 20.438 -18.141 -5.453 1 95.56 83 GLY B C 1
ATOM 3226 O O . GLY B 1 83 ? 20.516 -19.203 -6.078 1 95.56 83 GLY B O 1
ATOM 3227 N N . GLY B 1 84 ? 19.375 -17.422 -5.445 1 96.31 84 GLY B N 1
ATOM 3228 C CA . GLY B 1 84 ? 18.188 -17.844 -6.172 1 96.31 84 GLY B CA 1
ATOM 3229 C C . GLY B 1 84 ? 17.234 -18.656 -5.324 1 96.31 84 GLY B C 1
ATOM 3230 O O . GLY B 1 84 ? 17.203 -18.531 -4.102 1 96.31 84 GLY B O 1
ATOM 3231 N N . TRP B 1 85 ? 16.422 -19.453 -5.961 1 98 85 TRP B N 1
ATOM 3232 C CA . TRP B 1 85 ? 15.453 -20.297 -5.277 1 98 85 TRP B CA 1
ATOM 3233 C C . TRP B 1 85 ? 16.156 -21.391 -4.473 1 98 85 TRP B C 1
ATOM 3235 O O . TRP B 1 85 ? 16.922 -22.188 -5.027 1 98 85 TRP B O 1
ATOM 3245 N N . GLN B 1 86 ? 15.883 -21.422 -3.16 1 98.44 86 GLN B N 1
ATOM 3246 C CA . GLN B 1 86 ? 16.578 -22.328 -2.258 1 98.44 86 GLN B CA 1
ATOM 3247 C C . GLN B 1 86 ? 15.617 -23.328 -1.623 1 98.44 86 GLN B C 1
ATOM 3249 O O . GLN B 1 86 ? 14.477 -22.984 -1.317 1 98.44 86 GLN B O 1
ATOM 3254 N N . PHE B 1 87 ? 16.062 -24.531 -1.426 1 98.75 87 PHE B N 1
ATOM 3255 C CA . PHE B 1 87 ? 15.344 -25.531 -0.646 1 98.75 87 PHE B CA 1
ATOM 3256 C C . PHE B 1 87 ? 15.688 -25.422 0.833 1 98.75 87 PHE B C 1
ATOM 3258 O O . PHE B 1 87 ? 16.859 -25.547 1.213 1 98.75 87 PHE B O 1
ATOM 3265 N N . THR B 1 88 ? 14.664 -25.125 1.615 1 98.31 88 THR B N 1
ATOM 3266 C CA . THR B 1 88 ? 14.852 -24.984 3.055 1 98.31 88 THR B CA 1
ATOM 3267 C C . THR B 1 88 ? 13.812 -25.812 3.816 1 98.31 88 THR B C 1
ATOM 3269 O O . THR B 1 88 ? 12.852 -25.25 4.355 1 98.31 88 THR B O 1
ATOM 3272 N N . PRO B 1 89 ? 14.039 -27.078 3.984 1 97.56 89 PRO B N 1
ATOM 3273 C CA . PRO B 1 89 ? 13.023 -27.984 4.523 1 97.56 89 PRO B CA 1
ATOM 3274 C C . PRO B 1 89 ? 12.648 -27.656 5.965 1 97.56 89 PRO B C 1
ATOM 3276 O O . PRO B 1 89 ? 11.586 -28.062 6.441 1 97.56 89 PRO B O 1
ATOM 3279 N N . ASP B 1 90 ? 13.43 -26.875 6.688 1 97.25 90 ASP B N 1
ATOM 3280 C CA . ASP B 1 90 ? 13.148 -26.562 8.078 1 97.25 90 ASP B CA 1
ATOM 3281 C C . ASP B 1 90 ? 12.125 -25.422 8.188 1 97.25 90 ASP B C 1
ATOM 3283 O O . ASP B 1 90 ? 11.562 -25.188 9.258 1 97.25 90 ASP B O 1
ATOM 3287 N N . LYS B 1 91 ? 11.898 -24.734 7.102 1 96.75 91 LYS B N 1
ATOM 3288 C CA . LYS B 1 91 ? 10.914 -23.656 7.109 1 96.75 91 LYS B CA 1
ATOM 3289 C C . LYS B 1 91 ? 9.516 -24.188 6.785 1 96.75 91 LYS B C 1
ATOM 3291 O O . LYS B 1 91 ? 9.352 -25.031 5.906 1 96.75 91 LYS B O 1
ATOM 3296 N N . PRO B 1 92 ? 8.523 -23.641 7.523 1 96.75 92 PRO B N 1
ATOM 3297 C CA . PRO B 1 92 ? 7.156 -24.094 7.258 1 96.75 92 PRO B CA 1
ATOM 3298 C C . PRO B 1 92 ? 6.742 -23.906 5.801 1 96.75 92 PRO B C 1
ATOM 3300 O O . PRO B 1 92 ? 6.938 -22.812 5.238 1 96.75 92 PRO B O 1
ATOM 3303 N N . GLY B 1 93 ? 6.285 -24.969 5.188 1 97.12 93 GLY B N 1
ATOM 3304 C CA . GLY B 1 93 ? 5.746 -24.891 3.84 1 97.12 93 GLY B CA 1
ATOM 3305 C C . GLY B 1 93 ? 6.781 -25.172 2.768 1 97.12 93 GLY B C 1
ATOM 3306 O O . GLY B 1 93 ? 6.461 -25.188 1.577 1 97.12 93 GLY B O 1
ATOM 3307 N N . CYS B 1 94 ? 8.016 -25.406 3.156 1 98.44 94 CYS B N 1
ATOM 3308 C CA . CYS B 1 94 ? 9.094 -25.719 2.225 1 98.44 94 CYS B CA 1
ATOM 3309 C C . CYS B 1 94 ? 9.477 -27.188 2.312 1 98.44 94 CYS B C 1
ATOM 3311 O O . CYS B 1 94 ? 9.211 -27.844 3.32 1 98.44 94 CYS B O 1
ATOM 3313 N N . THR B 1 95 ? 10.039 -27.688 1.281 1 98.69 95 THR B N 1
ATOM 3314 C CA . THR B 1 95 ? 10.484 -29.078 1.236 1 98.69 95 THR B CA 1
ATOM 3315 C C . THR B 1 95 ? 11.953 -29.156 0.822 1 98.69 95 THR B C 1
ATOM 3317 O O . THR B 1 95 ? 12.508 -28.188 0.29 1 98.69 95 THR B O 1
ATOM 3320 N N . PRO B 1 96 ? 12.586 -30.281 1.173 1 98.69 96 PRO B N 1
ATOM 3321 C CA . PRO B 1 96 ? 13.852 -30.547 0.481 1 98.69 96 PRO B CA 1
ATOM 3322 C C . PRO B 1 96 ? 13.656 -30.891 -0.995 1 98.69 96 PRO B C 1
ATOM 3324 O O . PRO B 1 96 ? 12.523 -31.062 -1.445 1 98.69 96 PRO B O 1
ATOM 3327 N N . ASP B 1 97 ? 14.688 -30.812 -1.78 1 98.75 97 ASP B N 1
ATOM 3328 C CA . ASP B 1 97 ? 14.68 -31.469 -3.078 1 98.75 97 ASP B CA 1
ATOM 3329 C C . ASP B 1 97 ? 14.68 -33 -2.916 1 98.75 97 ASP B C 1
ATOM 3331 O O . ASP B 1 97 ? 15.703 -33.594 -2.586 1 98.75 97 ASP B O 1
ATOM 3335 N N . SER B 1 98 ? 13.594 -33.562 -3.193 1 98.38 98 SER B N 1
ATOM 3336 C CA . SER B 1 98 ? 13.422 -34.969 -2.896 1 98.38 98 SER B CA 1
ATOM 3337 C C . SER B 1 98 ? 14.078 -35.844 -3.967 1 98.38 98 SER B C 1
ATOM 3339 O O . SER B 1 98 ? 14.18 -37.062 -3.805 1 98.38 98 SER B O 1
ATOM 3341 N N . ILE B 1 99 ? 14.477 -35.219 -5.023 1 98.12 99 ILE B N 1
ATOM 3342 C CA . ILE B 1 99 ? 15.031 -36 -6.133 1 98.12 99 ILE B CA 1
ATOM 3343 C C . ILE B 1 99 ? 16.562 -35.969 -6.074 1 98.12 99 ILE B C 1
ATOM 3345 O O . ILE B 1 99 ? 17.203 -37 -6.094 1 98.12 99 ILE B O 1
ATOM 3349 N N . HIS B 1 100 ? 17.141 -34.75 -5.879 1 97.94 100 HIS B N 1
ATOM 3350 C CA . HIS B 1 100 ? 18.578 -34.594 -6.031 1 97.94 100 HIS B CA 1
ATOM 3351 C C . HIS B 1 100 ? 19.234 -34.188 -4.711 1 97.94 100 HIS B C 1
ATOM 3353 O O . HIS B 1 100 ? 20.453 -34.125 -4.617 1 97.94 100 HIS B O 1
ATOM 3359 N N . ASP B 1 101 ? 18.391 -33.812 -3.773 1 98.25 101 ASP B N 1
ATOM 3360 C CA . ASP B 1 101 ? 18.906 -33.281 -2.52 1 98.25 101 ASP B CA 1
ATOM 3361 C C . ASP B 1 101 ? 19.672 -31.984 -2.762 1 98.25 101 ASP B C 1
ATOM 3363 O O . ASP B 1 101 ? 20.719 -31.75 -2.137 1 98.25 101 ASP B O 1
ATOM 3367 N N . SER B 1 102 ? 19.266 -31.188 -3.721 1 98.56 102 SER B N 1
ATOM 3368 C CA . SER B 1 102 ? 19.906 -29.922 -4.066 1 98.56 102 SER B CA 1
ATOM 3369 C C . SER B 1 102 ? 19.641 -28.875 -3 1 98.56 102 SER B C 1
ATOM 3371 O O . SER B 1 102 ? 18.625 -28.922 -2.299 1 98.56 102 SER B O 1
ATOM 3373 N N . ASP B 1 103 ? 20.562 -27.938 -2.895 1 98.44 103 ASP B N 1
ATOM 3374 C CA . ASP B 1 103 ? 20.375 -26.766 -2.029 1 98.44 103 ASP B CA 1
ATOM 3375 C C . ASP B 1 103 ? 19.594 -25.672 -2.754 1 98.44 103 ASP B C 1
ATOM 3377 O O . ASP B 1 103 ? 18.812 -24.953 -2.135 1 98.44 103 ASP B O 1
ATOM 3381 N N . PHE B 1 104 ? 19.922 -25.562 -4.023 1 98.69 104 PHE B N 1
ATOM 3382 C CA . PHE B 1 104 ? 19.297 -24.547 -4.844 1 98.69 104 PHE B CA 1
ATOM 3383 C C . PHE B 1 104 ? 18.688 -25.156 -6.098 1 98.69 104 PHE B C 1
ATOM 3385 O O . PHE B 1 104 ? 19.156 -26.172 -6.602 1 98.69 104 PHE B O 1
ATOM 3392 N N . LEU B 1 105 ? 17.688 -24.438 -6.598 1 98.75 105 LEU B N 1
ATOM 3393 C CA . LEU B 1 105 ? 16.969 -24.922 -7.766 1 98.75 105 LEU B CA 1
ATOM 3394 C C . LEU B 1 105 ? 17.859 -24.922 -9 1 98.75 105 LEU B C 1
ATOM 3396 O O . LEU B 1 105 ? 17.688 -25.734 -9.898 1 98.75 105 LEU B O 1
ATOM 3400 N N . HIS B 1 106 ? 18.828 -23.938 -9.094 1 98.31 106 HIS B N 1
ATOM 3401 C CA . HIS B 1 106 ? 19.672 -23.891 -10.281 1 98.31 106 HIS B CA 1
ATOM 3402 C C . HIS B 1 106 ? 20.5 -25.172 -10.43 1 98.31 106 HIS B C 1
ATOM 3404 O O . HIS B 1 106 ? 20.984 -25.469 -11.523 1 98.31 106 HIS B O 1
ATOM 3410 N N . GLU B 1 107 ? 20.641 -25.953 -9.344 1 98.62 107 GLU B N 1
ATOM 3411 C CA . GLU B 1 107 ? 21.328 -27.234 -9.414 1 98.62 107 GLU B CA 1
ATOM 3412 C C . GLU B 1 107 ? 20.5 -28.281 -10.156 1 98.62 107 GLU B C 1
ATOM 3414 O O . GLU B 1 107 ? 21.031 -29.188 -10.781 1 98.62 107 GLU B O 1
ATOM 3419 N N . VAL B 1 108 ? 19.188 -28.172 -10.07 1 98.75 108 VAL B N 1
ATOM 3420 C CA . VAL B 1 108 ? 18.297 -29.031 -10.836 1 98.75 108 VAL B CA 1
ATOM 3421 C C . VAL B 1 108 ? 18.453 -28.734 -12.328 1 98.75 108 VAL B C 1
ATOM 3423 O O . VAL B 1 108 ? 18.469 -29.656 -13.148 1 98.75 108 VAL B O 1
ATOM 3426 N N . TYR B 1 109 ? 18.562 -27.453 -12.688 1 98.5 109 TYR B N 1
ATOM 3427 C CA . TYR B 1 109 ? 18.766 -27.062 -14.078 1 98.5 109 TYR B CA 1
ATOM 3428 C C . TYR B 1 109 ? 20.094 -27.625 -14.609 1 98.5 109 TYR B C 1
ATOM 3430 O O . TYR B 1 109 ? 20.141 -28.125 -15.734 1 98.5 109 TYR B O 1
ATOM 3438 N N . THR B 1 110 ? 21.141 -27.562 -13.789 1 98 110 THR B N 1
ATOM 3439 C CA . THR B 1 110 ? 22.438 -28.031 -14.25 1 98 110 THR B CA 1
ATOM 3440 C C . THR B 1 110 ? 22.469 -29.562 -14.297 1 98 110 THR B C 1
ATOM 3442 O O . THR B 1 110 ? 23.234 -30.156 -15.062 1 98 110 THR B O 1
ATOM 3445 N N . ALA B 1 111 ? 21.641 -30.188 -13.453 1 98.44 111 ALA B N 1
ATOM 3446 C CA . ALA B 1 111 ? 21.5 -31.641 -13.555 1 98.44 111 ALA B CA 1
ATOM 3447 C C . ALA B 1 111 ? 20.891 -32.031 -14.898 1 98.44 111 ALA B C 1
ATOM 3449 O O . ALA B 1 111 ? 21.234 -33.062 -15.453 1 98.44 111 ALA B O 1
ATOM 3450 N N . ALA B 1 112 ? 20 -31.234 -15.414 1 98.25 112 ALA B N 1
ATOM 3451 C CA . ALA B 1 112 ? 19.344 -31.5 -16.688 1 98.25 112 ALA B CA 1
ATOM 3452 C C . ALA B 1 112 ? 20.281 -31.172 -17.859 1 98.25 112 ALA B C 1
ATOM 3454 O O . ALA B 1 112 ? 20.328 -31.891 -18.859 1 98.25 112 ALA B O 1
ATOM 3455 N N . ASP B 1 113 ? 20.984 -30.031 -17.734 1 97.44 113 ASP B N 1
ATOM 3456 C CA . ASP B 1 113 ? 21.938 -29.531 -18.703 1 97.44 113 ASP B CA 1
ATOM 3457 C C . ASP B 1 113 ? 23.125 -28.844 -18.031 1 97.44 113 ASP B C 1
ATOM 3459 O O . ASP B 1 113 ? 23 -27.688 -17.594 1 97.44 113 ASP B O 1
ATOM 3463 N N . ARG B 1 114 ? 24.219 -29.469 -18.031 1 97.25 114 ARG B N 1
ATOM 3464 C CA . ARG B 1 114 ? 25.406 -29.016 -17.312 1 97.25 114 ARG B CA 1
ATOM 3465 C C . ARG B 1 114 ? 25.859 -27.656 -17.828 1 97.25 114 ARG B C 1
ATOM 3467 O O . ARG B 1 114 ? 26.562 -26.922 -17.125 1 97.25 114 ARG B O 1
ATOM 3474 N N . GLU B 1 115 ? 25.5 -27.312 -19.031 1 96.12 115 GLU B N 1
ATOM 3475 C CA . GLU B 1 115 ? 25.953 -26.062 -19.625 1 96.12 115 GLU B CA 1
ATOM 3476 C C . GLU B 1 115 ? 24.797 -25.094 -19.828 1 96.12 115 GLU B C 1
ATOM 3478 O O . GLU B 1 115 ? 24.859 -24.203 -20.672 1 96.12 115 GLU B O 1
ATOM 3483 N N . TYR B 1 116 ? 23.734 -25.312 -19.109 1 96.88 116 TYR B N 1
ATOM 3484 C CA . TYR B 1 116 ? 22.547 -24.484 -19.281 1 96.88 116 TYR B CA 1
ATOM 3485 C C . TYR B 1 116 ? 22.875 -23 -19.125 1 96.88 116 TYR B C 1
ATOM 3487 O O . TYR B 1 116 ? 23.656 -22.625 -18.234 1 96.88 116 TYR B O 1
ATOM 3495 N N . THR B 1 117 ? 22.344 -22.203 -19.984 1 96.62 117 THR B N 1
ATOM 3496 C CA . THR B 1 117 ? 22.375 -20.75 -19.906 1 96.62 117 THR B CA 1
ATOM 3497 C C . THR B 1 117 ? 20.953 -20.172 -19.953 1 96.62 117 THR B C 1
ATOM 3499 O O . THR B 1 117 ? 20.203 -20.422 -20.891 1 96.62 117 THR B O 1
ATOM 3502 N N . GLY B 1 118 ? 20.609 -19.484 -18.875 1 95.75 118 GLY B N 1
ATOM 3503 C CA . GLY B 1 118 ? 19.266 -18.922 -18.812 1 95.75 118 GLY B CA 1
ATOM 3504 C C . GLY B 1 118 ? 18.781 -18.688 -17.391 1 95.75 118 GLY B C 1
ATOM 3505 O O . GLY B 1 118 ? 19.531 -18.859 -16.438 1 95.75 118 GLY B O 1
ATOM 3506 N N . GLY B 1 119 ? 17.625 -18.219 -17.328 1 94.88 119 GLY B N 1
ATOM 3507 C CA . GLY B 1 119 ? 17.016 -17.984 -16.031 1 94.88 119 GLY B CA 1
ATOM 3508 C C . GLY B 1 119 ? 16.594 -19.281 -15.344 1 94.88 119 GLY B C 1
ATOM 3509 O O . GLY B 1 119 ? 16.344 -20.281 -16 1 94.88 119 GLY B O 1
ATOM 3510 N N . VAL B 1 120 ? 16.562 -19.219 -14.047 1 96.75 120 VAL B N 1
ATOM 3511 C CA . VAL B 1 120 ? 16.078 -20.328 -13.234 1 96.75 120 VAL B CA 1
ATOM 3512 C C . VAL B 1 120 ? 14.719 -19.969 -12.633 1 96.75 120 VAL B C 1
ATOM 3514 O O . VAL B 1 120 ? 14.641 -19.172 -11.695 1 96.75 120 VAL B O 1
ATOM 3517 N N . THR B 1 121 ? 13.664 -20.562 -13.188 1 95.5 121 THR B N 1
ATOM 3518 C CA . THR B 1 121 ? 12.297 -20.172 -12.844 1 95.5 121 THR B CA 1
ATOM 3519 C C . THR B 1 121 ? 11.5 -21.391 -12.352 1 95.5 121 THR B C 1
ATOM 3521 O O . THR B 1 121 ? 11.945 -22.531 -12.484 1 95.5 121 THR B O 1
ATOM 3524 N N . THR B 1 122 ? 10.492 -21.156 -11.625 1 97.94 122 THR B N 1
ATOM 3525 C CA . THR B 1 122 ? 9.438 -22.125 -11.32 1 97.94 122 THR B CA 1
ATOM 3526 C C . THR B 1 122 ? 8.164 -21.797 -12.094 1 97.94 122 THR B C 1
ATOM 3528 O O . THR B 1 122 ? 7.902 -20.641 -12.406 1 97.94 122 THR B O 1
ATOM 3531 N N . PRO B 1 123 ? 7.414 -22.719 -12.516 1 98.62 123 PRO B N 1
ATOM 3532 C CA . PRO B 1 123 ? 7.504 -24.156 -12.234 1 98.62 123 PRO B CA 1
ATOM 3533 C C . PRO B 1 123 ? 8.492 -24.875 -13.148 1 98.62 123 PRO B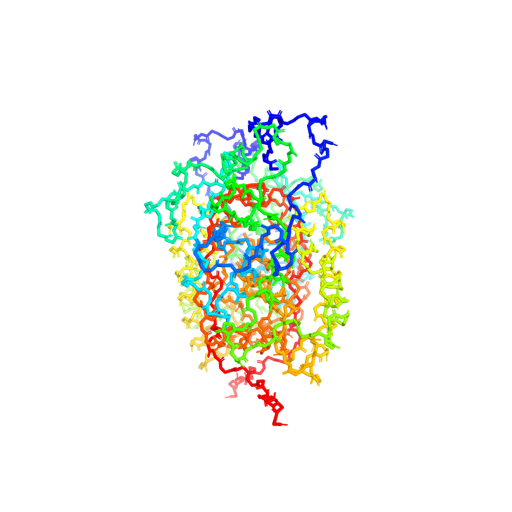 C 1
ATOM 3535 O O . PRO B 1 123 ? 8.828 -24.375 -14.227 1 98.62 123 PRO B O 1
ATOM 3538 N N . VAL B 1 124 ? 8.945 -26.016 -12.633 1 98.69 124 VAL B N 1
ATOM 3539 C CA . VAL B 1 124 ? 9.781 -26.922 -13.406 1 98.69 124 VAL B CA 1
ATOM 3540 C C . VAL B 1 124 ? 9.188 -28.328 -13.375 1 98.69 124 VAL B C 1
ATOM 3542 O O . VAL B 1 124 ? 8.898 -28.859 -12.297 1 98.69 124 VAL B O 1
ATOM 3545 N N . LEU B 1 125 ? 8.977 -28.844 -14.547 1 98.88 125 LEU B N 1
ATOM 3546 C CA . LEU B 1 125 ? 8.531 -30.234 -14.641 1 98.88 125 LEU B CA 1
ATOM 3547 C C . LEU B 1 125 ? 9.703 -31.156 -14.938 1 98.88 125 LEU B C 1
ATOM 3549 O O . LEU B 1 125 ? 10.297 -31.094 -16.016 1 98.88 125 LEU B O 1
ATOM 3553 N N . TRP B 1 126 ? 10 -32 -13.992 1 98.88 126 TRP B N 1
ATOM 3554 C CA . TRP B 1 126 ? 11.141 -32.906 -14.055 1 98.88 126 TRP B CA 1
ATOM 3555 C C . TRP B 1 126 ? 10.68 -34.312 -14.398 1 98.88 126 TRP B C 1
ATOM 3557 O O . TRP B 1 126 ? 9.648 -34.781 -13.906 1 98.88 126 TRP B O 1
ATOM 3567 N N . ASP B 1 127 ? 11.391 -35 -15.234 1 98.75 127 ASP B N 1
ATOM 3568 C CA . ASP B 1 127 ? 11.195 -36.406 -15.539 1 98.75 127 ASP B CA 1
ATOM 3569 C C . ASP B 1 127 ? 12.211 -37.281 -14.805 1 98.75 127 ASP B C 1
ATOM 3571 O O . ASP B 1 127 ? 13.406 -37.219 -15.102 1 98.75 127 ASP B 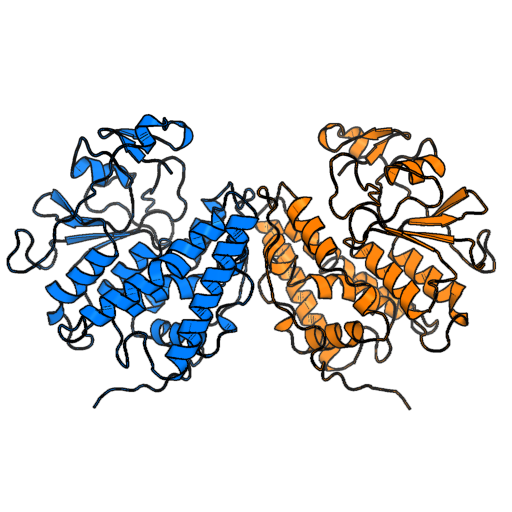O 1
ATOM 3575 N N . ARG B 1 128 ? 11.766 -38.156 -14 1 98 128 ARG B N 1
ATOM 3576 C CA . ARG B 1 128 ? 12.633 -39 -13.195 1 98 128 ARG B CA 1
ATOM 3577 C C . ARG B 1 128 ? 13.305 -40.062 -14.055 1 98 128 ARG B C 1
ATOM 3579 O O . ARG B 1 128 ? 14.422 -40.5 -13.766 1 98 128 ARG B O 1
ATOM 3586 N N . GLU B 1 129 ? 12.609 -40.5 -15.008 1 97.69 129 GLU B N 1
ATOM 3587 C CA . GLU B 1 129 ? 13.102 -41.625 -15.828 1 97.69 129 GLU B CA 1
ATOM 3588 C C . GLU B 1 129 ? 14.281 -41.188 -16.703 1 97.69 129 GLU B C 1
ATOM 3590 O O . GLU B 1 129 ? 15.336 -41.812 -16.688 1 97.69 129 GLU B O 1
ATOM 3595 N N . ASP B 1 130 ? 14.141 -40.062 -17.375 1 97.75 130 ASP B N 1
ATOM 3596 C CA . ASP B 1 130 ? 15.211 -39.562 -18.25 1 97.75 130 ASP B CA 1
ATOM 3597 C C . ASP B 1 130 ? 16.188 -38.688 -17.469 1 97.75 130 ASP B C 1
ATOM 3599 O O . ASP B 1 130 ? 17.266 -38.344 -17.969 1 97.75 130 ASP B O 1
ATOM 3603 N N . GLY B 1 131 ? 15.781 -38.312 -16.312 1 98.06 131 GLY B N 1
ATOM 3604 C CA . GLY B 1 131 ? 16.656 -37.469 -15.508 1 98.06 131 GLY B CA 1
ATOM 3605 C C . GLY B 1 131 ? 16.906 -36.094 -16.125 1 98.06 131 GLY B C 1
ATOM 3606 O O . GLY B 1 131 ? 18.047 -35.656 -16.266 1 98.06 131 GLY B O 1
ATOM 3607 N N . THR B 1 132 ? 15.797 -35.438 -16.484 1 98.62 132 THR B N 1
ATOM 3608 C CA . THR B 1 132 ? 15.922 -34.156 -17.125 1 98.62 132 THR B CA 1
ATOM 3609 C C . THR B 1 132 ? 14.664 -33.312 -16.922 1 98.62 132 THR B C 1
ATOM 3611 O O . THR B 1 132 ? 13.664 -33.812 -16.406 1 98.62 132 THR B O 1
ATOM 3614 N N . ILE B 1 133 ? 14.812 -32 -17.219 1 98.75 133 ILE B N 1
ATOM 3615 C CA . ILE B 1 133 ? 13.656 -31.109 -17.234 1 98.75 133 ILE B CA 1
ATOM 3616 C C . ILE B 1 133 ? 12.875 -31.297 -18.531 1 98.75 133 ILE B C 1
ATOM 3618 O O . ILE B 1 133 ? 13.445 -31.203 -19.625 1 98.75 133 ILE B O 1
ATOM 3622 N N . VAL B 1 134 ? 11.586 -31.594 -18.359 1 98.69 134 VAL B N 1
ATOM 3623 C CA . VAL B 1 134 ? 10.719 -31.719 -19.516 1 98.69 134 VAL B CA 1
ATOM 3624 C C . VAL B 1 134 ? 10.32 -30.344 -20.016 1 98.69 134 VAL B C 1
ATOM 3626 O O . VAL B 1 134 ? 10.359 -30.062 -21.219 1 98.69 134 VAL B O 1
ATOM 3629 N N . ASN B 1 135 ? 9.977 -29.484 -19.094 1 98.62 135 ASN B N 1
ATOM 3630 C CA . ASN B 1 135 ? 9.438 -28.172 -19.422 1 98.62 135 ASN B CA 1
ATOM 3631 C C . ASN B 1 135 ? 9.547 -27.203 -18.25 1 98.62 135 ASN B C 1
ATOM 3633 O O . ASN B 1 135 ? 9.438 -27.609 -17.094 1 98.62 135 ASN B O 1
ATOM 3637 N N . ASN B 1 136 ? 9.766 -25.938 -18.578 1 98.56 136 ASN B N 1
ATOM 3638 C CA . ASN B 1 136 ? 9.805 -24.906 -17.531 1 98.56 136 ASN B CA 1
ATOM 3639 C C . ASN B 1 136 ? 8.953 -23.703 -17.906 1 98.56 136 ASN B C 1
ATOM 3641 O O . ASN B 1 136 ? 9.188 -22.594 -17.406 1 98.56 136 ASN B O 1
ATOM 3645 N N . GLU B 1 137 ? 7.996 -23.875 -18.812 1 97.62 137 GLU B N 1
ATOM 3646 C CA . GLU B 1 137 ? 7.02 -22.844 -19.172 1 97.62 137 GLU B CA 1
ATOM 3647 C C . GLU B 1 137 ? 5.656 -23.141 -18.562 1 97.62 137 GLU B C 1
ATOM 3649 O O . GLU B 1 137 ? 5.02 -24.141 -18.891 1 97.62 137 GLU B O 1
ATOM 3654 N N . SER B 1 138 ? 5.152 -22.234 -17.719 1 98.06 138 SER B N 1
ATOM 3655 C CA . SER B 1 138 ? 4.016 -22.469 -16.844 1 98.06 138 SER B CA 1
ATOM 3656 C C . SER B 1 138 ? 2.758 -22.797 -17.641 1 98.06 138 SER B C 1
ATOM 3658 O O . SER B 1 138 ? 2.062 -23.781 -17.328 1 98.06 138 SER B O 1
ATOM 3660 N N . ILE B 1 139 ? 2.461 -22 -18.703 1 98.12 139 ILE B N 1
ATOM 3661 C CA . ILE B 1 139 ? 1.214 -22.203 -19.438 1 98.12 139 ILE B CA 1
ATOM 3662 C C . ILE B 1 139 ? 1.27 -23.531 -20.188 1 98.12 139 ILE B C 1
ATOM 3664 O O . ILE B 1 139 ? 0.257 -24.234 -20.297 1 98.12 139 ILE B O 1
ATOM 3668 N N . GLU B 1 140 ? 2.416 -23.906 -20.641 1 98.12 140 GLU B N 1
ATOM 3669 C CA . GLU B 1 140 ? 2.566 -25.203 -21.312 1 98.12 140 GLU B CA 1
ATOM 3670 C C . GLU B 1 140 ? 2.408 -26.344 -20.328 1 98.12 140 GLU B C 1
ATOM 3672 O O . GLU B 1 140 ? 1.772 -27.359 -20.641 1 98.12 140 GLU B O 1
ATOM 3677 N N . ILE B 1 141 ? 2.994 -26.203 -19.188 1 98.75 141 ILE B N 1
ATOM 3678 C CA . ILE B 1 141 ? 2.865 -27.219 -18.156 1 98.75 141 ILE B CA 1
ATOM 3679 C C . ILE B 1 141 ? 1.396 -27.391 -17.781 1 98.75 141 ILE B C 1
ATOM 3681 O O . ILE B 1 141 ? 0.91 -28.516 -17.656 1 98.75 141 ILE B O 1
ATOM 3685 N N . MET B 1 142 ? 0.656 -26.312 -17.672 1 98.69 142 MET B N 1
ATOM 3686 C CA . MET B 1 142 ? -0.771 -26.375 -17.375 1 98.69 142 MET B CA 1
ATOM 3687 C C . MET B 1 142 ? -1.523 -27.141 -18.453 1 98.69 142 MET B C 1
ATOM 3689 O O . MET B 1 142 ? -2.338 -28.016 -18.156 1 98.69 142 MET B O 1
ATOM 3693 N N . GLN B 1 143 ? -1.202 -26.828 -19.672 1 98.19 143 GLN B N 1
ATOM 3694 C CA . GLN B 1 143 ? -1.86 -27.469 -20.812 1 98.19 143 GLN B CA 1
ATOM 3695 C C . GLN B 1 143 ? -1.546 -28.969 -20.844 1 98.19 143 GLN B C 1
ATOM 3697 O O . GLN B 1 143 ? -2.439 -29.781 -21.062 1 98.19 143 GLN B O 1
ATOM 3702 N N . MET B 1 144 ? -0.355 -29.328 -20.609 1 96.75 144 MET B N 1
ATOM 3703 C CA . MET B 1 144 ? 0.061 -30.734 -20.656 1 96.75 144 MET B CA 1
ATOM 3704 C C . MET B 1 144 ? -0.605 -31.531 -19.547 1 96.75 144 MET B C 1
ATOM 3706 O O . MET B 1 144 ? -1.079 -32.656 -19.781 1 96.75 144 MET B O 1
ATOM 3710 N N . LEU B 1 145 ? -0.612 -30.922 -18.406 1 97.56 145 LEU B N 1
ATOM 3711 C CA . LEU B 1 145 ? -1.262 -31.641 -17.312 1 97.56 145 LEU B CA 1
ATOM 3712 C C . LEU B 1 145 ? -2.754 -31.797 -17.578 1 97.56 145 LEU B C 1
ATOM 3714 O O . LEU B 1 145 ? -3.314 -32.875 -17.359 1 97.56 145 LEU B O 1
ATOM 3718 N N . ALA B 1 146 ? -3.371 -30.781 -18.094 1 97.69 146 ALA B N 1
ATOM 3719 C CA . ALA B 1 146 ? -4.812 -30.75 -18.328 1 97.69 146 ALA B CA 1
ATOM 3720 C C . ALA B 1 146 ? -5.219 -31.734 -19.422 1 97.69 146 ALA B C 1
ATOM 3722 O O . ALA B 1 146 ? -6.371 -32.188 -19.469 1 97.69 146 ALA B O 1
ATOM 3723 N N . THR B 1 147 ? -4.305 -32.062 -20.297 1 97.06 147 THR B N 1
ATOM 3724 C CA . THR B 1 147 ? -4.641 -32.938 -21.422 1 97.06 147 THR B CA 1
ATOM 3725 C C . THR B 1 147 ? -4.109 -34.344 -21.219 1 97.06 147 THR B C 1
ATOM 3727 O O . THR B 1 147 ? -4.871 -35.312 -21.281 1 97.06 147 THR B O 1
ATOM 3730 N N . ALA B 1 148 ? -2.896 -34.438 -20.828 1 96.44 148 ALA B N 1
ATOM 3731 C CA . ALA B 1 148 ? -2.24 -35.75 -20.734 1 96.44 148 ALA B CA 1
ATOM 3732 C C . ALA B 1 148 ? -2.816 -36.562 -19.578 1 96.44 148 ALA B C 1
ATOM 3734 O O . ALA B 1 148 ? -2.814 -37.812 -19.641 1 96.44 148 ALA B O 1
ATOM 3735 N N . PHE B 1 149 ? -3.287 -35.906 -18.578 1 95.19 149 PHE B N 1
ATOM 3736 C CA . PHE B 1 149 ? -3.811 -36.594 -17.406 1 95.19 149 PHE B CA 1
ATOM 3737 C C . PHE B 1 149 ? -5.309 -36.375 -17.266 1 95.19 149 PHE B C 1
ATOM 3739 O O . PHE B 1 149 ? -5.852 -36.469 -16.156 1 95.19 149 PHE B O 1
ATOM 3746 N N . ALA B 1 150 ? -5.992 -36.062 -18.281 1 88.62 150 ALA B N 1
ATOM 3747 C CA . ALA B 1 150 ? -7.402 -35.656 -18.297 1 88.62 150 ALA B CA 1
ATOM 3748 C C . ALA B 1 150 ? -8.281 -36.781 -17.75 1 88.62 150 ALA B C 1
ATOM 3750 O O . ALA B 1 150 ? -9.32 -36.531 -17.141 1 88.62 150 ALA B O 1
ATOM 3751 N N . ASP B 1 151 ? -7.82 -38 -17.875 1 89.44 151 ASP B N 1
ATOM 3752 C CA . ASP B 1 151 ? -8.648 -39.156 -17.516 1 89.44 151 ASP B CA 1
ATOM 3753 C C . ASP B 1 151 ? -8.57 -39.438 -16.016 1 89.44 151 ASP B C 1
ATOM 3755 O O . ASP B 1 151 ? -9.289 -40.312 -15.508 1 89.44 151 ASP B O 1
ATOM 3759 N N . HIS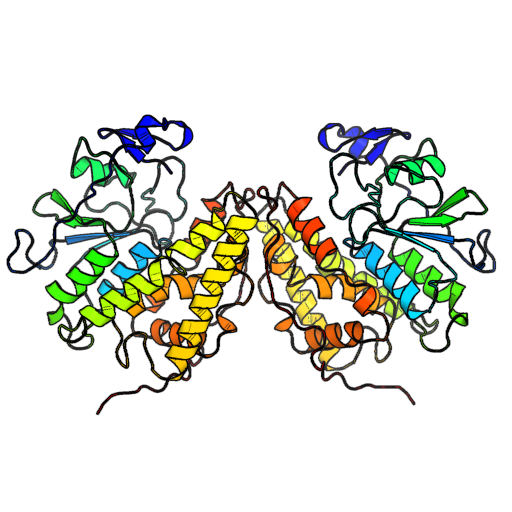 B 1 152 ? -7.758 -38.719 -15.359 1 90.44 152 HIS B N 1
ATOM 3760 C CA . HIS B 1 152 ? -7.582 -38.938 -13.938 1 90.44 152 HIS B CA 1
ATOM 3761 C C . HIS B 1 152 ? -8.82 -38.531 -13.148 1 90.44 152 HIS B C 1
ATOM 3763 O O . HIS B 1 152 ? -8.992 -38.938 -12 1 90.44 152 HIS B O 1
ATOM 3769 N N . THR B 1 153 ? -9.609 -37.594 -13.703 1 87.31 153 THR B N 1
ATOM 3770 C CA . THR B 1 153 ? -10.852 -37.188 -13.062 1 87.31 153 THR B CA 1
ATOM 3771 C C . THR B 1 153 ? -11.938 -36.938 -14.102 1 87.31 153 THR B C 1
ATOM 3773 O O . THR B 1 153 ? -11.641 -36.625 -15.25 1 87.31 153 THR B O 1
ATOM 3776 N N . ASP B 1 154 ? -13.164 -37.062 -13.68 1 87.12 154 ASP B N 1
ATOM 3777 C CA . ASP B 1 154 ? -14.305 -36.75 -14.523 1 87.12 154 ASP B CA 1
ATOM 3778 C C . ASP B 1 154 ? -14.938 -35.406 -14.109 1 87.12 154 ASP B C 1
ATOM 3780 O O . ASP B 1 154 ? -15.875 -34.938 -14.75 1 87.12 154 ASP B O 1
ATOM 3784 N N . GLU B 1 155 ? -14.344 -34.812 -13.18 1 90.81 155 GLU B N 1
ATOM 3785 C CA . GLU B 1 155 ? -14.969 -33.625 -12.602 1 90.81 155 GLU B CA 1
ATOM 3786 C C . GLU B 1 155 ? -14.641 -32.375 -13.422 1 90.81 155 GLU B C 1
ATOM 3788 O O . GLU B 1 155 ? -15.469 -31.469 -13.531 1 90.81 155 GLU B O 1
ATOM 3793 N N . TYR B 1 156 ? -13.422 -32.344 -13.992 1 94.25 156 TYR B N 1
ATOM 3794 C CA . TYR B 1 156 ? -12.984 -31.141 -14.68 1 94.25 156 TYR B CA 1
ATOM 3795 C C . TYR B 1 156 ? -12.445 -31.453 -16.062 1 94.25 156 TYR B C 1
ATOM 3797 O O . TYR B 1 156 ? -11.742 -32.469 -16.25 1 94.25 156 TYR B O 1
ATOM 3805 N N . ASP B 1 157 ? -12.867 -30.75 -16.984 1 96.44 157 ASP B N 1
ATOM 3806 C CA . ASP B 1 157 ? -12.172 -30.594 -18.25 1 96.44 157 ASP B CA 1
ATOM 3807 C C . ASP B 1 157 ? -11.633 -29.172 -18.422 1 96.44 157 ASP B C 1
ATOM 3809 O O . ASP B 1 157 ? -12.336 -28.297 -18.906 1 96.44 157 ASP B O 1
ATOM 3813 N N . LEU B 1 158 ? -10.367 -29.016 -18.094 1 98.25 158 LEU B N 1
ATOM 3814 C CA . LEU B 1 158 ? -9.797 -27.688 -17.938 1 98.25 158 LEU B CA 1
ATOM 3815 C C . LEU B 1 158 ? -9.289 -27.141 -19.266 1 98.25 158 LEU B C 1
ATOM 3817 O O . LEU B 1 158 ? -8.938 -25.953 -19.359 1 98.25 158 LEU B O 1
ATOM 3821 N N . TYR B 1 159 ? -9.188 -27.984 -20.234 1 98.25 159 TYR B N 1
ATOM 3822 C CA . TYR B 1 159 ? -8.727 -27.562 -21.562 1 98.25 159 TYR B CA 1
ATOM 3823 C C . TYR B 1 159 ? -9.461 -28.344 -22.656 1 98.25 159 TYR B C 1
ATOM 3825 O O . TYR B 1 159 ? -8.828 -29 -23.484 1 98.25 159 TYR B O 1
ATOM 3833 N N . PRO B 1 160 ? -10.766 -28.141 -22.672 1 97 160 PRO B N 1
ATOM 3834 C CA . PRO B 1 160 ? -11.578 -28.906 -23.609 1 97 160 PRO B CA 1
ATOM 3835 C C . PRO B 1 160 ? -11.227 -28.609 -25.078 1 97 160 PRO B C 1
ATOM 3837 O O . PRO B 1 160 ? -11 -27.453 -25.438 1 97 160 PRO B O 1
ATOM 3840 N N . ALA B 1 161 ? -11.211 -29.594 -25.891 1 95.56 161 ALA B N 1
ATOM 3841 C CA . ALA B 1 161 ? -10.773 -29.516 -27.281 1 95.56 161 ALA B CA 1
ATOM 3842 C C . ALA B 1 161 ? -11.578 -28.469 -28.031 1 95.56 161 ALA B C 1
ATOM 3844 O O . ALA B 1 161 ? -11.016 -27.703 -28.828 1 95.56 161 ALA B O 1
ATOM 3845 N N . GLY B 1 162 ? -12.836 -28.344 -27.891 1 96.44 162 GLY B N 1
ATOM 3846 C CA . GLY B 1 162 ? -13.703 -27.453 -28.641 1 96.44 162 GLY B CA 1
ATOM 3847 C C . GLY B 1 162 ? -13.57 -26 -28.219 1 96.44 162 GLY B C 1
ATOM 3848 O O . GLY B 1 162 ? -14.086 -25.109 -28.891 1 96.44 162 GLY B O 1
ATOM 3849 N N . LYS B 1 163 ? -12.758 -25.703 -27.141 1 97.62 163 LYS B N 1
ATOM 3850 C CA . LYS B 1 163 ? -12.656 -24.328 -26.641 1 97.62 163 LYS B CA 1
ATOM 3851 C C . LYS B 1 163 ? -11.203 -23.859 -26.594 1 97.62 163 LYS B C 1
ATOM 3853 O O . LYS B 1 163 ? -10.914 -22.766 -26.109 1 97.62 163 LYS B O 1
ATOM 3858 N N . ARG B 1 164 ? -10.281 -24.625 -27.062 1 98.12 164 ARG B N 1
ATOM 3859 C CA . ARG B 1 164 ? -8.859 -24.375 -26.859 1 98.12 164 ARG B CA 1
ATOM 3860 C C . ARG B 1 164 ? -8.445 -23.062 -27.516 1 98.12 164 ARG B C 1
ATOM 3862 O O . ARG B 1 164 ? -7.684 -22.281 -26.938 1 98.12 164 ARG B O 1
ATOM 3869 N N . ASP B 1 165 ? -8.969 -22.781 -28.703 1 98.19 165 ASP B N 1
ATOM 3870 C CA . ASP B 1 165 ? -8.633 -21.531 -29.375 1 98.19 165 ASP B CA 1
ATOM 3871 C C . ASP B 1 165 ? -9.086 -20.328 -28.547 1 98.19 165 ASP B C 1
ATOM 3873 O O . ASP B 1 165 ? -8.352 -19.344 -28.422 1 98.19 165 ASP B O 1
ATOM 3877 N N . ARG B 1 166 ? -10.273 -20.438 -28.062 1 98.31 166 ARG B N 1
ATOM 3878 C CA . ARG B 1 166 ? -10.812 -19.344 -27.25 1 98.31 166 ARG B CA 1
ATOM 3879 C C . ARG B 1 166 ? -10.039 -19.203 -25.938 1 98.31 166 ARG B C 1
ATOM 3881 O O . ARG B 1 166 ? -9.742 -18.094 -25.5 1 98.31 166 ARG B O 1
ATOM 3888 N N . ILE B 1 167 ? -9.711 -20.312 -25.344 1 98.69 167 ILE B N 1
ATOM 3889 C CA . ILE B 1 167 ? -8.945 -20.328 -24.109 1 98.69 167 ILE B CA 1
ATOM 3890 C C . ILE B 1 167 ? -7.59 -19.656 -24.328 1 98.69 167 ILE B C 1
ATOM 3892 O O . ILE B 1 167 ? -7.203 -18.766 -23.562 1 98.69 167 ILE B O 1
ATOM 3896 N N . ASP B 1 168 ? -6.941 -20.031 -25.391 1 98.56 168 ASP B N 1
ATOM 3897 C CA . ASP B 1 168 ? -5.617 -19.484 -25.672 1 98.56 168 ASP B CA 1
ATOM 3898 C C . ASP B 1 168 ? -5.691 -18 -25.984 1 98.56 168 ASP B C 1
ATOM 3900 O O . ASP B 1 168 ? -4.793 -17.234 -25.609 1 98.56 168 ASP B O 1
ATOM 3904 N N . ALA B 1 169 ? -6.699 -17.594 -26.641 1 98.62 169 ALA B N 1
ATOM 3905 C CA . ALA B 1 169 ? -6.891 -16.172 -26.938 1 98.62 169 ALA B CA 1
ATOM 3906 C C . ALA B 1 169 ? -7.078 -15.367 -25.656 1 98.62 169 ALA B C 1
ATOM 3908 O O . ALA B 1 169 ? -6.562 -14.25 -25.531 1 98.62 169 ALA B O 1
ATOM 3909 N N . VAL B 1 170 ? -7.844 -15.906 -24.719 1 98.69 170 VAL B N 1
ATOM 3910 C CA . VAL B 1 170 ? -8.07 -15.227 -23.453 1 98.69 170 VAL B CA 1
ATOM 3911 C C . VAL B 1 170 ? -6.766 -15.156 -22.656 1 98.69 170 VAL B C 1
ATOM 3913 O O . VAL B 1 170 ? -6.426 -14.109 -22.094 1 98.69 170 VAL B O 1
ATOM 3916 N N . VAL B 1 171 ? -6.055 -16.25 -22.625 1 98.56 171 VAL B N 1
ATOM 3917 C CA . VAL B 1 171 ? -4.777 -16.281 -21.922 1 98.56 171 VAL B CA 1
ATOM 3918 C C . VAL B 1 171 ? -3.846 -15.211 -22.484 1 98.56 171 VAL B C 1
ATOM 3920 O O . VAL B 1 171 ? -3.174 -14.508 -21.719 1 98.56 171 VAL B O 1
ATOM 3923 N N . GLU B 1 172 ? -3.828 -15.086 -23.75 1 97.88 172 GLU B N 1
ATOM 3924 C CA . GLU B 1 172 ? -3.004 -14.07 -24.406 1 97.88 172 GLU B CA 1
ATOM 3925 C C . GLU B 1 172 ? -3.465 -12.664 -24.031 1 97.88 172 GLU B C 1
ATOM 3927 O O . GLU B 1 172 ? -2.643 -11.781 -23.781 1 97.88 172 GLU B O 1
ATOM 3932 N N . LYS B 1 173 ? -4.719 -12.438 -23.984 1 98.25 173 LYS B N 1
ATOM 3933 C CA . LYS B 1 173 ? -5.301 -11.141 -23.672 1 98.25 173 LYS B CA 1
ATOM 3934 C C . LYS B 1 173 ? -4.98 -10.719 -22.234 1 98.25 173 LYS B C 1
ATOM 3936 O O . LYS B 1 173 ? -4.887 -9.531 -21.938 1 98.25 173 LYS B O 1
ATOM 3941 N N . LEU B 1 174 ? -4.805 -11.688 -21.344 1 98.5 174 LEU B N 1
ATOM 3942 C CA . LEU B 1 174 ? -4.531 -11.43 -19.938 1 98.5 174 LEU B CA 1
ATOM 3943 C C . LEU B 1 174 ? -3.072 -11.047 -19.734 1 98.5 174 LEU B C 1
ATOM 3945 O O . LEU B 1 174 ? -2.74 -10.367 -18.75 1 98.5 174 LEU B O 1
ATOM 3949 N N . TYR B 1 175 ? -2.268 -11.469 -20.609 1 98.19 175 TYR B N 1
ATOM 3950 C CA . TYR B 1 175 ? -0.832 -11.516 -20.359 1 98.19 175 TYR B CA 1
ATOM 3951 C C . TYR B 1 175 ? -0.259 -10.109 -20.219 1 98.19 175 TYR B C 1
ATOM 3953 O O . TYR B 1 175 ? 0.199 -9.719 -19.141 1 98.19 175 TYR B O 1
ATOM 3961 N N . GLU B 1 176 ? -0.344 -9.242 -21.156 1 97.25 176 GLU B N 1
ATOM 3962 C CA . GLU B 1 176 ? 0.347 -7.953 -21.188 1 97.25 176 GLU B CA 1
ATOM 3963 C C . GLU B 1 176 ? -0.24 -6.992 -20.156 1 97.25 176 GLU B C 1
ATOM 3965 O O . GLU B 1 176 ? 0.493 -6.414 -19.344 1 97.25 176 GLU B O 1
ATOM 3970 N N . PRO B 1 177 ? -1.532 -6.832 -20.109 1 98.12 177 PRO B N 1
ATOM 3971 C CA . PRO B 1 177 ? -2.041 -5.758 -19.25 1 98.12 177 PRO B CA 1
ATOM 3972 C C . PRO B 1 177 ? -2.135 -6.168 -17.781 1 98.12 177 PRO B C 1
ATOM 3974 O O . PRO B 1 177 ? -2.055 -5.316 -16.891 1 98.12 177 PRO B O 1
ATOM 3977 N N . ILE B 1 178 ? -2.322 -7.496 -17.531 1 98.69 178 ILE B N 1
ATOM 3978 C CA . ILE B 1 178 ? -2.57 -7.875 -16.156 1 98.69 178 ILE B CA 1
ATOM 3979 C C . ILE B 1 178 ? -1.39 -8.68 -15.617 1 98.69 178 ILE B C 1
ATOM 3981 O O . ILE B 1 178 ? -0.677 -8.227 -14.719 1 98.69 178 ILE B O 1
ATOM 3985 N N . LEU B 1 179 ? -1.062 -9.859 -16.234 1 98.62 179 LEU B N 1
ATOM 3986 C CA . LEU B 1 179 ? -0.094 -10.805 -15.68 1 98.62 179 LEU B CA 1
ATOM 3987 C C . LEU B 1 179 ? 1.319 -10.234 -15.758 1 98.62 179 LEU B C 1
ATOM 3989 O O . LEU B 1 179 ? 2.072 -10.297 -14.781 1 98.62 179 LEU B O 1
ATOM 3993 N N . LYS B 1 180 ? 1.68 -9.68 -16.891 1 97.94 180 LYS B N 1
ATOM 3994 C CA . LYS B 1 180 ? 2.955 -8.977 -17.047 1 97.94 180 LYS B CA 1
ATOM 3995 C C . LYS B 1 180 ? 2.854 -7.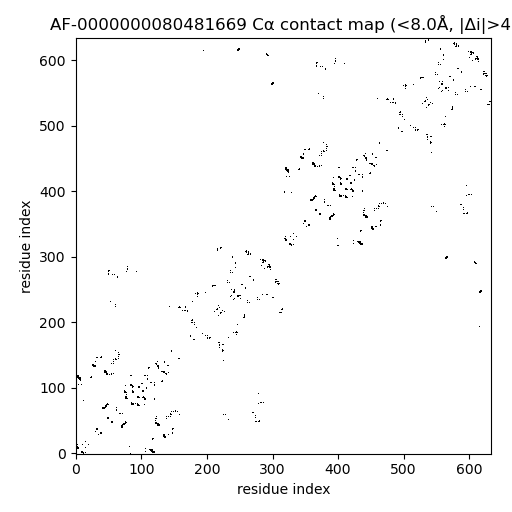539 -16.547 1 97.94 180 LYS B C 1
ATOM 3997 O O . LYS B 1 180 ? 3.818 -6.992 -16.016 1 97.94 180 LYS B O 1
ATOM 4002 N N . GLY B 1 181 ? 1.659 -6.93 -16.734 1 98.31 181 GLY B N 1
ATOM 4003 C CA . GLY B 1 181 ? 1.434 -5.527 -16.438 1 98.31 181 GLY B CA 1
ATOM 4004 C C . GLY B 1 181 ? 1.699 -5.172 -14.984 1 98.31 181 GLY B C 1
ATOM 4005 O O . GLY B 1 181 ? 2.229 -4.098 -14.695 1 98.31 181 GLY B O 1
ATOM 4006 N N . VAL B 1 182 ? 1.307 -6.039 -14.07 1 98.25 182 VAL B N 1
ATOM 4007 C CA . VAL B 1 182 ? 1.508 -5.77 -12.648 1 98.25 182 VAL B CA 1
ATOM 4008 C C . VAL B 1 182 ? 3 -5.645 -12.359 1 98.25 182 VAL B C 1
ATOM 4010 O O . VAL B 1 182 ? 3.41 -4.816 -11.539 1 98.25 182 VAL B O 1
ATOM 4013 N N . TYR B 1 183 ? 3.863 -6.406 -13.023 1 97.69 183 TYR B N 1
ATOM 4014 C CA . TYR B 1 183 ? 5.305 -6.344 -12.828 1 97.69 183 TYR B CA 1
ATOM 4015 C C . TYR B 1 183 ? 5.902 -5.141 -13.555 1 97.69 183 TYR B C 1
ATOM 4017 O O . TYR B 1 183 ? 6.875 -4.547 -13.086 1 97.69 183 TYR B O 1
ATOM 4025 N N . THR B 1 184 ? 5.316 -4.848 -14.719 1 98.12 184 THR B N 1
ATOM 4026 C CA . THR B 1 184 ? 5.73 -3.619 -15.391 1 98.12 184 THR B CA 1
ATOM 4027 C C . THR B 1 184 ? 5.527 -2.412 -14.477 1 98.12 184 THR B C 1
ATOM 4029 O O . THR B 1 184 ? 6.391 -1.541 -14.383 1 98.12 184 THR B O 1
ATOM 4032 N N . ALA B 1 185 ? 4.441 -2.396 -13.758 1 98.38 185 ALA B N 1
ATOM 4033 C CA . ALA B 1 185 ? 4.168 -1.332 -12.797 1 98.38 185 ALA B CA 1
ATOM 4034 C C . ALA B 1 185 ? 5.121 -1.411 -11.609 1 98.38 185 ALA B C 1
ATOM 4036 O O . ALA B 1 185 ? 5.75 -0.415 -11.242 1 98.38 185 ALA B O 1
ATOM 4037 N N . GLY B 1 186 ? 5.262 -2.547 -11.062 1 97.69 186 GLY B N 1
ATOM 4038 C CA . GLY B 1 186 ? 6.031 -2.74 -9.836 1 97.69 186 GLY B CA 1
ATOM 4039 C C . GLY B 1 186 ? 7.508 -2.438 -10.016 1 97.69 186 GLY B C 1
ATOM 4040 O O . GLY B 1 186 ? 8.156 -1.941 -9.086 1 97.69 186 GLY B O 1
ATOM 4041 N N . PHE B 1 187 ? 8.055 -2.771 -11.211 1 96.44 187 PHE B N 1
ATOM 4042 C CA . PHE B 1 187 ? 9.484 -2.627 -11.453 1 96.44 187 PHE B CA 1
ATOM 4043 C C . PHE B 1 187 ? 9.758 -1.501 -12.438 1 96.44 187 PHE B C 1
ATOM 4045 O O . PHE B 1 187 ? 10.789 -1.498 -13.117 1 96.44 187 PHE B O 1
ATOM 4052 N N . ALA B 1 188 ? 8.797 -0.62 -12.586 1 97.12 188 ALA B N 1
ATOM 4053 C CA . ALA B 1 188 ? 8.93 0.5 -13.516 1 97.12 188 ALA B CA 1
ATOM 4054 C C . ALA B 1 188 ? 10.195 1.3 -13.242 1 97.12 188 ALA B C 1
ATOM 4056 O O . ALA B 1 188 ? 10.672 1.354 -12.102 1 97.12 188 ALA B O 1
ATOM 4057 N N . GLN B 1 189 ? 10.688 1.952 -14.289 1 95.25 189 GLN B N 1
ATOM 4058 C CA . GLN B 1 189 ? 11.914 2.742 -14.172 1 95.25 189 GLN B CA 1
ATOM 4059 C C . GLN B 1 189 ? 11.602 4.238 -14.195 1 95.25 189 GLN B C 1
ATOM 4061 O O . GLN B 1 189 ? 12.508 5.066 -14.086 1 95.25 189 GLN B O 1
ATOM 4066 N N . SER B 1 190 ? 10.359 4.555 -14.43 1 97.69 190 SER B N 1
ATOM 4067 C CA . SER B 1 190 ? 9.922 5.945 -14.414 1 97.69 190 SER B CA 1
ATOM 4068 C C . SER B 1 190 ? 8.469 6.062 -13.945 1 97.69 190 SER B C 1
ATOM 4070 O O . SER B 1 190 ? 7.695 5.109 -14.07 1 97.69 190 SER B O 1
ATOM 4072 N N . GLN B 1 191 ? 8.102 7.215 -13.469 1 97.75 191 GLN B N 1
ATOM 4073 C CA . GLN B 1 191 ? 6.73 7.496 -13.062 1 97.75 191 GLN B CA 1
ATOM 4074 C C . GLN B 1 191 ? 5.762 7.281 -14.219 1 97.75 191 GLN B C 1
ATOM 4076 O O . GLN B 1 191 ? 4.68 6.715 -14.039 1 97.75 191 GLN B O 1
ATOM 4081 N N . ASP B 1 192 ? 6.133 7.707 -15.383 1 98.12 192 ASP B N 1
ATOM 4082 C CA . ASP B 1 192 ? 5.281 7.598 -16.562 1 98.12 192 ASP B CA 1
ATOM 4083 C C . ASP B 1 192 ? 5.004 6.133 -16.906 1 98.12 192 ASP B C 1
ATOM 4085 O O . ASP B 1 192 ? 3.859 5.758 -17.172 1 98.12 192 ASP B O 1
ATOM 4089 N N . THR B 1 193 ? 6.066 5.285 -16.906 1 98.25 193 THR B N 1
ATOM 4090 C CA . THR B 1 193 ? 5.906 3.861 -17.188 1 98.25 193 THR B CA 1
ATOM 4091 C C . THR B 1 193 ? 4.988 3.207 -16.156 1 98.25 193 THR B C 1
ATOM 4093 O O . THR B 1 193 ? 4.113 2.414 -16.516 1 98.25 193 THR B O 1
ATOM 4096 N N . TYR B 1 194 ? 5.227 3.609 -14.914 1 98.56 194 TYR B N 1
ATOM 4097 C CA . TYR B 1 194 ? 4.383 3.111 -13.828 1 98.56 194 TYR B CA 1
ATOM 4098 C C . TYR B 1 194 ? 2.92 3.465 -14.078 1 98.56 194 TYR B C 1
ATOM 4100 O O . TYR B 1 194 ? 2.051 2.59 -14.062 1 98.56 194 TYR B O 1
ATOM 4108 N N . GLU B 1 195 ? 2.645 4.727 -14.359 1 98.62 195 GLU B N 1
ATOM 4109 C CA . GLU B 1 195 ? 1.274 5.199 -14.523 1 98.62 195 GLU B CA 1
ATOM 4110 C C . GLU B 1 195 ? 0.599 4.531 -15.719 1 98.62 195 GLU B C 1
ATOM 4112 O O . GLU B 1 195 ? -0.565 4.133 -15.633 1 98.62 195 GLU B O 1
ATOM 4117 N N . ARG B 1 196 ? 1.302 4.336 -16.797 1 98.38 196 ARG B N 1
ATOM 4118 C CA . ARG B 1 196 ? 0.75 3.705 -17.984 1 98.38 196 ARG B CA 1
ATOM 4119 C C . ARG B 1 196 ? 0.398 2.244 -17.719 1 98.38 196 ARG B C 1
ATOM 4121 O O . ARG B 1 196 ? -0.654 1.766 -18.156 1 98.38 196 ARG B O 1
ATOM 4128 N N . ALA B 1 197 ? 1.313 1.58 -17.031 1 98.69 197 ALA B N 1
ATOM 4129 C CA . ALA B 1 197 ? 1.076 0.175 -16.719 1 98.69 197 ALA B CA 1
ATOM 4130 C C . ALA B 1 197 ? -0.139 0.016 -15.812 1 98.69 197 ALA B C 1
ATOM 4132 O O . ALA B 1 197 ? -0.971 -0.869 -16.016 1 98.69 197 ALA B O 1
ATOM 4133 N N . VAL B 1 198 ? -0.256 0.904 -14.82 1 98.81 198 VAL B N 1
ATOM 4134 C CA . VAL B 1 198 ? -1.363 0.848 -13.867 1 98.81 198 VAL B CA 1
ATOM 4135 C C . VAL B 1 198 ? -2.678 1.129 -14.594 1 98.81 198 VAL B C 1
ATOM 4137 O O . VAL B 1 198 ? -3.658 0.4 -14.422 1 98.81 198 VAL B O 1
ATOM 4140 N N . GLU B 1 199 ? -2.711 2.123 -15.391 1 98.5 199 GLU B N 1
ATOM 4141 C CA . GLU B 1 199 ? -3.926 2.475 -16.125 1 98.5 199 GLU B CA 1
ATOM 4142 C C . GLU B 1 199 ? -4.359 1.343 -17.047 1 98.5 199 GLU B C 1
ATOM 4144 O O . GLU B 1 199 ? -5.539 0.982 -17.078 1 98.5 199 GLU B O 1
ATOM 4149 N N . ALA B 1 200 ? -3.379 0.767 -17.75 1 98.69 200 ALA B N 1
ATOM 4150 C CA . ALA B 1 200 ? -3.68 -0.335 -18.656 1 98.69 200 ALA B CA 1
ATOM 4151 C C . ALA B 1 200 ? -4.227 -1.54 -17.906 1 98.69 200 ALA B C 1
ATOM 4153 O O . ALA B 1 200 ? -5.156 -2.203 -18.359 1 98.69 200 ALA B O 1
ATOM 4154 N N . MET B 1 201 ? -3.643 -1.83 -16.797 1 98.75 201 MET B N 1
ATOM 4155 C CA . MET B 1 201 ? -4.07 -2.963 -15.984 1 98.75 201 MET B CA 1
ATOM 4156 C C . MET B 1 201 ? -5.508 -2.779 -15.508 1 98.75 201 MET B C 1
ATOM 4158 O O . MET B 1 201 ? -6.32 -3.701 -15.609 1 98.75 201 MET B O 1
ATOM 4162 N N . PHE B 1 202 ? -5.852 -1.585 -15.047 1 98.81 202 PHE B N 1
ATOM 4163 C CA . PHE B 1 202 ? -7.184 -1.376 -14.484 1 98.81 202 PHE B CA 1
ATOM 4164 C C . PHE B 1 202 ? -8.227 -1.282 -15.594 1 98.81 202 PHE B C 1
ATOM 4166 O O . PHE B 1 202 ? -9.375 -1.683 -15.406 1 98.81 202 PHE B O 1
ATOM 4173 N N . ASP B 1 203 ? -7.797 -0.784 -16.781 1 98.75 203 ASP B N 1
ATOM 4174 C CA . ASP B 1 203 ? -8.688 -0.887 -17.938 1 98.75 203 ASP B CA 1
ATOM 4175 C C . ASP B 1 203 ? -9.023 -2.346 -18.25 1 98.75 203 ASP B C 1
ATOM 4177 O O . ASP B 1 203 ? -10.172 -2.676 -18.531 1 98.75 203 ASP B O 1
ATOM 4181 N N . ALA B 1 204 ? -8.031 -3.166 -18.172 1 98.88 204 ALA B N 1
ATOM 4182 C CA . ALA B 1 204 ? -8.234 -4.59 -18.422 1 98.88 204 ALA B CA 1
ATOM 4183 C C . ALA B 1 204 ? -9.102 -5.23 -17.344 1 98.88 204 ALA B C 1
ATOM 4185 O O . ALA B 1 204 ? -9.977 -6.035 -17.641 1 98.88 204 ALA B O 1
ATOM 4186 N N . LEU B 1 205 ? -8.859 -4.918 -16.062 1 98.88 205 LEU B N 1
ATOM 4187 C CA . LEU B 1 205 ? -9.688 -5.43 -14.977 1 98.88 205 LEU B CA 1
ATOM 4188 C C . LEU B 1 205 ? -11.141 -4.996 -15.148 1 98.88 205 LEU B C 1
ATOM 4190 O O . LEU B 1 205 ? -12.062 -5.789 -14.93 1 98.88 205 LEU B O 1
ATOM 4194 N N . ASP B 1 206 ? -11.32 -3.742 -15.547 1 98.75 206 ASP B N 1
ATOM 4195 C CA . ASP B 1 206 ? -12.664 -3.248 -15.812 1 98.75 206 ASP B CA 1
ATOM 4196 C C . ASP B 1 206 ? -13.328 -4.043 -16.938 1 98.75 206 ASP B C 1
ATOM 4198 O O . ASP B 1 206 ? -14.523 -4.359 -16.859 1 98.75 206 ASP B O 1
ATOM 4202 N N . TYR B 1 207 ? -12.562 -4.309 -17.953 1 98.81 207 TYR B N 1
ATOM 4203 C CA . TYR B 1 207 ? -13.07 -5.105 -19.062 1 98.81 207 TYR B CA 1
ATOM 4204 C C . TYR B 1 207 ? -13.547 -6.469 -18.578 1 98.81 207 TYR B C 1
ATOM 4206 O O . TYR B 1 207 ? -14.672 -6.887 -18.891 1 98.81 207 TYR B O 1
ATOM 4214 N N . TRP B 1 208 ? -12.781 -7.164 -17.812 1 98.75 208 TRP B N 1
ATOM 4215 C CA . TRP B 1 208 ? -13.141 -8.5 -17.359 1 98.75 208 TRP B CA 1
ATOM 4216 C C . TRP B 1 208 ? -14.25 -8.445 -16.312 1 98.75 208 TRP B C 1
ATOM 4218 O O . TRP B 1 208 ? -15.062 -9.367 -16.203 1 98.75 208 TRP B O 1
ATOM 4228 N N . GLU B 1 209 ? -14.266 -7.336 -15.508 1 98.5 209 GLU B N 1
ATOM 4229 C CA . GLU B 1 209 ? -15.406 -7.098 -14.625 1 98.5 209 GLU B CA 1
ATOM 4230 C C . GLU B 1 209 ? -16.719 -7.109 -15.398 1 98.5 209 GLU B C 1
ATOM 4232 O O . GLU B 1 209 ? -17.688 -7.746 -14.984 1 98.5 209 GLU B O 1
ATOM 4237 N N . ASP B 1 210 ? -16.672 -6.477 -16.531 1 98.19 210 ASP B N 1
ATOM 4238 C CA . ASP B 1 210 ? -17.859 -6.395 -17.375 1 98.19 210 ASP B CA 1
ATOM 4239 C C . ASP B 1 210 ? -18.188 -7.746 -18 1 98.19 210 ASP B C 1
ATOM 4241 O O . ASP B 1 210 ? -19.359 -8.148 -18.062 1 98.19 210 ASP B O 1
ATOM 4245 N N . VAL B 1 211 ? -17.219 -8.492 -18.469 1 98.06 211 VAL B N 1
ATOM 4246 C CA . VAL B 1 211 ? -17.422 -9.805 -19.078 1 98.06 211 VAL B CA 1
ATOM 4247 C C . VAL B 1 211 ? -18.047 -10.766 -18.078 1 98.06 211 VAL B C 1
ATOM 4249 O O . VAL B 1 211 ? -18.984 -11.492 -18.391 1 98.06 211 VAL B O 1
ATOM 4252 N N . LEU B 1 212 ? -17.609 -10.711 -16.844 1 98 212 LEU B N 1
ATOM 4253 C CA . LEU B 1 212 ? -18.016 -11.648 -15.812 1 98 212 LEU B CA 1
ATOM 4254 C C . LEU B 1 212 ? -19.406 -11.297 -15.266 1 98 212 LEU B C 1
ATOM 4256 O O . LEU B 1 212 ? -19.984 -12.047 -14.477 1 98 212 LEU B O 1
ATOM 4260 N N . ASP B 1 213 ? -19.812 -10.117 -15.688 1 95.88 213 ASP B N 1
ATOM 4261 C CA . ASP B 1 213 ? -21.188 -9.773 -15.367 1 95.88 213 ASP B CA 1
ATOM 4262 C C . ASP B 1 213 ? -22.172 -10.656 -16.125 1 95.88 213 ASP B C 1
ATOM 4264 O O . ASP B 1 213 ? -23.312 -10.852 -15.695 1 95.88 213 ASP B O 1
ATOM 4268 N N . ASN B 1 214 ? -21.703 -11.258 -17.25 1 95.25 214 ASN B N 1
ATOM 4269 C CA . ASN B 1 214 ? -22.609 -11.953 -18.156 1 95.25 214 ASN B CA 1
ATOM 4270 C C . ASN B 1 214 ? -22.266 -13.438 -18.266 1 95.25 214 ASN B C 1
ATOM 4272 O O . ASN B 1 214 ? -22.969 -14.195 -18.938 1 95.25 214 ASN B O 1
ATOM 4276 N N . GLN B 1 215 ? -21.266 -13.883 -17.656 1 95.56 215 GLN B N 1
ATOM 4277 C CA . GLN B 1 215 ? -20.859 -15.289 -17.656 1 95.56 215 GLN B CA 1
ATOM 4278 C C . GLN B 1 215 ? -20.094 -15.641 -16.375 1 95.56 215 GLN B C 1
ATOM 4280 O O . GLN B 1 215 ? -19.547 -14.758 -15.719 1 95.56 215 GLN B O 1
ATOM 4285 N N . ARG B 1 216 ? -19.938 -16.875 -16.016 1 96.62 216 ARG B N 1
ATOM 4286 C CA . ARG B 1 216 ? -19.391 -17.312 -14.734 1 96.62 216 ARG B CA 1
ATOM 4287 C C . ARG B 1 216 ? -17.875 -17.297 -14.75 1 96.62 216 ARG B C 1
ATOM 4289 O O . ARG B 1 216 ? -17.234 -16.859 -13.781 1 96.62 216 ARG B O 1
ATOM 4296 N N . PHE B 1 217 ? -17.312 -17.828 -15.883 1 98.19 217 PHE B N 1
ATOM 4297 C CA . PHE B 1 217 ? -15.867 -17.906 -16 1 98.19 217 PHE B CA 1
ATOM 4298 C C . PHE B 1 217 ? -15.398 -17.172 -17.266 1 98.19 217 PHE B C 1
ATOM 4300 O O . PHE B 1 217 ? -16.203 -16.609 -18 1 98.19 217 PHE B O 1
ATOM 4307 N N . LEU B 1 218 ? -14.125 -17.109 -17.5 1 98.5 218 LEU B N 1
ATOM 4308 C CA . LEU B 1 218 ? -13.547 -16.25 -18.531 1 98.5 218 LEU B CA 1
ATOM 4309 C C . LEU B 1 218 ? -13.953 -16.734 -19.922 1 98.5 218 LEU B C 1
ATOM 4311 O O . LEU B 1 218 ? -14.086 -15.945 -20.844 1 98.5 218 LEU B O 1
ATOM 4315 N N . VAL B 1 219 ? -14.109 -18.078 -20.094 1 97.75 219 VAL B N 1
ATOM 4316 C CA . VAL B 1 219 ? -14.469 -18.656 -21.391 1 97.75 219 VAL B CA 1
ATOM 4317 C C . VAL B 1 219 ? -15.844 -19.312 -21.297 1 97.75 219 VAL B C 1
ATOM 4319 O O . VAL B 1 219 ? -16.047 -20.422 -21.797 1 97.75 219 VAL B O 1
ATOM 4322 N N . GLY B 1 220 ? -16.766 -18.734 -20.547 1 95.06 220 GLY B N 1
ATOM 4323 C CA . GLY B 1 220 ? -18.125 -19.234 -20.484 1 95.06 220 GLY B CA 1
ATOM 4324 C C . GLY B 1 220 ? -18.5 -19.766 -19.109 1 95.06 220 GLY B C 1
ATOM 4325 O O . GLY B 1 220 ? -18.281 -19.094 -18.109 1 95.06 220 GLY B O 1
ATOM 4326 N N . ASP B 1 221 ? -19.031 -20.953 -19.125 1 93.56 221 ASP B N 1
ATOM 4327 C CA . ASP B 1 221 ? -19.672 -21.406 -17.906 1 93.56 221 ASP B CA 1
ATOM 4328 C C . ASP B 1 221 ? -18.844 -22.469 -17.203 1 93.56 221 ASP B C 1
ATOM 4330 O O . ASP B 1 221 ? -19.219 -22.969 -16.125 1 93.56 221 ASP B O 1
ATOM 4334 N N . SER B 1 222 ? -17.734 -22.734 -17.75 1 94.56 222 SER B N 1
ATOM 4335 C CA . SER B 1 222 ? -16.906 -23.781 -17.156 1 94.56 222 SER B CA 1
ATOM 4336 C C . SER B 1 222 ? -15.516 -23.234 -16.828 1 94.56 222 SER B C 1
ATOM 4338 O O . SER B 1 222 ? -14.992 -22.375 -17.531 1 94.56 222 SER B O 1
ATOM 4340 N N . LEU B 1 223 ? -14.977 -23.828 -15.766 1 97.62 223 LEU B N 1
ATOM 4341 C CA . LEU B 1 223 ? -13.617 -23.5 -15.344 1 97.62 223 LEU B CA 1
ATOM 4342 C C . LEU B 1 223 ? -12.602 -24.047 -16.344 1 97.62 223 LEU B C 1
ATOM 4344 O O . LEU B 1 223 ? -12.695 -25.203 -16.766 1 97.62 223 LEU B O 1
ATOM 4348 N N . THR B 1 224 ? -11.703 -23.25 -16.797 1 98.5 224 THR B N 1
ATOM 4349 C CA . THR B 1 224 ? -10.656 -23.672 -17.719 1 98.5 224 THR B CA 1
ATOM 4350 C C . THR B 1 224 ? -9.289 -23.188 -17.234 1 98.5 224 THR B C 1
ATOM 4352 O O . THR B 1 224 ? -9.195 -22.484 -16.234 1 98.5 224 THR B O 1
ATOM 4355 N N . ILE B 1 225 ? -8.234 -23.453 -17.969 1 98.62 225 ILE B N 1
ATOM 4356 C CA . ILE B 1 225 ? -6.887 -23.047 -17.609 1 98.62 225 ILE B CA 1
ATOM 4357 C C . ILE B 1 225 ? -6.762 -21.531 -17.734 1 98.62 225 ILE B C 1
ATOM 4359 O O . ILE B 1 225 ? -5.867 -20.922 -17.141 1 98.62 225 ILE B O 1
ATOM 4363 N N . ALA B 1 226 ? -7.637 -20.875 -18.531 1 98.81 226 ALA B N 1
ATOM 4364 C CA . ALA B 1 226 ? -7.625 -19.422 -18.578 1 98.81 226 ALA B CA 1
ATOM 4365 C C . ALA B 1 226 ? -7.934 -18.812 -17.203 1 98.81 226 ALA B C 1
ATOM 4367 O O . ALA B 1 226 ? -7.289 -17.859 -16.781 1 98.81 226 ALA B O 1
ATOM 4368 N N . ASP B 1 227 ? -8.898 -19.438 -16.562 1 98.88 227 ASP B N 1
ATOM 4369 C CA . ASP B 1 227 ? -9.258 -19 -15.219 1 98.88 227 ASP B CA 1
ATOM 4370 C C . ASP B 1 227 ? -8.109 -19.25 -14.242 1 98.88 227 ASP B C 1
ATOM 4372 O O . ASP B 1 227 ? -7.801 -18.391 -13.406 1 98.88 227 ASP B O 1
ATOM 4376 N N . LEU B 1 228 ? -7.516 -20.375 -14.406 1 98.88 228 LEU B N 1
ATOM 4377 C CA . LEU B 1 228 ? -6.469 -20.781 -13.477 1 98.88 228 LEU B CA 1
ATOM 4378 C C . LEU B 1 228 ? -5.176 -20.016 -13.734 1 98.88 228 LEU B C 1
ATOM 4380 O O . LEU B 1 228 ? -4.285 -20 -12.883 1 98.88 228 LEU B O 1
ATOM 4384 N N . ARG B 1 229 ? -5.082 -19.391 -14.898 1 98.69 229 ARG B N 1
ATOM 4385 C CA . ARG B 1 229 ? -3.986 -18.484 -15.219 1 98.69 229 ARG B CA 1
ATOM 4386 C C . ARG B 1 229 ? -4.18 -17.125 -14.547 1 98.69 229 ARG B C 1
ATOM 4388 O O . ARG B 1 229 ? -3.213 -16.5 -14.125 1 98.69 229 ARG B O 1
ATOM 4395 N N . LEU B 1 230 ? -5.371 -16.672 -14.391 1 98.94 230 LEU B N 1
ATOM 4396 C CA . LEU B 1 230 ? -5.684 -15.352 -13.859 1 98.94 230 LEU B CA 1
ATOM 4397 C C . LEU B 1 230 ? -5.809 -15.398 -12.336 1 98.94 230 LEU B C 1
ATOM 4399 O O . LEU B 1 230 ? -5.391 -14.469 -11.648 1 98.94 230 LEU B O 1
ATOM 4403 N N . PHE B 1 231 ? -6.371 -16.5 -11.797 1 98.88 231 PHE B N 1
ATOM 4404 C CA . PHE B 1 231 ? -6.727 -16.625 -10.383 1 98.88 231 PHE B CA 1
ATOM 4405 C C . PHE B 1 231 ? -5.535 -16.297 -9.492 1 98.88 231 PHE B C 1
ATOM 4407 O O . PHE B 1 231 ? -5.672 -15.57 -8.508 1 98.88 231 PHE B O 1
ATOM 4414 N N . PRO B 1 232 ? -4.34 -16.781 -9.836 1 98.94 232 PRO B N 1
ATOM 4415 C CA . PRO B 1 232 ? -3.201 -16.484 -8.969 1 98.94 232 PRO B CA 1
ATOM 4416 C C . PRO B 1 232 ? -2.93 -14.977 -8.836 1 98.94 232 PRO B C 1
ATOM 4418 O O . PRO B 1 232 ? -2.551 -14.508 -7.766 1 98.94 232 PRO B O 1
ATOM 4421 N N . ALA B 1 233 ? -3.096 -14.25 -9.922 1 98.81 233 ALA B N 1
ATOM 4422 C CA . ALA B 1 233 ? -2.912 -12.805 -9.859 1 98.81 233 ALA B CA 1
ATOM 4423 C C . ALA B 1 233 ? -3.99 -12.148 -9 1 98.81 233 ALA B C 1
ATOM 4425 O O . ALA B 1 233 ? -3.709 -11.219 -8.242 1 98.81 233 ALA B O 1
ATOM 4426 N N . LEU B 1 234 ? -5.188 -12.633 -9.086 1 98.88 234 LEU B N 1
ATOM 4427 C CA . LEU B 1 234 ? -6.301 -12.023 -8.375 1 98.88 234 LEU B CA 1
ATOM 4428 C C . LEU B 1 234 ? -6.199 -12.273 -6.875 1 98.88 234 LEU B C 1
ATOM 4430 O O . LEU B 1 234 ? -6.387 -11.359 -6.074 1 98.88 234 LEU B O 1
ATOM 4434 N N . VAL B 1 235 ? -5.875 -13.492 -6.512 1 98.69 235 VAL B N 1
ATOM 4435 C CA . VAL B 1 235 ? -5.891 -13.867 -5.102 1 98.69 235 VAL B CA 1
ATOM 4436 C C . VAL B 1 235 ? -4.781 -13.125 -4.363 1 98.69 235 VAL B C 1
ATOM 4438 O O . VAL B 1 235 ? -4.871 -12.906 -3.15 1 98.69 235 VAL B O 1
ATOM 4441 N N . ARG B 1 236 ? -3.723 -12.688 -5.02 1 98.25 236 ARG B N 1
ATOM 4442 C CA . ARG B 1 236 ? -2.619 -11.984 -4.371 1 98.25 236 ARG B CA 1
ATOM 4443 C C . ARG B 1 236 ? -2.721 -10.484 -4.602 1 98.25 236 ARG B C 1
ATOM 4445 O O . ARG B 1 236 ? -1.889 -9.719 -4.109 1 98.25 236 ARG B O 1
ATOM 4452 N N . PHE B 1 237 ? -3.734 -9.977 -5.293 1 98.81 237 PHE B N 1
ATOM 4453 C CA . PHE B 1 237 ? -3.83 -8.586 -5.719 1 98.81 237 PHE B CA 1
ATOM 4454 C C . PHE B 1 237 ? -3.826 -7.648 -4.516 1 98.81 237 PHE B C 1
ATOM 4456 O O . PHE B 1 237 ? -2.922 -6.828 -4.363 1 98.81 237 PHE B O 1
ATOM 4463 N N . ASP B 1 238 ? -4.754 -7.754 -3.633 1 98.56 238 ASP B N 1
ATOM 4464 C CA . ASP B 1 238 ? -4.883 -6.848 -2.496 1 98.56 238 ASP B CA 1
ATOM 4465 C C . ASP B 1 238 ? -3.76 -7.07 -1.485 1 98.56 238 ASP B C 1
ATOM 4467 O O . ASP B 1 238 ? -3.188 -6.109 -0.964 1 98.56 238 ASP B O 1
ATOM 4471 N N . PRO B 1 239 ? -3.322 -8.312 -1.24 1 98.38 239 PRO B N 1
ATOM 4472 C CA . PRO B 1 239 ? -2.27 -8.531 -0.245 1 98.38 239 PRO B CA 1
ATOM 4473 C C . PRO B 1 239 ? -0.9 -8.047 -0.718 1 98.38 239 PRO B C 1
ATOM 4475 O O . PRO B 1 239 ? -0.03 -7.75 0.103 1 98.38 239 PRO B O 1
ATOM 4478 N N . VAL B 1 240 ? -0.712 -8.008 -2.025 1 98.62 240 VAL B N 1
ATOM 4479 C CA . VAL B 1 240 ? 0.646 -7.742 -2.488 1 98.62 240 VAL B CA 1
ATOM 4480 C C . VAL B 1 240 ? 0.632 -6.613 -3.516 1 98.62 240 VAL B C 1
ATOM 4482 O O . VAL B 1 240 ? 1.173 -5.531 -3.266 1 98.62 240 VAL B O 1
ATOM 4485 N N . TYR B 1 241 ? -0.063 -6.781 -4.664 1 98.75 241 TYR B N 1
ATOM 4486 C CA . TYR B 1 241 ? 0.076 -5.883 -5.805 1 98.75 241 TYR B CA 1
ATOM 4487 C C . TYR B 1 241 ? -0.432 -4.488 -5.457 1 98.75 241 TYR B C 1
ATOM 4489 O O . TYR B 1 241 ? 0.159 -3.484 -5.871 1 98.75 241 TYR B O 1
ATOM 4497 N N . TYR B 1 242 ? -1.514 -4.426 -4.672 1 98.62 242 TYR B N 1
ATOM 4498 C CA . TYR B 1 242 ? -2.115 -3.156 -4.281 1 98.62 242 TYR B CA 1
ATOM 4499 C C . TYR B 1 242 ? -1.116 -2.287 -3.529 1 98.62 242 TYR B C 1
ATOM 4501 O O . TYR B 1 242 ? -0.951 -1.106 -3.842 1 98.62 242 TYR B O 1
ATOM 4509 N N . THR B 1 243 ? -0.484 -2.846 -2.539 1 98.19 243 THR B N 1
ATOM 4510 C CA . THR B 1 243 ? 0.4 -2.084 -1.664 1 98.19 243 THR B CA 1
ATOM 4511 C C . THR B 1 243 ? 1.83 -2.098 -2.197 1 98.19 243 THR B C 1
ATOM 4513 O O . THR B 1 243 ? 2.406 -1.042 -2.471 1 98.19 243 THR B O 1
ATOM 4516 N N . HIS B 1 244 ? 2.406 -3.252 -2.475 1 98.31 244 HIS B N 1
ATOM 4517 C CA . HIS B 1 244 ? 3.814 -3.428 -2.809 1 98.31 244 HIS B CA 1
ATOM 4518 C C . HIS B 1 244 ? 4.148 -2.787 -4.152 1 98.31 244 HIS B C 1
ATOM 4520 O O . HIS B 1 244 ? 5.168 -2.109 -4.285 1 98.31 244 HIS B O 1
ATOM 4526 N N . PHE B 1 245 ? 3.229 -2.986 -5.121 1 98.44 245 PHE B N 1
ATOM 4527 C CA . PHE B 1 245 ? 3.475 -2.475 -6.465 1 98.44 245 PHE B CA 1
ATOM 4528 C C . PHE B 1 245 ? 2.686 -1.194 -6.707 1 98.44 245 PHE B C 1
ATOM 4530 O O . PHE B 1 245 ? 2.762 -0.61 -7.793 1 98.44 245 PHE B O 1
ATOM 4537 N N . LYS B 1 246 ? 1.856 -0.747 -5.707 1 98.38 246 LYS B N 1
ATOM 4538 C CA . LYS B 1 246 ? 1.078 0.487 -5.758 1 98.38 246 LYS B CA 1
ATOM 4539 C C . LYS B 1 246 ? 0.089 0.468 -6.918 1 98.38 246 LYS B C 1
ATOM 4541 O O . LYS B 1 246 ? -0.147 1.495 -7.559 1 98.38 246 LYS B O 1
ATOM 4546 N N . CYS B 1 247 ? -0.348 -0.743 -7.293 1 98.69 247 CYS B N 1
ATOM 4547 C CA . CYS B 1 247 ? -1.498 -0.873 -8.18 1 98.69 247 CYS B CA 1
ATOM 4548 C C . CYS B 1 247 ? -2.801 -0.665 -7.418 1 98.69 247 CYS B C 1
ATOM 4550 O O . CYS B 1 247 ? -3.576 -1.606 -7.238 1 98.69 247 CYS B O 1
ATOM 4552 N N . ASN B 1 248 ? -3.096 0.611 -7.086 1 98.31 248 ASN B N 1
ATOM 4553 C CA . ASN B 1 248 ? -3.975 0.814 -5.941 1 98.31 248 ASN B CA 1
ATOM 4554 C C . ASN B 1 248 ? -5.168 1.696 -6.297 1 98.31 248 ASN B C 1
ATOM 4556 O O . ASN B 1 248 ? -5.715 2.389 -5.438 1 98.31 248 ASN B O 1
ATOM 4560 N N . ILE B 1 249 ? -5.555 1.778 -7.617 1 98.19 249 ILE B N 1
ATOM 4561 C CA . ILE B 1 249 ? -6.738 2.561 -7.961 1 98.19 249 ILE B CA 1
ATOM 4562 C C . ILE B 1 249 ? -7.957 2 -7.227 1 98.19 249 ILE B C 1
ATOM 4564 O O . ILE B 1 249 ? -8.727 2.752 -6.621 1 98.19 249 ILE B O 1
ATOM 4568 N N . ARG B 1 250 ? -8.07 0.699 -7.258 1 97.75 250 ARG B N 1
ATOM 4569 C CA . ARG B 1 250 ? -9.133 -0.051 -6.605 1 97.75 250 ARG B CA 1
ATOM 4570 C C . ARG B 1 250 ? -8.617 -1.382 -6.066 1 97.75 250 ARG B C 1
ATOM 4572 O O . ARG B 1 250 ? -7.75 -2.008 -6.68 1 97.75 250 ARG B O 1
ATOM 4579 N N . ARG B 1 251 ? -9.148 -1.794 -4.93 1 97.88 251 ARG B N 1
ATOM 4580 C CA . ARG B 1 251 ? -8.883 -3.158 -4.488 1 97.88 251 ARG B CA 1
ATOM 4581 C C . ARG B 1 251 ? -9.672 -4.168 -5.316 1 97.88 251 ARG B C 1
ATOM 4583 O O . ARG B 1 251 ? -10.695 -3.828 -5.91 1 97.88 251 ARG B O 1
ATOM 4590 N N . LEU B 1 252 ? -9.195 -5.41 -5.352 1 98.5 252 LEU B N 1
ATOM 4591 C CA . LEU B 1 252 ? -9.953 -6.48 -5.996 1 98.5 252 LEU B CA 1
ATOM 4592 C C . LEU B 1 252 ? -11.32 -6.645 -5.344 1 98.5 252 LEU B C 1
ATOM 4594 O O . LEU B 1 252 ? -12.32 -6.863 -6.035 1 98.5 252 LEU B O 1
ATOM 4598 N N . VAL B 1 253 ? -11.422 -6.5 -4.004 1 97.75 253 VAL B N 1
ATOM 4599 C CA . VAL B 1 253 ? -12.656 -6.758 -3.264 1 97.75 253 VAL B CA 1
ATOM 4600 C C . VAL B 1 253 ? -13.711 -5.719 -3.639 1 97.75 253 VAL B C 1
ATOM 4602 O O . VAL B 1 253 ? -14.891 -5.895 -3.35 1 97.75 253 VAL B O 1
ATOM 4605 N N . ASP B 1 254 ? -13.273 -4.645 -4.301 1 96.5 254 ASP B N 1
ATOM 4606 C CA . ASP B 1 254 ? -14.203 -3.578 -4.68 1 96.5 254 ASP B CA 1
ATOM 4607 C C . ASP B 1 254 ? -14.766 -3.811 -6.078 1 96.5 254 ASP B C 1
ATOM 4609 O O . ASP B 1 254 ? -15.562 -3.012 -6.574 1 96.5 254 ASP B O 1
ATOM 4613 N N . TYR B 1 255 ? -14.32 -4.852 -6.781 1 97.62 255 TYR B N 1
ATOM 4614 C CA . TYR B 1 255 ? -14.922 -5.332 -8.023 1 97.62 255 TYR B CA 1
ATOM 4615 C C . TYR B 1 255 ? -15.961 -6.414 -7.738 1 97.62 255 TYR B C 1
ATOM 4617 O O . TYR B 1 255 ? -15.609 -7.578 -7.535 1 97.62 255 TYR B O 1
ATOM 4625 N N . PRO B 1 256 ? -17.203 -6.066 -7.793 1 97.06 256 PRO B N 1
ATOM 4626 C CA . PRO B 1 256 ? -18.203 -7.051 -7.398 1 97.06 256 PRO B CA 1
ATOM 4627 C C . PRO B 1 256 ? -18.078 -8.359 -8.172 1 97.06 256 PRO B C 1
ATOM 4629 O O . PRO B 1 256 ? -18.094 -9.438 -7.574 1 97.06 256 PRO B O 1
ATOM 4632 N N . ASN B 1 257 ? -17.906 -8.32 -9.477 1 97.88 257 ASN B N 1
ATOM 4633 C CA . ASN B 1 257 ? -17.875 -9.539 -10.273 1 97.88 257 ASN B CA 1
ATOM 4634 C C . ASN B 1 257 ? -16.531 -10.242 -10.18 1 97.88 257 ASN B C 1
ATOM 4636 O O . ASN B 1 257 ? -16.469 -11.453 -9.984 1 97.88 257 ASN B O 1
ATOM 4640 N N . LEU B 1 258 ? -15.43 -9.531 -10.266 1 98.62 258 LEU B N 1
ATOM 4641 C CA . LEU B 1 258 ? -14.102 -10.133 -10.164 1 98.62 258 LEU B CA 1
ATOM 4642 C C . LEU B 1 258 ? -13.891 -10.75 -8.789 1 98.62 258 LEU B C 1
ATOM 4644 O O . LEU B 1 258 ? -13.273 -11.812 -8.664 1 98.62 258 LEU B O 1
ATOM 4648 N N . TRP B 1 259 ? -14.414 -10.023 -7.801 1 98.44 259 TRP B N 1
ATOM 4649 C CA . TRP B 1 259 ? -14.273 -10.539 -6.445 1 98.44 259 TRP B CA 1
ATOM 4650 C C . TRP B 1 259 ? -15.094 -11.805 -6.254 1 98.44 259 TRP B C 1
ATOM 4652 O O . TRP B 1 259 ? -14.609 -12.797 -5.703 1 98.44 259 TRP B O 1
ATOM 4662 N N . GLY B 1 260 ? -16.344 -11.734 -6.68 1 98.12 260 GLY B N 1
ATOM 4663 C CA . GLY B 1 260 ? -17.156 -12.945 -6.645 1 98.12 260 GLY B CA 1
ATOM 4664 C C . GLY B 1 260 ? -16.531 -14.102 -7.406 1 98.12 260 GLY B C 1
ATOM 4665 O O . GLY B 1 260 ? -16.531 -15.234 -6.926 1 98.12 260 GLY B O 1
ATOM 4666 N N . TYR B 1 261 ? -16.016 -13.82 -8.594 1 98.38 261 TYR B N 1
ATOM 4667 C CA . TYR B 1 261 ? -15.328 -14.766 -9.461 1 98.38 261 TYR B CA 1
ATOM 4668 C C . TYR B 1 261 ? -14.133 -15.383 -8.75 1 98.38 261 TYR B C 1
ATOM 4670 O O . TYR B 1 261 ? -13.945 -16.609 -8.766 1 98.38 261 TYR B O 1
ATOM 4678 N N . THR B 1 262 ? -13.336 -14.578 -8.039 1 98.75 262 THR B N 1
ATOM 4679 C CA . THR B 1 262 ? -12.148 -15.031 -7.324 1 98.75 262 THR B CA 1
ATOM 4680 C C . THR B 1 262 ? -12.531 -15.945 -6.164 1 98.75 262 THR B C 1
ATOM 4682 O O . THR B 1 262 ? -11.938 -17.016 -5.98 1 98.75 262 THR B O 1
ATOM 4685 N N . ARG B 1 263 ? -13.531 -15.562 -5.43 1 98.5 263 ARG B N 1
ATOM 4686 C CA . ARG B 1 263 ? -13.992 -16.375 -4.309 1 98.5 263 ARG B CA 1
ATOM 4687 C C . ARG B 1 263 ? -14.594 -17.688 -4.797 1 98.5 263 ARG B C 1
ATOM 4689 O O . ARG B 1 263 ? -14.43 -18.734 -4.156 1 98.5 263 ARG B O 1
ATOM 4696 N N . ASP B 1 264 ? -15.312 -17.641 -5.898 1 98.19 264 ASP B N 1
ATOM 4697 C CA . ASP B 1 264 ? -15.859 -18.859 -6.48 1 98.19 264 ASP B CA 1
ATOM 4698 C C . ASP B 1 264 ? -14.766 -19.891 -6.742 1 98.19 264 ASP B C 1
ATOM 4700 O O . ASP B 1 264 ? -14.852 -21.031 -6.289 1 98.19 264 ASP B O 1
ATOM 4704 N N . ILE B 1 265 ? -13.727 -19.484 -7.395 1 98.56 265 ILE B N 1
ATOM 4705 C CA . ILE B 1 265 ? -12.625 -20.391 -7.715 1 98.56 265 ILE B CA 1
ATOM 4706 C C . ILE B 1 265 ? -11.938 -20.844 -6.43 1 98.56 265 ILE B C 1
ATOM 4708 O O . ILE B 1 265 ? -11.68 -22.031 -6.246 1 98.56 265 ILE B O 1
ATOM 4712 N N . TYR B 1 266 ? -11.734 -19.906 -5.5 1 98.69 266 TYR B N 1
ATOM 4713 C CA . TYR B 1 266 ? -11.078 -20.188 -4.223 1 98.69 266 TYR B CA 1
ATOM 4714 C C . TYR B 1 266 ? -11.812 -21.281 -3.463 1 98.69 266 TYR B C 1
ATOM 4716 O O . TYR B 1 266 ? -11.195 -22.094 -2.77 1 98.69 266 TYR B O 1
ATOM 4724 N N . GLN B 1 267 ? -13.094 -21.359 -3.658 1 97.75 267 GLN B N 1
ATOM 4725 C CA . GLN B 1 267 ? -13.93 -22.234 -2.842 1 97.75 267 GLN B CA 1
ATOM 4726 C C . GLN B 1 267 ? -14.141 -23.578 -3.518 1 97.75 267 GLN B C 1
ATOM 4728 O O . GLN B 1 267 ? -14.797 -24.469 -2.957 1 97.75 267 GLN B O 1
ATOM 4733 N N . HIS B 1 268 ? -13.641 -23.797 -4.766 1 96.81 268 HIS B N 1
ATOM 4734 C CA . HIS B 1 268 ? -13.617 -25.141 -5.32 1 96.81 268 HIS B CA 1
ATOM 4735 C C . HIS B 1 268 ? -12.812 -26.078 -4.43 1 96.81 268 HIS B C 1
ATOM 4737 O O . HIS B 1 268 ? -11.828 -25.672 -3.814 1 96.81 268 HIS B O 1
ATOM 4743 N N . ASP B 1 269 ? -13.172 -27.297 -4.441 1 96 269 ASP B N 1
ATOM 4744 C CA . ASP B 1 269 ? -12.539 -28.297 -3.572 1 96 269 ASP B CA 1
ATOM 4745 C C . ASP B 1 269 ? -11.031 -28.359 -3.826 1 96 269 ASP B C 1
ATOM 4747 O O . ASP B 1 269 ? -10.594 -28.562 -4.961 1 96 269 ASP B O 1
ATOM 4751 N N . GLY B 1 270 ? -10.32 -28.016 -2.777 1 96.69 270 GLY B N 1
ATOM 4752 C CA . GLY B 1 270 ? -8.875 -28.188 -2.814 1 96.69 270 GLY B CA 1
ATOM 4753 C C . GLY B 1 270 ? -8.133 -26.938 -3.232 1 96.69 270 GLY B C 1
ATOM 4754 O O . GLY B 1 270 ? -6.926 -26.828 -3.016 1 96.69 270 GLY B O 1
ATOM 4755 N N . VAL B 1 271 ? -8.75 -25.969 -3.871 1 98.44 271 VAL B N 1
ATOM 4756 C CA . VAL B 1 271 ? -8.086 -24.781 -4.418 1 98.44 271 VAL B CA 1
ATOM 4757 C C . VAL B 1 271 ? -7.48 -23.969 -3.283 1 98.44 271 VAL B C 1
ATOM 4759 O O . VAL B 1 271 ? -6.344 -23.484 -3.389 1 98.44 271 VAL B O 1
ATOM 4762 N N . SER B 1 272 ? -8.219 -23.812 -2.188 1 98.38 272 SER B N 1
ATOM 4763 C CA . SER B 1 272 ? -7.754 -22.984 -1.072 1 98.38 272 SER B CA 1
ATOM 4764 C C . SER B 1 272 ? -6.445 -23.531 -0.499 1 98.38 272 SER B C 1
ATOM 4766 O O . SER B 1 272 ? -5.625 -22.766 0.015 1 98.38 272 SER B O 1
ATOM 4768 N N . GLU B 1 273 ? -6.168 -24.797 -0.628 1 98.06 273 GLU B N 1
ATOM 4769 C CA . GLU B 1 273 ? -4.957 -25.422 -0.111 1 98.06 273 GLU B CA 1
ATOM 4770 C C . GLU B 1 273 ? -3.729 -25 -0.911 1 98.06 273 GLU B C 1
ATOM 4772 O O . GLU B 1 273 ? -2.598 -25.125 -0.441 1 98.06 273 GLU B O 1
ATOM 4777 N N . THR B 1 274 ? -3.984 -24.5 -2.117 1 98.62 274 THR B N 1
ATOM 4778 C CA . THR B 1 274 ? -2.877 -24.094 -2.977 1 98.62 274 THR B CA 1
ATOM 4779 C C . THR B 1 274 ? -2.492 -22.641 -2.713 1 98.62 274 THR B C 1
ATOM 4781 O O . THR B 1 274 ? -1.479 -22.172 -3.223 1 98.62 274 THR B O 1
ATOM 4784 N N . VAL B 1 275 ? -3.283 -21.938 -1.958 1 98.62 275 VAL B N 1
ATOM 4785 C CA . VAL B 1 275 ? -3.051 -20.516 -1.678 1 98.62 275 VAL B CA 1
ATOM 4786 C C . VAL B 1 275 ? -2.32 -20.375 -0.347 1 98.62 275 VAL B C 1
ATOM 4788 O O . VAL B 1 275 ? -2.879 -20.656 0.713 1 98.62 275 VAL B O 1
ATOM 4791 N N . ASN B 1 276 ? -1.079 -19.984 -0.417 1 98.31 276 ASN B N 1
ATOM 4792 C CA . ASN B 1 276 ? -0.277 -19.734 0.775 1 98.31 276 ASN B CA 1
ATOM 4793 C C . ASN B 1 276 ? 0.113 -18.25 0.88 1 98.31 276 ASN B C 1
ATOM 4795 O O . ASN B 1 276 ? 1.173 -17.859 0.397 1 98.31 276 ASN B O 1
ATOM 4799 N N . LEU B 1 277 ? -0.69 -17.531 1.577 1 97.81 277 LEU B N 1
ATOM 4800 C CA . LEU B 1 277 ? -0.51 -16.094 1.633 1 97.81 277 LEU B CA 1
ATOM 4801 C C . LEU B 1 277 ? 0.768 -15.734 2.385 1 97.81 277 LEU B C 1
ATOM 4803 O O . LEU B 1 277 ? 1.389 -14.703 2.105 1 97.81 277 LEU B O 1
ATOM 4807 N N . ASP B 1 278 ? 1.15 -16.562 3.342 1 97.69 278 ASP B N 1
ATOM 4808 C CA . ASP B 1 278 ? 2.4 -16.312 4.051 1 97.69 278 ASP B CA 1
ATOM 4809 C C . ASP B 1 278 ? 3.59 -16.328 3.092 1 97.69 278 ASP B C 1
ATOM 4811 O O . ASP B 1 278 ? 4.387 -15.383 3.062 1 97.69 278 ASP B O 1
ATOM 4815 N N . HIS B 1 279 ? 3.719 -17.344 2.262 1 98.56 279 HIS B N 1
ATOM 4816 C CA . HIS B 1 279 ? 4.781 -17.438 1.27 1 98.56 279 HIS B CA 1
ATOM 4817 C C . HIS B 1 279 ? 4.676 -16.312 0.246 1 98.56 279 HIS B C 1
ATOM 4819 O O . HIS B 1 279 ? 5.688 -15.719 -0.141 1 98.56 279 HIS B O 1
ATOM 4825 N N . ILE B 1 280 ? 3.459 -16.031 -0.136 1 98.56 280 ILE B N 1
ATOM 4826 C CA . ILE B 1 280 ? 3.227 -15.023 -1.156 1 98.56 280 ILE B CA 1
ATOM 4827 C C . ILE B 1 280 ? 3.715 -13.664 -0.653 1 98.56 280 ILE B C 1
ATOM 4829 O O . ILE B 1 280 ? 4.551 -13.023 -1.295 1 98.56 280 ILE B O 1
ATOM 4833 N N . LYS B 1 281 ? 3.301 -13.258 0.485 1 98.44 281 LYS B N 1
ATOM 4834 C CA . LYS B 1 281 ? 3.662 -11.945 1.016 1 98.44 281 LYS B CA 1
ATOM 4835 C C . LYS B 1 281 ? 5.156 -11.875 1.326 1 98.44 281 LYS B C 1
ATOM 4837 O O . LYS B 1 281 ? 5.82 -10.898 0.969 1 98.44 281 LYS B O 1
ATOM 4842 N N . LYS B 1 282 ? 5.664 -12.875 1.972 1 97.81 282 LYS B N 1
ATOM 4843 C CA . LYS B 1 282 ? 7.078 -12.867 2.336 1 97.81 282 LYS B CA 1
ATOM 4844 C C . LYS B 1 282 ? 7.961 -12.719 1.1 1 97.81 282 LYS B C 1
ATOM 4846 O O . LYS B 1 282 ? 8.938 -11.961 1.11 1 97.81 282 LYS B O 1
ATOM 4851 N N . HIS B 1 283 ? 7.609 -13.453 0.072 1 98.06 283 HIS B N 1
ATOM 4852 C CA . HIS B 1 283 ? 8.414 -13.383 -1.145 1 98.06 283 HIS B CA 1
ATOM 4853 C C . HIS B 1 283 ? 8.453 -11.953 -1.688 1 98.06 283 HIS B C 1
ATOM 4855 O O . HIS B 1 283 ? 9.531 -11.398 -1.894 1 98.06 283 HIS B O 1
ATOM 4861 N N . TYR B 1 284 ? 7.34 -11.336 -1.818 1 98.06 284 TYR B N 1
ATOM 4862 C CA . TYR B 1 284 ? 7.285 -10.039 -2.475 1 98.06 284 TYR B CA 1
ATOM 4863 C C . TYR B 1 284 ? 7.875 -8.953 -1.582 1 98.06 284 TYR B C 1
ATOM 4865 O O . TYR B 1 284 ? 8.641 -8.102 -2.047 1 98.06 284 TYR B O 1
ATOM 4873 N N . TYR B 1 285 ? 7.613 -8.977 -0.341 1 97.81 285 TYR B N 1
ATOM 4874 C CA . TYR B 1 285 ? 7.992 -7.867 0.527 1 97.81 285 TYR B CA 1
ATOM 4875 C C . TYR B 1 285 ? 9.43 -8.016 1.011 1 97.81 285 TYR B C 1
ATOM 4877 O O . TYR B 1 285 ? 10.062 -7.039 1.422 1 97.81 285 TYR B O 1
ATOM 4885 N N . ARG B 1 286 ? 9.977 -9.242 0.941 1 96.19 286 ARG B N 1
ATOM 4886 C CA . ARG B 1 286 ? 11.328 -9.43 1.466 1 96.19 286 ARG B CA 1
ATOM 4887 C C . ARG B 1 286 ? 12.344 -9.562 0.336 1 96.19 286 ARG B C 1
ATOM 4889 O O . ARG B 1 286 ? 13.508 -9.188 0.494 1 96.19 286 ARG B O 1
ATOM 4896 N N . SER B 1 287 ? 11.883 -10.125 -0.749 1 94 287 SER B N 1
ATOM 4897 C CA . SER B 1 287 ? 12.844 -10.43 -1.804 1 94 287 SER B CA 1
ATOM 4898 C C . SER B 1 287 ? 13.133 -9.203 -2.664 1 94 287 SER B C 1
ATOM 4900 O O . SER B 1 287 ? 14.188 -9.117 -3.295 1 94 287 SER B O 1
ATOM 4902 N N . HIS B 1 288 ? 12.195 -8.219 -2.734 1 93.56 288 HIS B N 1
ATOM 4903 C CA . HIS B 1 288 ? 12.359 -7.023 -3.553 1 93.56 288 HIS B CA 1
ATOM 4904 C C . HIS B 1 288 ? 12.852 -5.848 -2.717 1 93.56 288 HIS B C 1
ATOM 4906 O O . HIS B 1 288 ? 12.117 -4.875 -2.512 1 93.56 288 HIS B O 1
ATOM 4912 N N . THR B 1 289 ? 14.109 -5.801 -2.43 1 92 289 THR B N 1
ATOM 4913 C CA . THR B 1 289 ? 14.672 -4.836 -1.491 1 92 289 THR B CA 1
ATOM 4914 C C . THR B 1 289 ? 14.773 -3.455 -2.131 1 92 289 THR B C 1
ATOM 4916 O O . THR B 1 289 ? 14.867 -2.445 -1.43 1 92 289 THR B O 1
ATOM 4919 N N . ASP B 1 290 ? 14.742 -3.428 -3.453 1 91.94 290 ASP B N 1
ATOM 4920 C CA . ASP B 1 290 ? 14.773 -2.15 -4.156 1 91.94 290 ASP B CA 1
ATOM 4921 C C . ASP B 1 290 ? 13.43 -1.433 -4.047 1 91.94 290 ASP B C 1
ATOM 4923 O O . ASP B 1 290 ? 13.344 -0.22 -4.254 1 91.94 290 ASP B O 1
ATOM 4927 N N . ILE B 1 291 ? 12.359 -2.203 -3.756 1 95.31 291 ILE B N 1
ATOM 4928 C CA . ILE B 1 291 ? 11.016 -1.66 -3.621 1 95.31 291 ILE B CA 1
ATOM 4929 C C . ILE B 1 291 ? 10.68 -1.482 -2.143 1 95.31 291 ILE B C 1
ATOM 4931 O O . ILE B 1 291 ? 10.156 -0.44 -1.741 1 95.31 291 ILE B O 1
ATOM 4935 N N . ASN B 1 292 ? 11.031 -2.404 -1.367 1 96.25 292 ASN B N 1
ATOM 4936 C CA . ASN B 1 292 ? 10.773 -2.434 0.067 1 96.25 292 ASN B CA 1
ATOM 4937 C C . ASN B 1 292 ? 12.039 -2.732 0.864 1 96.25 292 ASN B C 1
ATOM 4939 O O . ASN B 1 292 ? 12.211 -3.844 1.369 1 96.25 292 ASN B O 1
ATOM 4943 N N . PRO B 1 293 ? 12.836 -1.754 1.122 1 95.31 293 PRO B N 1
ATOM 4944 C CA . PRO B 1 293 ? 14.148 -1.985 1.742 1 95.31 293 PRO B CA 1
ATOM 4945 C C . PRO B 1 293 ? 14.039 -2.457 3.189 1 95.31 293 PRO B C 1
ATOM 4947 O O . PRO B 1 293 ? 14.938 -3.141 3.689 1 95.31 293 PRO B O 1
ATOM 4950 N N . THR B 1 294 ? 12.938 -2.176 3.846 1 93.56 294 THR B N 1
ATOM 4951 C CA . THR B 1 294 ? 12.789 -2.566 5.242 1 93.56 294 THR B CA 1
ATOM 4952 C C . THR B 1 294 ? 12.539 -4.066 5.363 1 93.56 294 THR B C 1
ATOM 4954 O O . THR B 1 294 ? 12.82 -4.668 6.402 1 93.56 294 THR B O 1
ATOM 4957 N N . GLY B 1 295 ? 11.867 -4.598 4.301 1 95.5 295 GLY B N 1
ATOM 4958 C CA . GLY B 1 295 ? 11.531 -6.012 4.301 1 95.5 295 GLY B CA 1
ATOM 4959 C C . GLY B 1 295 ? 10.336 -6.34 5.172 1 95.5 295 GLY B C 1
ATOM 4960 O O . GLY B 1 295 ? 10.031 -7.512 5.398 1 95.5 295 GLY B O 1
ATOM 4961 N N . PHE B 1 296 ? 9.688 -5.32 5.699 1 96.75 296 PHE B N 1
ATOM 4962 C CA . PHE B 1 296 ? 8.531 -5.57 6.551 1 96.75 296 PHE B CA 1
ATOM 4963 C C . PHE B 1 296 ? 7.379 -6.168 5.746 1 96.75 296 PHE B C 1
ATOM 4965 O O . PHE B 1 296 ? 7.109 -5.73 4.625 1 96.75 296 PHE B O 1
ATOM 4972 N N . VAL B 1 297 ? 6.816 -7.199 6.27 1 98.12 297 VAL B N 1
ATOM 4973 C CA . VAL B 1 297 ? 5.633 -7.824 5.695 1 98.12 297 VAL B CA 1
ATOM 4974 C C . VAL B 1 297 ? 4.375 -7.25 6.348 1 98.12 297 VAL B C 1
ATOM 4976 O O . VAL B 1 297 ? 4.219 -7.316 7.57 1 98.12 297 VAL B O 1
ATOM 4979 N N . PRO B 1 298 ? 3.494 -6.617 5.59 1 98.31 298 PRO B N 1
ATOM 4980 C CA . PRO B 1 298 ? 2.311 -5.992 6.184 1 98.31 298 PRO B CA 1
ATOM 4981 C C . PRO B 1 298 ? 1.432 -6.988 6.934 1 98.31 298 PRO B C 1
ATOM 4983 O O . PRO B 1 298 ? 1.3 -8.141 6.516 1 98.31 298 PRO B O 1
ATOM 4986 N N . VAL B 1 299 ? 0.743 -6.496 7.926 1 97.38 299 VAL B N 1
ATOM 4987 C CA . VAL B 1 299 ? -0.169 -7.301 8.734 1 97.38 299 VAL B CA 1
ATOM 4988 C C . VAL B 1 299 ? -1.42 -7.637 7.926 1 97.38 299 VAL B C 1
ATOM 4990 O O . VAL B 1 299 ? -1.941 -8.75 8.008 1 97.38 299 VAL B O 1
ATOM 4993 N N . GLY B 1 300 ? -1.87 -6.641 7.23 1 97 300 GLY B N 1
ATOM 4994 C CA . GLY B 1 300 ? -3.088 -6.82 6.457 1 97 300 GLY B CA 1
ATOM 4995 C C . GLY B 1 300 ? -2.822 -7.094 4.988 1 97 300 GLY B C 1
ATOM 4996 O 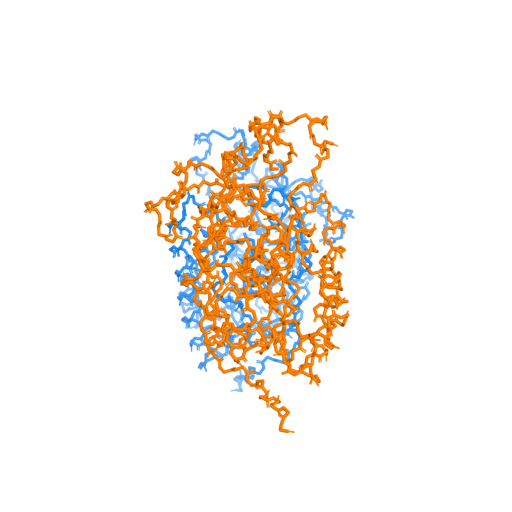O . GLY B 1 300 ? -1.724 -7.516 4.617 1 97 300 GLY B O 1
ATOM 4997 N N . PRO B 1 301 ? -3.791 -6.977 4.25 1 97.75 301 PRO B N 1
ATOM 4998 C CA . PRO B 1 301 ? -5.172 -6.684 4.637 1 97.75 301 PRO B CA 1
ATOM 4999 C C . PRO B 1 301 ? -5.918 -7.914 5.148 1 97.75 301 PRO B C 1
ATOM 5001 O O . PRO B 1 301 ? -5.48 -9.047 4.922 1 97.75 301 PRO B O 1
ATOM 5004 N N . ASN B 1 302 ? -6.957 -7.676 5.855 1 94.81 302 ASN B N 1
ATOM 5005 C CA . ASN B 1 302 ? -7.871 -8.742 6.258 1 94.81 302 ASN B CA 1
ATOM 5006 C C . ASN B 1 302 ? -8.922 -9.016 5.188 1 94.81 302 ASN B C 1
ATOM 5008 O O . ASN B 1 302 ? -9.82 -8.203 4.973 1 94.81 302 ASN B O 1
ATOM 5012 N N . ILE B 1 303 ? -8.789 -10.141 4.527 1 96.12 303 ILE B N 1
ATOM 5013 C CA . ILE B 1 303 ? -9.688 -10.508 3.436 1 96.12 303 ILE B CA 1
ATOM 5014 C C . ILE B 1 303 ? -10.289 -11.883 3.701 1 96.12 303 ILE B C 1
ATOM 5016 O O . ILE B 1 303 ? -9.57 -12.82 4.062 1 96.12 303 ILE B O 1
ATOM 5020 N N . ASP B 1 304 ? -11.586 -12.031 3.557 1 96.81 304 ASP B N 1
ATOM 5021 C CA . ASP B 1 304 ? -12.273 -13.305 3.727 1 96.81 304 ASP B CA 1
ATOM 5022 C C . ASP B 1 304 ? -12.625 -13.93 2.377 1 96.81 304 ASP B C 1
ATOM 5024 O O . ASP B 1 304 ? -13.656 -13.602 1.789 1 96.81 304 ASP B O 1
ATOM 5028 N N . PHE B 1 305 ? -11.844 -14.852 1.915 1 97.44 305 PHE B N 1
ATOM 5029 C CA . PHE B 1 305 ? -12.062 -15.508 0.631 1 97.44 305 PHE B CA 1
ATOM 5030 C C . PHE B 1 305 ? -13.18 -16.531 0.732 1 97.44 305 PHE B C 1
ATOM 5032 O O . PHE B 1 305 ? -13.672 -17.031 -0.286 1 97.44 305 PHE B O 1
ATOM 5039 N N . THR B 1 306 ? -13.672 -16.844 1.932 1 96.94 306 THR B N 1
ATOM 5040 C CA . THR B 1 306 ? -14.625 -17.938 2.145 1 96.94 306 THR B CA 1
ATOM 5041 C C . THR B 1 306 ? -16.047 -17.406 2.168 1 96.94 306 THR B C 1
ATOM 5043 O O . THR B 1 306 ? -17.016 -18.172 2.17 1 96.94 306 THR B O 1
ATOM 5046 N N . ALA B 1 307 ? -16.156 -16.016 2.195 1 95.12 307 ALA B N 1
ATOM 5047 C CA . ALA B 1 307 ? -17.5 -15.445 2.141 1 95.12 307 ALA B CA 1
ATOM 5048 C C . ALA B 1 307 ? -18.25 -15.906 0.892 1 95.12 307 ALA B C 1
ATOM 5050 O O . ALA B 1 307 ? -17.625 -16.266 -0.115 1 95.12 307 ALA B O 1
ATOM 5051 N N . SER B 1 308 ? -19.531 -15.875 0.948 1 94.81 308 SER B N 1
ATOM 5052 C CA . SER B 1 308 ? -20.328 -16.297 -0.194 1 94.81 308 SER B CA 1
ATOM 5053 C C . SER B 1 308 ? -20 -15.492 -1.44 1 94.81 308 SER B C 1
ATOM 5055 O O . SER B 1 308 ? -19.797 -14.281 -1.362 1 94.81 308 SER B O 1
ATOM 5057 N N . HIS B 1 309 ? -19.891 -16.109 -2.596 1 91 309 HIS B N 1
ATOM 5058 C CA . HIS B 1 309 ? -19.438 -15.43 -3.809 1 91 309 HIS B CA 1
ATOM 5059 C C . HIS B 1 309 ? -20.609 -15.039 -4.691 1 91 309 HIS B C 1
ATOM 5061 O O . HIS B 1 309 ? -20.469 -14.242 -5.617 1 91 309 HIS B O 1
ATOM 5067 N N . SER B 1 310 ? -21.75 -15.477 -4.531 1 84.25 310 SER B N 1
ATOM 5068 C CA . SER B 1 310 ? -22.984 -15.133 -5.227 1 84.25 310 SER B CA 1
ATOM 5069 C C . SER B 1 310 ? -22.859 -15.391 -6.727 1 84.25 310 SER B C 1
ATOM 5071 O O . SER B 1 310 ? -23.375 -14.617 -7.539 1 84.25 310 SER B O 1
ATOM 5073 N N . ARG B 1 311 ? -22.031 -16.203 -7.184 1 86.25 311 ARG B N 1
ATOM 5074 C CA . ARG B 1 311 ? -21.875 -16.547 -8.594 1 86.25 311 ARG B CA 1
ATOM 5075 C C . ARG B 1 311 ? -22.719 -17.766 -8.953 1 86.25 311 ARG B C 1
ATOM 5077 O O . ARG B 1 311 ? -22.828 -18.703 -8.164 1 86.25 311 ARG B O 1
ATOM 5084 N N . LYS B 1 312 ? -23.969 -17.578 -9.812 1 68.12 312 LYS B N 1
ATOM 5085 C CA . LYS B 1 312 ? -24.875 -18.625 -10.242 1 68.12 312 LYS B CA 1
ATOM 5086 C C . LYS B 1 312 ? -24.109 -19.828 -10.797 1 68.12 312 LYS B C 1
ATOM 5088 O O . LYS B 1 312 ? -23.047 -19.672 -11.391 1 68.12 312 LYS B O 1
ATOM 5093 N N . ARG B 1 313 ? -24.156 -21.062 -10.242 1 55 313 ARG B N 1
ATOM 5094 C CA . ARG B 1 313 ? -23.719 -22.25 -10.969 1 55 313 ARG B CA 1
ATOM 5095 C C . ARG B 1 313 ? -24.359 -22.328 -12.344 1 55 313 ARG B C 1
ATOM 5097 O O . ARG B 1 313 ? -25.578 -22.391 -12.461 1 55 313 ARG B O 1
ATOM 5104 N N . THR B 1 314 ? -24.047 -21.5 -13.219 1 41.28 314 THR B N 1
ATOM 5105 C CA . THR B 1 314 ? -24.703 -21.766 -14.5 1 41.28 314 THR B CA 1
ATOM 5106 C C . THR B 1 314 ? -24.391 -23.188 -14.961 1 41.28 314 THR B C 1
ATOM 5108 O O . THR B 1 314 ? -23.266 -23.5 -15.344 1 41.28 314 THR B O 1
ATOM 5111 N N . VAL B 1 315 ? -24.781 -24.219 -14.203 1 38.75 315 VAL B N 1
ATOM 5112 C CA . VAL B 1 315 ? -24.734 -25.516 -14.875 1 38.75 315 VAL B CA 1
ATOM 5113 C C . VAL B 1 315 ? -25.547 -25.453 -16.172 1 38.75 315 VAL B C 1
ATOM 5115 O O . VAL B 1 315 ? -26.688 -24.969 -16.172 1 38.75 315 VAL B O 1
ATOM 5118 N N . SER B 1 316 ? -25 -25.484 -17.281 1 32.66 316 SER B N 1
ATOM 5119 C CA . SER B 1 316 ? -25.734 -25.984 -18.438 1 32.66 316 SER B CA 1
ATOM 5120 C C . SER B 1 316 ? -26.391 -27.344 -18.141 1 32.66 316 SER B C 1
ATOM 5122 O O . SER B 1 316 ? -25.703 -28.297 -17.781 1 32.66 316 SER B O 1
ATOM 5124 N N . LYS B 1 317 ? -27.594 -27.594 -17.672 1 27.12 317 LYS B N 1
ATOM 5125 C CA . LYS B 1 317 ? -28.328 -28.797 -18.047 1 27.12 317 LYS B CA 1
ATOM 5126 C C . LYS B 1 317 ? -28.516 -28.875 -19.547 1 27.12 317 LYS B C 1
ATOM 5128 O O . LYS B 1 317 ? -28.828 -27.875 -20.188 1 27.12 317 LYS B O 1
#

Secondary structure (DSSP, 8-state):
--EEETTEEE-GGG--HHHHTS-----B--B-TTSSB---TTTEEEEE-TT-HHHHHHHHHHHHTT-TTTSEEEE--S--BTTBSB--TTSTT----TTT--SBTHHHHHHH-TT--EE--S-EEEETTTTEEEE--HHHHHHHHHHHTGGG-SS--SS-GGGHHHHHHHHHHHIIIIITHHHHHHT-SSHHHHHHHHHHHHHHHHHHHHHTTT-SBTTBSS--HHHHHHHHHHHTIIIIIHHHS---SS-GGG-HHHHHHHHHHHTSTTGGGG--HHHHHHHHHHH-TTT-TT-PPP------TTS----------/--EEETTEEE-GGG--HHHHTS-----B--B-TTSSB---TTTEEEEE-TT-HHHHHHHHHHHHTT-TTTSEEEE--S--BTTBSB--TTSTT----TTT--SBTHHHHHHH-TT--EE--S-EEEETTTTEEEE--HHHHHHHHHHHTGGG-SS--SS-GGGHHHHHHHHHHHIIIIITHHHHHHT-SSHHHHHHHHHHHHHHHHHHHHHTTT-SBTTBSS--HHHHHHHHHHHTIIIIIHHHS---SS-GGG-HHHHHHHHHHHTSTTGGGG--HHHHHHHHHHH-TTT-TT-PPP------TTS----------

pLDDT: mean 95.88, std 7.98, range [27.12, 98.94]